Protein AF-A0A6A2XNT9-F1 (afdb_monomer_lite)

Foldseek 3Di:
DDDDDDDPDPVVVPDDPPPPPDCVNQPPVPVVLLVCLLVLPQPVNLVVLLVVVVVCVVPHPCNLDLQNQQSSLQSNQLNQSLSNLVCVLVCSSVHDHDQQRANPVQRGGSLLNHLYFLSNLVSSVVSPHDQADDGSNDGSLRSLLVVQVVLCVLVVDDLPAALLVLLLLVLQVVRSLSNSLSSCVRHPPSLVVLLCCLLVLVSSSNLSCCLNQVVLQQWQQSCQVVDPVGRHGSLVSLVVSLVVLVVVLVPDPDDPPVNVVSVRVNSSSVSVNLSNVLCVVCVVVLVVVVVVVVVDRSLRSSLVSVVVCCVVPSDPLVSLQPDARRDDPSHPPVSNVSSPCSSVVNVVVVVDPPPDDDDDDDDDDDDDDDDDDDDDDDDDDDDDDDDDDPPVVVVVVVVVVVVVVVVVVVVVVVVVVVVVVVVVVVVVVVVVVVVVVVVVVVVVVVVVVVVVVVVVVVVVD

Secondary structure (DSSP, 8-state):
---SPPPPPGGGG-S-------GGGSTTS-HHHHHHHHTT-HHHHHHHHHHHHHHHTTT-GGGG-HHHHHHHHHHHHHTT-HHHHHHHHTTTTS----TTPPPTTT---HHHH----HHHHHHHHHTT--S---BTTB-HHHHHHHHHHHHTTTS---TTS-HHHHHHHHGGGHHHHHHHHHHHHH-TTHHHHHHHHHHTT-HHHHHHHHHHHHHHHHSTTTTTTT-TTSS--HHHHHHHHHHHHHHHHTT----HHHHHHHHHHHHHHHHHHHHHHHHHHHHHHHHHHHHTGGGS-HHHHHHHHHHHHHHTTSS-HHHHHH---S-SSSS-HHHHHHHHHHHHHHHHHHS--------------------------------------HHHHHHHHHHHHHHHHHHHHHHHHHHHHHHHHHHHHHHHHHHHHHHHHHHHHHHHHHHHHHHHHHHHHTT--

Structure (mmCIF, N/CA/C/O backbone):
data_AF-A0A6A2XNT9-F1
#
_entry.id   AF-A0A6A2XNT9-F1
#
loop_
_atom_site.group_PDB
_atom_site.id
_atom_site.type_symbol
_atom_site.label_atom_id
_atom_site.label_alt_id
_atom_site.label_comp_id
_atom_site.label_asym_id
_atom_site.label_entity_id
_atom_site.label_seq_id
_atom_site.pdbx_PDB_ins_code
_atom_site.Cartn_x
_atom_site.Cartn_y
_atom_site.Cartn_z
_atom_site.occupancy
_atom_site.B_iso_or_equiv
_atom_site.auth_seq_id
_atom_site.auth_comp_id
_atom_site.auth_asym_id
_atom_site.auth_atom_id
_atom_site.pdbx_PDB_model_num
ATOM 1 N N . MET A 1 1 ? 14.274 28.495 -5.823 1.00 33.06 1 MET A N 1
ATOM 2 C CA . MET A 1 1 ? 13.447 28.329 -4.610 1.00 33.06 1 MET A CA 1
ATOM 3 C C . MET A 1 1 ? 13.907 27.057 -3.924 1.00 33.06 1 MET A C 1
ATOM 5 O O . MET A 1 1 ? 13.524 25.974 -4.331 1.00 33.06 1 MET A O 1
ATOM 9 N N . SER A 1 2 ? 14.842 27.207 -2.990 1.00 34.16 2 SER A N 1
ATOM 10 C CA . SER A 1 2 ? 15.438 26.132 -2.197 1.00 34.16 2 SER A CA 1
ATOM 11 C C . SER A 1 2 ? 15.126 26.466 -0.750 1.00 34.16 2 SER A C 1
ATOM 13 O O . SER A 1 2 ? 15.601 27.495 -0.270 1.00 34.16 2 SER A O 1
ATOM 15 N N . GLN A 1 3 ? 14.249 25.686 -0.117 1.00 26.62 3 GLN A N 1
ATOM 16 C CA . GLN A 1 3 ? 13.984 25.795 1.316 1.00 26.62 3 GLN A CA 1
ATOM 17 C C . GLN A 1 3 ? 13.191 24.603 1.874 1.00 26.62 3 GLN A C 1
ATOM 19 O O . GLN A 1 3 ? 12.251 24.811 2.618 1.00 26.62 3 GLN A O 1
ATOM 24 N N . TYR A 1 4 ? 13.553 23.355 1.565 1.00 34.22 4 TYR A N 1
ATOM 25 C CA . TYR A 1 4 ? 13.088 22.214 2.369 1.00 34.22 4 TYR A CA 1
ATOM 26 C C . TYR A 1 4 ? 14.202 21.174 2.469 1.00 34.22 4 TYR A C 1
ATOM 28 O O . TYR A 1 4 ? 14.829 20.830 1.470 1.00 34.22 4 TYR A O 1
ATOM 36 N N . GLY A 1 5 ? 14.507 20.795 3.711 1.00 26.36 5 GLY A N 1
ATOM 37 C CA . GLY A 1 5 ? 15.641 19.955 4.078 1.00 26.36 5 GLY A CA 1
ATOM 38 C C . GLY A 1 5 ? 15.595 18.578 3.426 1.00 26.36 5 GLY A C 1
ATOM 39 O O . GLY A 1 5 ? 14.525 18.057 3.113 1.00 26.36 5 GLY A O 1
ATOM 40 N N . ALA A 1 6 ? 16.783 18.013 3.226 1.00 26.62 6 ALA A N 1
ATOM 41 C CA . ALA A 1 6 ? 16.965 16.645 2.781 1.00 26.62 6 ALA A CA 1
ATOM 42 C C . ALA A 1 6 ? 16.170 15.681 3.677 1.00 26.62 6 ALA A C 1
ATOM 44 O O . ALA A 1 6 ? 16.242 15.762 4.905 1.00 26.62 6 ALA A O 1
ATOM 45 N N . TYR A 1 7 ? 15.414 14.776 3.051 1.00 37.91 7 TYR A N 1
ATOM 46 C CA . TYR A 1 7 ? 14.946 13.567 3.719 1.00 37.91 7 TYR A CA 1
ATOM 47 C C . TYR A 1 7 ? 16.174 12.782 4.206 1.00 37.91 7 TYR A C 1
ATOM 49 O O . TYR A 1 7 ? 17.168 12.744 3.475 1.00 37.91 7 TYR A O 1
ATOM 57 N N . PRO A 1 8 ? 16.134 12.157 5.396 1.00 26.69 8 PRO A N 1
ATOM 58 C CA . PRO A 1 8 ? 17.184 11.232 5.793 1.00 26.69 8 PRO A CA 1
ATOM 59 C C . PRO A 1 8 ? 17.321 10.155 4.715 1.00 26.69 8 PRO A C 1
ATOM 61 O O . PRO A 1 8 ? 16.317 9.597 4.260 1.00 26.69 8 PRO A O 1
ATOM 64 N N . SER A 1 9 ? 18.554 9.898 4.287 1.00 32.41 9 SER A N 1
ATOM 65 C CA . SER A 1 9 ? 18.914 8.715 3.514 1.00 32.41 9 SER A CA 1
ATOM 66 C C . SER A 1 9 ? 18.325 7.483 4.202 1.00 32.41 9 SER A C 1
ATOM 68 O O . SER A 1 9 ? 18.396 7.340 5.422 1.00 32.41 9 SER A O 1
ATOM 70 N N . SER A 1 10 ? 17.722 6.582 3.424 1.00 41.91 10 SER A N 1
ATOM 71 C CA . SER A 1 10 ? 17.093 5.356 3.940 1.00 41.91 10 SER A CA 1
ATOM 72 C C . SER A 1 10 ? 18.066 4.399 4.645 1.00 41.91 10 SER A C 1
ATOM 74 O O . SER A 1 10 ? 17.629 3.393 5.193 1.00 41.91 10 SER A O 1
ATOM 76 N N . GLU A 1 11 ? 19.358 4.720 4.661 1.00 33.41 11 GLU A N 1
ATOM 77 C CA . GLU A 1 11 ? 20.425 3.948 5.298 1.00 33.41 11 GLU A CA 1
ATOM 78 C C . GLU A 1 11 ? 20.530 4.180 6.817 1.00 33.41 11 GLU A C 1
ATOM 80 O O . GLU A 1 11 ? 21.051 3.321 7.513 1.00 33.41 11 GLU A O 1
ATOM 85 N N . ASP A 1 12 ? 19.926 5.241 7.372 1.00 30.16 12 ASP A N 1
ATOM 86 C CA . ASP A 1 12 ? 19.883 5.464 8.834 1.00 30.16 12 ASP A CA 1
ATOM 87 C C . ASP A 1 12 ? 18.660 4.817 9.520 1.00 30.16 12 ASP A C 1
ATOM 89 O O . ASP A 1 12 ? 18.381 5.055 10.698 1.00 30.16 12 ASP A O 1
ATOM 93 N N . SER A 1 13 ? 17.890 3.998 8.794 1.00 37.44 13 SER A N 1
ATOM 94 C CA . SER A 1 13 ? 16.704 3.311 9.331 1.00 37.44 13 SER A CA 1
ATOM 95 C C . SER A 1 13 ? 16.976 1.884 9.817 1.00 37.44 13 SER A C 1
ATOM 97 O O . SER A 1 13 ? 16.039 1.109 10.016 1.00 37.44 13 SER A O 1
ATOM 99 N N . ASP A 1 14 ? 18.247 1.570 10.079 1.00 33.38 14 ASP A N 1
ATOM 100 C CA . ASP A 1 14 ? 18.699 0.296 10.639 1.00 33.38 14 ASP A CA 1
ATOM 101 C C . ASP A 1 14 ? 18.512 0.266 12.168 1.00 33.38 14 ASP A C 1
ATOM 103 O O . ASP A 1 14 ? 19.429 0.241 12.987 1.00 33.38 14 ASP A O 1
ATOM 107 N N . SER A 1 15 ? 17.247 0.336 12.568 1.00 33.00 15 SER A N 1
ATOM 108 C CA . SER A 1 15 ? 16.784 -0.042 13.894 1.00 33.00 15 SER A CA 1
ATOM 109 C C . SER A 1 15 ? 15.567 -0.921 13.675 1.00 33.00 15 SER A C 1
ATOM 111 O O . SER A 1 15 ? 14.490 -0.444 13.314 1.00 33.00 15 SER A O 1
ATOM 113 N N . SER A 1 16 ? 15.790 -2.222 13.846 1.00 35.12 16 SER A N 1
ATOM 114 C CA . SER A 1 16 ? 14.805 -3.245 14.197 1.00 35.12 16 SER A CA 1
ATOM 115 C C . SER A 1 16 ? 13.485 -2.645 14.698 1.00 35.12 16 SER A C 1
ATOM 117 O O . SER A 1 16 ? 13.322 -2.286 15.861 1.00 35.12 16 SER A O 1
ATOM 119 N N . PHE A 1 17 ? 12.521 -2.517 13.788 1.00 40.34 17 PHE A N 1
ATOM 120 C CA . PHE A 1 17 ? 11.224 -1.895 14.065 1.00 40.34 17 PHE A CA 1
ATOM 121 C C . PHE A 1 17 ? 10.176 -2.920 14.512 1.00 40.34 17 PHE A C 1
ATOM 123 O O . PHE A 1 17 ? 8.978 -2.715 14.318 1.00 40.34 17 PHE A O 1
ATOM 130 N N . GLU A 1 18 ? 10.614 -3.990 15.171 1.00 34.72 18 GLU A N 1
ATOM 131 C CA . GLU A 1 18 ? 9.831 -4.524 16.274 1.00 34.72 18 GLU A CA 1
ATOM 132 C C . GLU A 1 18 ? 10.043 -3.578 17.453 1.00 34.72 18 GLU A C 1
ATOM 134 O O . GLU A 1 18 ? 10.903 -3.790 18.305 1.00 34.72 18 GLU A O 1
ATOM 139 N N . ILE A 1 19 ? 9.219 -2.530 17.547 1.00 38.94 19 ILE A N 1
ATOM 140 C CA . ILE A 1 19 ? 8.905 -2.027 18.883 1.00 38.94 19 ILE A CA 1
ATOM 141 C C . ILE A 1 19 ? 8.026 -3.110 19.506 1.00 38.94 19 ILE A C 1
ATOM 143 O O . ILE A 1 19 ? 6.798 -3.037 19.503 1.00 38.94 19 ILE A O 1
ATOM 147 N N . CYS A 1 20 ? 8.689 -4.157 19.984 1.00 32.75 20 CYS A N 1
ATOM 148 C CA . CYS A 1 20 ? 8.166 -5.064 20.973 1.00 32.75 20 CYS A CA 1
ATOM 149 C C . CYS A 1 20 ? 8.066 -4.220 22.246 1.00 32.75 20 CYS A C 1
ATOM 151 O O . CYS A 1 20 ? 8.966 -4.227 23.080 1.00 32.75 20 CYS A O 1
ATOM 153 N N . LEU A 1 21 ? 7.015 -3.393 22.341 1.00 40.09 21 LEU A N 1
ATOM 154 C CA . LEU A 1 21 ? 6.571 -2.906 23.639 1.00 40.09 21 LEU A CA 1
ATOM 155 C C . LEU A 1 21 ? 6.321 -4.183 24.430 1.00 40.09 21 LEU A C 1
ATOM 157 O O . LEU A 1 21 ? 5.432 -4.970 24.077 1.00 40.09 21 LEU A O 1
ATOM 161 N N . SER A 1 22 ? 7.187 -4.449 25.407 1.00 42.47 22 SER A N 1
ATOM 162 C CA . SER A 1 22 ? 7.011 -5.607 26.263 1.00 42.47 22 SER A CA 1
ATOM 163 C C . SER A 1 22 ? 5.636 -5.482 26.920 1.00 42.47 22 SER A C 1
ATOM 165 O O . SER A 1 22 ? 5.050 -4.398 27.000 1.00 42.47 22 SER A O 1
ATOM 167 N N . TYR A 1 23 ? 5.092 -6.591 27.415 1.00 45.81 23 TYR A N 1
ATOM 168 C CA . TYR A 1 23 ? 3.859 -6.570 28.210 1.00 45.81 23 TYR A CA 1
ATOM 169 C C . TYR A 1 23 ? 3.889 -5.526 29.356 1.00 45.81 23 TYR A C 1
ATOM 171 O O . TYR A 1 23 ? 2.829 -5.154 29.864 1.00 45.81 23 TYR A O 1
ATOM 179 N N . ASP A 1 24 ? 5.077 -5.031 29.723 1.00 39.66 24 ASP A N 1
ATOM 180 C CA . ASP A 1 24 ? 5.327 -4.038 30.765 1.00 39.66 24 ASP A CA 1
ATOM 181 C C . ASP A 1 24 ? 5.040 -2.583 30.337 1.00 39.66 24 ASP A C 1
ATOM 183 O O . ASP A 1 24 ? 4.821 -1.740 31.204 1.00 39.66 24 ASP A O 1
ATOM 187 N N . ASP A 1 25 ? 4.952 -2.287 29.034 1.00 46.34 25 ASP A N 1
ATOM 188 C CA . ASP A 1 25 ? 4.613 -0.952 28.504 1.00 46.34 25 ASP A CA 1
ATOM 189 C C . ASP A 1 25 ? 3.098 -0.757 28.292 1.00 46.34 25 ASP A C 1
ATOM 191 O O . ASP A 1 25 ? 2.627 0.301 27.852 1.00 46.34 25 ASP A O 1
ATOM 195 N N . PHE A 1 26 ? 2.288 -1.775 28.606 1.00 51.50 26 PHE A N 1
ATOM 196 C CA . PHE A 1 26 ? 0.836 -1.643 28.595 1.00 51.50 26 PHE A CA 1
ATOM 197 C C . PHE A 1 26 ? 0.422 -0.731 29.762 1.00 51.50 26 PHE A C 1
ATOM 199 O O . PHE A 1 26 ? 0.761 -1.044 30.908 1.00 51.50 26 PHE A O 1
ATOM 206 N N . PRO A 1 27 ? -0.345 0.356 29.534 1.00 48.62 27 PRO A N 1
ATOM 207 C CA . PRO A 1 27 ? -0.675 1.343 30.564 1.00 48.62 27 PRO A CA 1
ATOM 208 C C . PRO A 1 27 ? -1.701 0.831 31.579 1.00 48.62 27 PRO A C 1
ATOM 210 O O . PRO A 1 27 ? -2.666 1.510 31.886 1.00 48.62 27 PRO A O 1
ATOM 213 N N . PHE A 1 28 ? -1.546 -0.391 32.084 1.00 51.81 28 PHE A N 1
ATOM 214 C CA . PHE A 1 28 ? -2.465 -0.991 33.037 1.00 51.81 28 PHE A CA 1
ATOM 215 C C . PHE A 1 28 ? -1.850 -2.105 33.891 1.00 51.81 28 PHE A C 1
ATOM 217 O O . PHE A 1 28 ? -2.474 -2.481 34.882 1.00 51.81 28 PHE A O 1
ATOM 224 N N . GLY A 1 29 ? -0.750 -2.748 33.466 1.00 53.66 29 GLY A N 1
ATOM 225 C CA . GLY A 1 29 ? -0.425 -4.101 33.956 1.00 53.66 29 GLY A CA 1
ATOM 226 C C . GLY A 1 29 ? -1.600 -5.097 33.810 1.00 53.66 29 GLY A C 1
ATOM 227 O O . GLY A 1 29 ? -1.584 -6.187 34.377 1.00 53.66 29 GLY A O 1
ATOM 228 N N . ASP A 1 30 ? -2.659 -4.715 33.081 1.00 65.38 30 ASP A N 1
ATOM 229 C CA . ASP A 1 30 ? -3.903 -5.454 32.888 1.00 65.38 30 ASP A CA 1
ATOM 230 C C . ASP A 1 30 ? -3.802 -6.181 31.562 1.00 65.38 30 ASP A C 1
ATOM 232 O O . ASP A 1 30 ? -4.463 -5.849 30.577 1.00 65.38 30 ASP A O 1
ATOM 236 N N . THR A 1 31 ? -2.940 -7.190 31.573 1.00 68.38 31 THR A N 1
ATOM 237 C CA . THR A 1 31 ? -2.729 -8.133 30.474 1.00 68.38 31 THR A CA 1
ATOM 238 C C . THR A 1 31 ? -4.053 -8.668 29.924 1.00 68.38 31 THR A C 1
ATOM 240 O O . THR A 1 31 ? -4.212 -8.809 28.719 1.00 68.38 31 THR A O 1
ATOM 243 N N . LYS A 1 32 ? -5.071 -8.800 30.785 1.00 77.12 32 LYS A N 1
ATOM 244 C CA . LYS A 1 32 ? -6.421 -9.221 30.399 1.00 77.12 32 LYS A CA 1
ATOM 245 C C . LYS A 1 32 ? -7.117 -8.274 29.426 1.00 77.12 32 LYS A C 1
ATOM 247 O O . LYS A 1 32 ? -7.941 -8.743 28.658 1.00 77.12 32 LYS A O 1
ATOM 252 N N . LEU A 1 33 ? -6.877 -6.961 29.468 1.00 81.25 33 LEU A N 1
ATOM 253 C CA . LEU A 1 33 ? -7.481 -6.047 28.490 1.00 81.25 33 LEU A CA 1
ATOM 254 C C . LEU A 1 33 ? -6.828 -6.226 27.115 1.00 81.25 33 LEU A C 1
ATOM 256 O O . LEU A 1 33 ? -7.533 -6.242 26.110 1.00 81.25 33 LEU A O 1
ATOM 260 N N . LEU A 1 34 ? -5.504 -6.406 27.088 1.00 81.25 34 LEU A N 1
ATOM 261 C CA . LEU A 1 34 ? -4.766 -6.697 25.863 1.00 81.25 34 LEU A CA 1
ATOM 262 C C . LEU A 1 34 ? -5.218 -8.025 25.250 1.00 81.25 34 LEU A C 1
ATOM 264 O O . LEU A 1 34 ? -5.500 -8.060 24.057 1.00 81.25 34 LEU A O 1
ATOM 268 N N . ASP A 1 35 ? -5.376 -9.076 26.057 1.00 87.56 35 ASP A N 1
ATOM 269 C CA . ASP A 1 35 ? -5.850 -10.382 25.585 1.00 87.56 35 ASP A CA 1
ATOM 270 C C . ASP A 1 35 ? -7.209 -10.262 24.879 1.00 87.56 35 ASP A C 1
ATOM 272 O O . ASP A 1 35 ? -7.418 -10.853 23.823 1.00 87.56 35 ASP A O 1
ATOM 276 N N . LEU A 1 36 ? -8.120 -9.445 25.423 1.00 91.69 36 LEU A N 1
ATOM 277 C CA . LEU A 1 36 ? -9.437 -9.200 24.827 1.00 91.69 36 LEU A CA 1
ATOM 278 C C . LEU A 1 36 ? -9.358 -8.463 23.490 1.00 91.69 36 LEU A C 1
ATOM 280 O O . LEU A 1 36 ? -10.151 -8.764 22.601 1.00 91.69 36 LEU A O 1
ATOM 284 N N . VAL A 1 37 ? -8.422 -7.523 23.348 1.00 91.06 37 VAL A N 1
ATOM 285 C CA . VAL A 1 37 ? -8.159 -6.828 22.080 1.00 91.06 37 VAL A CA 1
ATOM 286 C C . VAL A 1 37 ? -7.545 -7.792 21.064 1.00 91.06 37 VAL A C 1
ATOM 288 O O . VAL A 1 37 ? -7.972 -7.809 19.917 1.00 91.06 37 VAL A O 1
ATOM 291 N N . VAL A 1 38 ? -6.604 -8.643 21.485 1.00 89.50 38 VAL A N 1
ATOM 292 C CA . VAL A 1 38 ? -5.957 -9.648 20.623 1.00 89.50 38 VAL A CA 1
ATOM 293 C C . VAL A 1 38 ? -6.971 -10.635 20.041 1.00 89.50 38 VAL A C 1
ATOM 295 O O . VAL A 1 38 ? -6.880 -10.969 18.865 1.00 89.50 38 VAL A O 1
ATOM 298 N N . VAL A 1 39 ? -7.956 -11.081 20.829 1.00 93.38 39 VAL A N 1
ATOM 299 C CA . VAL A 1 39 ? -9.031 -11.964 20.333 1.00 93.38 39 VAL A CA 1
ATOM 300 C C . VAL A 1 39 ? -10.241 -11.207 19.764 1.00 93.38 39 VAL A C 1
ATOM 302 O O . VAL A 1 39 ? -11.270 -11.821 19.481 1.00 93.38 39 VAL A O 1
ATOM 305 N N . ASP A 1 40 ? -10.149 -9.879 19.651 1.00 94.25 40 ASP A N 1
ATOM 306 C CA . ASP A 1 40 ? -11.211 -8.961 19.219 1.00 94.25 40 ASP A CA 1
ATOM 307 C C . ASP A 1 40 ? -12.582 -9.214 19.894 1.00 94.25 40 ASP A C 1
ATOM 309 O O . ASP A 1 40 ? -13.653 -9.220 19.273 1.00 94.25 40 ASP A O 1
ATOM 313 N N . ASN A 1 41 ? -12.563 -9.470 21.206 1.00 95.94 41 ASN A N 1
ATOM 314 C CA . ASN A 1 41 ? -13.758 -9.781 21.988 1.00 95.94 41 ASN A CA 1
ATOM 315 C C . ASN A 1 41 ? -14.448 -8.503 22.480 1.00 95.94 41 ASN A C 1
ATOM 317 O O . ASN A 1 41 ? -14.239 -8.046 23.608 1.00 95.94 41 ASN A O 1
ATOM 321 N N . LYS A 1 42 ? -15.331 -7.975 21.626 1.00 96.00 42 LYS A N 1
ATOM 322 C CA . LYS A 1 42 ? -16.135 -6.765 21.857 1.00 96.00 42 LYS A CA 1
ATOM 323 C C . LYS A 1 42 ? -16.810 -6.719 23.227 1.00 96.00 42 LYS A C 1
ATOM 325 O O . LYS A 1 42 ? -16.648 -5.750 23.966 1.00 96.00 42 LYS A O 1
ATOM 330 N N . ASP A 1 43 ? -17.594 -7.739 23.562 1.00 97.12 43 ASP A N 1
ATOM 331 C CA . ASP A 1 43 ? -18.495 -7.678 24.716 1.00 97.12 43 ASP A CA 1
ATOM 332 C C . ASP A 1 43 ? -17.711 -7.684 26.027 1.00 97.12 43 ASP A C 1
ATOM 334 O O . ASP A 1 43 ? -17.966 -6.873 26.923 1.00 97.12 43 ASP A O 1
ATOM 338 N N . ALA A 1 44 ? -16.704 -8.554 26.124 1.00 94.62 44 ALA A N 1
ATOM 339 C CA . ALA A 1 44 ? -15.828 -8.597 27.284 1.00 94.62 44 ALA A CA 1
ATOM 340 C C . ALA A 1 44 ? -14.957 -7.335 27.379 1.00 94.62 44 ALA A C 1
ATOM 342 O O . ALA A 1 44 ? -14.773 -6.817 28.484 1.00 94.62 44 ALA A O 1
ATOM 343 N N . PHE A 1 45 ? -14.480 -6.799 26.249 1.00 93.25 45 PHE A N 1
ATOM 344 C CA . PHE A 1 45 ? -13.755 -5.527 26.191 1.00 93.25 45 PHE A CA 1
ATOM 345 C C . PHE A 1 45 ? -14.607 -4.377 26.749 1.00 93.25 45 PHE A C 1
ATOM 347 O O . PHE A 1 45 ? -14.208 -3.721 27.716 1.00 93.25 45 PHE A O 1
ATOM 354 N N . VAL A 1 46 ? -15.830 -4.190 26.239 1.00 93.69 46 VAL A N 1
ATOM 355 C CA . VAL A 1 46 ? -16.764 -3.146 26.697 1.00 93.69 46 VAL A CA 1
ATOM 356 C C . VAL A 1 46 ? -17.072 -3.290 28.188 1.00 93.69 46 VAL A C 1
ATOM 358 O O . VAL A 1 46 ? -17.029 -2.305 28.933 1.00 93.69 46 VAL A O 1
ATOM 361 N N . GLN A 1 47 ? -17.355 -4.509 28.658 1.00 92.00 47 GLN A N 1
ATOM 362 C CA . GLN A 1 47 ? -17.611 -4.767 30.077 1.00 92.00 47 GLN A CA 1
ATOM 363 C C . GLN A 1 47 ? -16.394 -4.444 30.950 1.00 92.00 47 GLN A C 1
ATOM 365 O O . GLN A 1 47 ? -16.544 -3.842 32.020 1.00 92.00 47 GLN A O 1
ATOM 370 N N . ARG A 1 48 ? -15.185 -4.820 30.509 1.00 88.12 48 ARG A N 1
ATOM 371 C CA . ARG A 1 48 ? -13.939 -4.579 31.244 1.00 88.12 48 ARG A CA 1
ATOM 372 C C . ARG A 1 48 ? -13.658 -3.087 31.372 1.00 88.12 48 ARG A C 1
ATOM 374 O O . ARG A 1 48 ? -13.392 -2.648 32.493 1.00 88.12 48 ARG A O 1
ATOM 381 N N . ILE A 1 49 ? -13.793 -2.328 30.284 1.00 86.00 49 ILE A N 1
ATOM 382 C CA . ILE A 1 49 ? -13.619 -0.870 30.267 1.00 86.00 49 ILE A CA 1
ATOM 383 C C . ILE A 1 49 ? -14.640 -0.190 31.187 1.00 86.00 49 ILE A C 1
ATOM 385 O O . ILE A 1 49 ? -14.259 0.569 32.078 1.00 86.00 49 ILE A O 1
ATOM 389 N N . LYS A 1 50 ? -15.932 -0.535 31.079 1.00 87.69 50 LYS A N 1
ATOM 390 C CA . LYS A 1 50 ? -16.976 0.000 31.975 1.00 87.69 50 LYS A CA 1
ATOM 391 C C . LYS A 1 50 ? -16.692 -0.297 33.447 1.00 87.69 50 LYS A C 1
ATOM 393 O O . LYS A 1 50 ? -16.902 0.556 34.308 1.00 87.69 50 LYS A O 1
ATOM 398 N N . LYS A 1 51 ? -16.217 -1.507 33.757 1.00 84.44 51 LYS A N 1
ATOM 399 C CA . LYS A 1 51 ? -15.859 -1.910 35.124 1.00 84.44 51 LYS A CA 1
ATOM 400 C C . LYS A 1 51 ? -14.647 -1.143 35.649 1.00 84.44 51 LYS A C 1
ATOM 402 O O . LYS A 1 51 ? -14.650 -0.765 36.818 1.00 84.44 51 LYS A O 1
ATOM 407 N N . GLN A 1 52 ? -13.624 -0.931 34.820 1.00 76.62 52 GLN A N 1
ATOM 408 C CA . GLN A 1 52 ? -12.465 -0.115 35.191 1.00 76.62 52 GLN A CA 1
ATOM 409 C C . GLN A 1 52 ? -12.874 1.333 35.450 1.00 76.62 52 GLN A C 1
ATOM 411 O O . GLN A 1 52 ? -12.537 1.864 36.501 1.00 76.62 52 GLN A O 1
ATOM 416 N N . ARG A 1 53 ? -13.688 1.921 34.569 1.00 75.69 53 ARG A N 1
ATOM 417 C CA . ARG A 1 53 ? -14.188 3.290 34.717 1.00 75.69 53 ARG A CA 1
ATOM 418 C C . ARG A 1 53 ? -14.939 3.498 36.038 1.00 75.69 53 ARG A C 1
ATOM 420 O O . ARG A 1 53 ? -14.662 4.440 36.768 1.00 75.69 53 ARG A O 1
ATOM 427 N N . LYS A 1 54 ? -15.833 2.573 36.404 1.00 74.88 54 LYS A N 1
ATOM 428 C CA . LYS A 1 54 ? -16.532 2.624 37.704 1.00 74.88 54 LYS A CA 1
ATOM 429 C C . LYS A 1 54 ? -15.579 2.543 38.901 1.00 74.88 54 LYS A C 1
ATOM 431 O O . LYS A 1 54 ? -15.871 3.101 39.949 1.00 74.88 54 LYS A O 1
ATOM 436 N N . ARG A 1 55 ? -14.458 1.822 38.773 1.00 68.88 55 ARG A N 1
ATOM 437 C CA . ARG A 1 55 ? -13.423 1.743 39.818 1.00 68.88 55 ARG A CA 1
ATOM 438 C C . ARG A 1 55 ? -12.559 3.001 39.874 1.00 68.88 55 ARG A C 1
ATOM 440 O O . ARG A 1 55 ? -12.114 3.358 40.955 1.00 68.88 55 ARG A O 1
ATOM 447 N N . SER A 1 56 ? -12.324 3.661 38.743 1.00 61.19 56 SER A N 1
ATOM 448 C CA . SER A 1 56 ? -11.496 4.865 38.667 1.00 61.19 56 SER A CA 1
ATOM 449 C C . SER A 1 56 ? -12.236 6.137 39.067 1.00 61.19 56 SER A C 1
ATOM 451 O O . SER A 1 56 ? -11.623 7.020 39.653 1.00 61.19 56 SER A O 1
ATOM 453 N N . GLU A 1 57 ? -13.555 6.204 38.840 1.00 57.94 57 GLU A N 1
ATOM 454 C CA . GLU A 1 57 ? -14.443 7.239 39.404 1.00 57.94 57 GLU A CA 1
ATOM 455 C C . GLU A 1 57 ? -14.354 7.301 40.945 1.00 57.94 57 GLU A C 1
ATOM 457 O O . GLU A 1 57 ? -14.677 8.322 41.543 1.00 57.94 57 GLU A O 1
ATOM 462 N N . LEU A 1 58 ? -13.865 6.229 41.581 1.00 50.78 58 LEU A N 1
ATOM 463 C CA . LEU A 1 58 ? -13.618 6.139 43.018 1.00 50.78 58 LEU A CA 1
ATOM 464 C C . LEU A 1 58 ? -12.173 6.465 43.434 1.00 50.78 58 LEU A C 1
ATOM 466 O O . LEU A 1 58 ? -11.959 6.603 44.636 1.00 50.78 58 LEU A O 1
ATOM 470 N N . HIS A 1 59 ? -11.185 6.557 42.522 1.00 47.22 59 HIS A N 1
ATOM 471 C CA . HIS A 1 59 ? -9.789 6.694 42.970 1.00 47.22 59 HIS A CA 1
ATOM 472 C C . HIS A 1 59 ? -8.716 7.338 42.064 1.00 47.22 59 HIS A C 1
ATOM 474 O O . HIS A 1 59 ? -7.628 7.527 42.595 1.00 47.22 59 HIS A O 1
ATOM 480 N N . ASP A 1 60 ? -8.929 7.724 40.792 1.00 51.72 60 ASP A N 1
ATOM 481 C CA . ASP A 1 60 ? -7.841 8.405 40.046 1.00 51.72 60 ASP A CA 1
ATOM 482 C C . ASP A 1 60 ? -8.257 9.205 38.796 1.00 51.72 60 ASP A C 1
ATOM 484 O O . ASP A 1 60 ? -8.983 8.717 37.927 1.00 51.72 60 ASP A O 1
ATOM 488 N N . ALA A 1 61 ? -7.688 10.410 38.649 1.00 54.00 61 ALA A N 1
ATOM 489 C CA . ALA A 1 61 ? -7.849 11.300 37.488 1.00 54.00 61 ALA A CA 1
ATOM 490 C C . ALA A 1 61 ? -7.171 10.767 36.207 1.00 54.00 61 ALA A C 1
ATOM 492 O O . ALA A 1 61 ? -7.467 11.210 35.096 1.00 54.00 61 ALA A O 1
ATOM 493 N N . TRP A 1 62 ? -6.268 9.794 36.344 1.00 54.03 62 TRP A N 1
ATOM 494 C CA . TRP A 1 62 ? -5.452 9.281 35.243 1.00 54.03 62 TRP A CA 1
ATOM 495 C C . TRP A 1 62 ? -6.237 8.421 34.238 1.00 54.03 62 TRP A C 1
ATOM 497 O O . TRP A 1 62 ? -5.917 8.427 33.050 1.00 54.03 62 TRP A O 1
ATOM 507 N N . TYR A 1 63 ? -7.324 7.770 34.668 1.00 52.06 63 TYR A N 1
ATOM 508 C CA . TYR A 1 63 ? -8.203 6.979 33.787 1.00 52.06 63 TYR A CA 1
ATOM 509 C C . TYR A 1 63 ? -8.989 7.820 32.770 1.00 52.06 63 TYR A C 1
ATOM 511 O O . TYR A 1 63 ? -9.464 7.300 31.763 1.00 52.06 63 TYR A O 1
ATOM 519 N N . GLN A 1 64 ? -9.136 9.118 33.036 1.00 53.06 64 GLN A N 1
ATOM 520 C CA . GLN A 1 64 ? -9.703 10.090 32.100 1.00 53.06 64 GLN A CA 1
ATOM 521 C C . GLN A 1 64 ? -8.610 10.846 31.329 1.00 53.06 64 GLN A C 1
ATOM 523 O O . GLN A 1 64 ? -8.910 11.767 30.569 1.00 53.06 64 GLN A O 1
ATOM 528 N N . SER A 1 65 ? -7.331 10.497 31.518 1.00 61.62 65 SER A N 1
ATOM 529 C CA . SER A 1 65 ? -6.247 11.166 30.808 1.00 61.62 65 SER A CA 1
ATOM 530 C C . SER A 1 65 ? -6.286 10.803 29.323 1.00 61.62 65 SER A C 1
ATOM 532 O O . SER A 1 65 ? -6.412 9.638 28.940 1.00 61.62 65 SER A O 1
ATOM 534 N N . LYS A 1 66 ? -6.120 11.815 28.466 1.00 61.81 66 LYS A N 1
ATOM 535 C CA . LYS A 1 66 ? -6.021 11.646 27.005 1.00 61.81 66 LYS A CA 1
ATOM 536 C C . LYS A 1 66 ? -4.949 10.621 26.593 1.00 61.81 66 LYS A C 1
ATOM 538 O O . LYS A 1 66 ? -5.083 9.987 25.554 1.00 61.81 66 LYS A O 1
ATOM 543 N N . ASN A 1 67 ? -3.935 10.423 27.437 1.00 67.38 67 ASN A N 1
ATOM 544 C CA . ASN A 1 67 ? -2.827 9.488 27.238 1.00 67.38 67 ASN A CA 1
ATOM 545 C C . ASN A 1 67 ? -3.261 8.013 27.297 1.00 67.38 67 ASN A C 1
ATOM 547 O O . ASN A 1 67 ? -2.699 7.171 26.598 1.00 67.38 67 ASN A O 1
ATOM 551 N N . MET A 1 68 ? -4.270 7.690 28.110 1.00 73.25 68 MET A N 1
ATOM 552 C CA . MET A 1 68 ? -4.787 6.326 28.233 1.00 73.25 68 MET A CA 1
ATOM 553 C C . MET A 1 68 ? -5.580 5.913 26.987 1.00 73.25 68 MET A C 1
ATOM 555 O O . MET A 1 68 ? -5.409 4.810 26.467 1.00 73.25 68 MET A O 1
ATOM 559 N N . LEU A 1 69 ? -6.443 6.803 26.495 1.00 77.75 69 LEU A N 1
ATOM 560 C CA . LEU A 1 69 ? -7.322 6.526 25.358 1.00 77.75 69 LEU A CA 1
ATOM 561 C C . LEU A 1 69 ? -6.537 6.319 24.063 1.00 77.75 69 LEU A C 1
ATOM 563 O O . LEU A 1 69 ? -6.807 5.371 23.327 1.00 77.75 69 LEU A O 1
ATOM 567 N N . SER A 1 70 ? -5.523 7.150 23.819 1.00 79.25 70 SER A N 1
ATOM 568 C CA . SER A 1 70 ? -4.643 6.983 22.661 1.00 79.25 70 SER A CA 1
ATOM 569 C C . SER A 1 70 ? -3.808 5.701 22.740 1.00 79.25 70 SER A C 1
ATOM 571 O O . SER A 1 70 ? -3.533 5.093 21.707 1.00 79.25 70 SER A O 1
ATOM 573 N N . SER A 1 71 ? -3.484 5.221 23.945 1.00 79.44 71 SER A N 1
ATOM 574 C CA . SER A 1 71 ? -2.833 3.918 24.129 1.00 79.44 71 SER A CA 1
ATOM 575 C C . SER A 1 71 ? -3.769 2.750 23.805 1.00 79.44 71 SER A C 1
ATOM 577 O O . SER A 1 71 ? -3.375 1.831 23.095 1.00 79.44 71 SER A O 1
ATOM 579 N N . ILE A 1 72 ? -5.032 2.785 24.251 1.00 83.69 72 ILE A N 1
ATOM 580 C CA . ILE A 1 72 ? -6.028 1.763 23.872 1.00 83.69 72 ILE A CA 1
ATOM 581 C C . ILE A 1 72 ? -6.193 1.719 22.348 1.00 83.69 72 ILE A C 1
ATOM 583 O O . ILE A 1 72 ? -6.179 0.634 21.766 1.00 83.69 72 ILE A O 1
ATOM 587 N N . PHE A 1 73 ? -6.294 2.881 21.697 1.00 87.12 73 PHE A N 1
ATOM 588 C CA . PHE A 1 73 ? -6.352 2.955 20.238 1.00 87.12 73 PHE A CA 1
ATOM 589 C C . PHE A 1 73 ? -5.117 2.373 19.566 1.00 87.12 73 PHE A C 1
ATOM 591 O O . PHE A 1 73 ? -5.262 1.678 18.563 1.00 87.12 73 PHE A O 1
ATOM 598 N N . TYR A 1 74 ? -3.923 2.635 20.099 1.00 86.81 74 TYR A N 1
ATOM 599 C CA . TYR A 1 74 ? -2.694 2.037 19.590 1.00 86.81 74 TYR A CA 1
ATOM 600 C C . TYR A 1 74 ? -2.798 0.508 19.578 1.00 86.81 74 TYR A C 1
ATOM 602 O O . TYR A 1 74 ? -2.602 -0.097 18.530 1.00 86.81 74 TYR A O 1
ATOM 610 N N . TYR A 1 75 ? -3.199 -0.118 20.688 1.00 86.12 75 TYR A N 1
ATOM 611 C CA . TYR A 1 75 ? -3.302 -1.579 20.754 1.00 86.12 75 TYR A CA 1
ATOM 612 C C . TYR A 1 75 ? -4.407 -2.145 19.868 1.00 86.12 75 TYR A C 1
ATOM 614 O O . TYR A 1 75 ? -4.191 -3.152 19.202 1.00 86.12 75 TYR A O 1
ATOM 622 N N . ILE A 1 76 ? -5.569 -1.491 19.817 1.00 91.19 76 ILE A N 1
ATOM 623 C CA . ILE A 1 76 ? -6.649 -1.868 18.898 1.00 91.19 76 ILE A CA 1
ATOM 624 C C . ILE A 1 76 ? -6.158 -1.823 17.446 1.00 91.19 76 ILE A C 1
ATOM 626 O O . ILE A 1 76 ? -6.402 -2.760 16.689 1.00 91.19 76 ILE A O 1
ATOM 630 N N . SER A 1 77 ? -5.423 -0.770 17.082 1.00 90.81 77 SER A N 1
ATOM 631 C CA . SER A 1 77 ? -4.897 -0.569 15.727 1.00 90.81 77 SER A CA 1
ATOM 632 C C . SER A 1 77 ? -3.793 -1.566 15.389 1.00 90.81 77 SER A C 1
ATOM 634 O O . SER A 1 77 ? -3.833 -2.178 14.332 1.00 90.81 77 SER A O 1
ATOM 636 N N . ALA A 1 78 ? -2.852 -1.788 16.307 1.00 86.19 78 ALA A N 1
ATOM 637 C CA . ALA A 1 78 ? -1.738 -2.716 16.129 1.00 86.19 78 ALA A CA 1
ATOM 638 C C . ALA A 1 78 ? -2.175 -4.192 16.115 1.00 86.19 78 ALA A C 1
ATOM 640 O O . ALA A 1 78 ? -1.453 -5.049 15.608 1.00 86.19 78 ALA A O 1
ATOM 641 N N . ARG A 1 79 ? -3.336 -4.510 16.702 1.00 88.62 79 ARG A N 1
ATOM 642 C CA . ARG A 1 79 ? -3.914 -5.864 16.729 1.00 88.62 79 ARG A CA 1
ATOM 643 C C . ARG A 1 79 ? -5.081 -6.047 15.765 1.00 88.62 79 ARG A C 1
ATOM 645 O O . ARG A 1 79 ? -5.689 -7.110 15.776 1.00 88.62 79 ARG A O 1
ATOM 652 N N . ASN A 1 80 ? -5.385 -5.048 14.936 1.00 90.69 80 ASN A N 1
ATOM 653 C CA . ASN A 1 80 ? -6.462 -5.107 13.949 1.00 90.69 80 ASN A CA 1
ATOM 654 C C . ASN A 1 80 ? -7.837 -5.469 14.551 1.00 90.69 80 ASN A C 1
ATOM 656 O O . ASN A 1 80 ? -8.640 -6.162 13.930 1.00 90.69 80 ASN A O 1
ATOM 660 N N . ALA A 1 81 ? -8.111 -5.012 15.776 1.00 93.69 81 ALA A N 1
ATOM 661 C CA . ALA A 1 81 ? -9.289 -5.402 16.549 1.00 93.69 81 ALA A CA 1
ATOM 662 C C . ALA A 1 81 ? -10.537 -4.599 16.130 1.00 93.69 81 ALA A C 1
ATOM 664 O O . ALA A 1 81 ? -10.951 -3.652 16.807 1.00 93.69 81 ALA A O 1
ATOM 665 N N . VAL A 1 82 ? -11.120 -4.951 14.979 1.00 95.50 82 VAL A N 1
ATOM 666 C CA . VAL A 1 82 ? -12.222 -4.216 14.330 1.00 95.50 82 VAL A CA 1
ATOM 667 C C . VAL A 1 82 ? -13.449 -4.084 15.232 1.00 95.50 82 VAL A C 1
ATOM 669 O O . VAL A 1 82 ? -14.042 -3.004 15.324 1.00 95.50 82 VAL A O 1
ATOM 672 N N . LYS A 1 83 ? -13.855 -5.150 15.928 1.00 97.06 83 LYS A N 1
ATOM 673 C CA . LYS A 1 83 ? -15.051 -5.117 16.780 1.00 97.06 83 LYS A CA 1
ATOM 674 C C . LYS A 1 83 ? -14.818 -4.257 18.018 1.00 97.06 83 LYS A C 1
ATOM 676 O O . LYS A 1 83 ? -15.704 -3.489 18.396 1.00 97.06 83 LYS A O 1
ATOM 681 N N . CYS A 1 84 ? -13.634 -4.338 18.624 1.00 95.38 84 CYS A N 1
ATOM 682 C CA . CYS A 1 84 ? -13.244 -3.472 19.738 1.00 95.38 84 CYS A CA 1
ATOM 683 C C . CYS A 1 84 ? -13.192 -1.999 19.311 1.00 95.38 84 CYS A C 1
ATOM 685 O O . CYS A 1 84 ? -13.752 -1.149 20.006 1.00 95.38 84 CYS A O 1
ATOM 687 N N . ALA A 1 85 ? -12.592 -1.705 18.152 1.00 94.81 85 ALA A N 1
ATOM 688 C CA . ALA A 1 85 ? -12.564 -0.368 17.557 1.00 94.81 85 ALA A CA 1
ATOM 689 C C . ALA A 1 85 ? -13.977 0.185 17.347 1.00 94.81 85 ALA A C 1
ATOM 691 O O . ALA A 1 85 ? -14.275 1.311 17.742 1.00 94.81 85 ALA A O 1
ATOM 692 N N . THR A 1 86 ? -14.860 -0.639 16.778 1.00 96.44 86 THR A N 1
ATOM 693 C CA . THR A 1 86 ? -16.256 -0.283 16.502 1.00 96.44 86 THR A CA 1
ATOM 694 C C . THR A 1 86 ? -16.988 0.087 17.785 1.00 96.44 86 THR A C 1
ATOM 696 O O . THR A 1 86 ? -17.598 1.149 17.859 1.00 96.44 86 THR A O 1
ATOM 699 N N . ALA A 1 87 ? -16.889 -0.745 18.824 1.00 95.88 87 ALA A N 1
ATOM 700 C CA . ALA A 1 87 ? -17.537 -0.470 20.103 1.00 95.88 87 ALA A CA 1
ATOM 701 C C . ALA A 1 87 ? -16.973 0.776 20.801 1.00 95.88 87 ALA A C 1
ATOM 703 O O . ALA A 1 87 ? -17.716 1.502 21.465 1.00 95.88 87 ALA A O 1
ATOM 704 N N . LEU A 1 88 ? -15.667 1.027 20.667 1.00 92.81 88 LEU A N 1
ATOM 705 C CA . LEU A 1 88 ? -15.029 2.212 21.231 1.00 92.81 88 LEU A CA 1
ATOM 706 C C . LEU A 1 88 ? -15.529 3.490 20.543 1.00 92.81 88 LEU A C 1
ATOM 708 O O . LEU A 1 88 ? -15.970 4.405 21.232 1.00 92.81 88 LEU A O 1
ATOM 712 N N . LEU A 1 89 ? -15.520 3.521 19.208 1.00 93.62 89 LEU A N 1
ATOM 713 C CA . LEU A 1 89 ? -15.953 4.670 18.403 1.00 93.62 89 LEU A CA 1
ATOM 714 C C . LEU A 1 89 ? -17.466 4.913 18.467 1.00 93.62 89 LEU A C 1
ATOM 716 O O . LEU A 1 89 ? -17.906 6.056 18.463 1.00 93.62 89 LEU A O 1
ATOM 720 N N . ALA A 1 90 ? -18.269 3.856 18.607 1.00 93.88 90 ALA A N 1
ATOM 721 C CA . ALA A 1 90 ? -19.713 3.967 18.823 1.00 93.88 90 ALA A CA 1
ATOM 722 C C . ALA A 1 90 ? -20.084 4.465 20.236 1.00 93.88 90 ALA A C 1
ATOM 724 O O . ALA A 1 90 ? -21.266 4.605 20.553 1.00 93.88 90 ALA A O 1
ATOM 725 N N . GLY A 1 91 ? -19.098 4.685 21.114 1.00 91.19 91 GLY A N 1
ATOM 726 C CA . GLY A 1 91 ? -19.323 5.108 22.494 1.00 91.19 91 GLY A CA 1
ATOM 727 C C . GLY A 1 91 ? -19.916 4.013 23.388 1.00 91.19 91 GLY A C 1
ATOM 728 O O . GLY A 1 91 ? -20.341 4.304 24.508 1.00 91.19 91 GLY A O 1
ATOM 729 N N . GLU A 1 92 ? -19.926 2.741 22.961 1.00 94.12 92 GLU A N 1
ATOM 730 C CA . GLU A 1 92 ? -20.478 1.629 23.754 1.00 94.12 92 GLU A CA 1
ATOM 731 C C . GLU A 1 92 ? -19.731 1.454 25.079 1.00 94.12 92 GLU A C 1
ATOM 733 O O . GLU A 1 92 ? -20.317 0.996 26.061 1.00 94.12 92 GLU A O 1
ATOM 738 N N . THR A 1 93 ? -18.451 1.828 25.130 1.00 88.12 93 THR A N 1
ATOM 739 C CA . THR A 1 93 ? -17.608 1.825 26.336 1.00 88.12 93 THR A CA 1
ATOM 740 C C . THR A 1 93 ? -17.940 2.969 27.301 1.00 88.12 93 THR A C 1
ATOM 742 O O . THR A 1 93 ? -17.569 2.910 28.476 1.00 88.12 93 THR A O 1
ATOM 745 N N . GLY A 1 94 ? -18.667 3.988 26.832 1.00 85.19 94 GLY A N 1
ATOM 746 C CA . GLY A 1 94 ? -18.920 5.239 27.539 1.00 85.19 94 GLY A CA 1
ATOM 747 C C . GLY A 1 94 ? -17.698 6.157 27.621 1.00 85.19 94 GLY A C 1
ATOM 748 O O . GLY A 1 94 ? -17.695 7.061 28.455 1.00 85.19 94 GLY A O 1
ATOM 749 N N . LEU A 1 95 ? -16.647 5.900 26.841 1.00 82.62 95 LEU A N 1
ATOM 750 C CA . LEU A 1 95 ? -15.496 6.790 26.712 1.00 82.62 95 LEU A CA 1
ATOM 751 C C . LEU A 1 95 ? -15.738 7.751 25.547 1.00 82.62 95 LEU A C 1
ATOM 753 O O . LEU A 1 95 ? -16.189 7.321 24.489 1.00 82.62 95 LEU A O 1
ATOM 757 N N . ASP A 1 96 ? -15.431 9.029 25.754 1.00 81.19 96 ASP A N 1
ATOM 758 C CA . ASP A 1 96 ? -15.357 10.011 24.674 1.00 81.19 96 ASP A CA 1
ATOM 759 C C . ASP A 1 96 ? -13.945 9.968 24.090 1.00 81.19 96 ASP A C 1
ATOM 761 O O . ASP A 1 96 ? -12.967 10.168 24.817 1.00 81.19 96 ASP A O 1
ATOM 765 N N . VAL A 1 97 ? -13.831 9.610 22.813 1.00 83.69 97 VAL A N 1
ATOM 766 C CA . VAL A 1 97 ? -12.550 9.306 22.180 1.00 83.69 97 VAL A CA 1
ATOM 767 C C . VAL A 1 97 ? -12.293 10.223 20.994 1.00 83.69 97 VAL A C 1
ATOM 769 O O . VAL A 1 97 ? -13.101 10.330 20.079 1.00 83.69 97 VAL A O 1
ATOM 772 N N . ASP A 1 98 ? -11.122 10.857 20.991 1.00 87.12 98 ASP A N 1
ATOM 773 C CA . ASP A 1 98 ? -10.617 11.579 19.827 1.00 87.12 98 ASP A CA 1
ATOM 774 C C . ASP A 1 98 ? -9.769 10.622 18.984 1.00 87.12 98 ASP A C 1
ATOM 776 O O . ASP A 1 98 ? -8.671 10.229 19.384 1.00 87.12 98 ASP A O 1
ATOM 780 N N . ILE A 1 99 ? -10.283 10.243 17.813 1.00 89.81 99 ILE A N 1
ATOM 781 C CA . ILE A 1 99 ? -9.604 9.342 16.874 1.00 89.81 99 ILE A CA 1
ATOM 782 C C . ILE A 1 99 ? -8.283 9.916 16.340 1.00 89.81 99 ILE A C 1
ATOM 784 O O . ILE A 1 99 ? -7.430 9.173 15.870 1.00 89.81 99 ILE A O 1
ATOM 788 N N . ASN A 1 100 ? -8.088 11.233 16.422 1.00 90.31 100 ASN A N 1
ATOM 789 C CA . ASN A 1 100 ? -6.866 11.903 15.990 1.00 90.31 100 ASN A CA 1
ATOM 790 C C . ASN A 1 100 ? -5.897 12.167 17.147 1.00 90.31 100 ASN A C 1
ATOM 792 O O . ASN A 1 100 ? -4.831 12.750 16.925 1.00 90.31 100 ASN A O 1
ATOM 796 N N . ALA A 1 101 ? -6.235 11.737 18.368 1.00 86.12 101 ALA A N 1
ATOM 797 C CA . ALA A 1 101 ? -5.357 11.877 19.516 1.00 86.12 101 ALA A CA 1
ATOM 798 C C . ALA A 1 101 ? -4.032 11.153 19.264 1.00 86.12 101 ALA A C 1
ATOM 800 O O . ALA A 1 101 ? -3.988 9.960 18.954 1.00 86.12 101 ALA A O 1
ATOM 801 N N . LEU A 1 102 ? -2.934 11.887 19.431 1.00 85.94 102 LEU A N 1
ATOM 802 C CA . LEU A 1 102 ? -1.602 11.327 19.276 1.00 85.94 102 LEU A CA 1
ATOM 803 C C . LEU A 1 102 ? -1.267 10.434 20.471 1.00 85.94 102 LEU A C 1
ATOM 805 O O . LEU A 1 102 ? -1.535 10.773 21.628 1.00 85.94 102 LEU A O 1
ATOM 809 N N . HIS A 1 103 ? -0.635 9.299 20.190 1.00 83.94 103 HIS A N 1
ATOM 810 C CA . HIS A 1 103 ? -0.038 8.467 21.221 1.00 83.94 103 HIS A CA 1
ATOM 811 C C . HIS A 1 103 ? 1.018 9.286 21.990 1.00 83.94 103 HIS A C 1
ATOM 813 O O . HIS A 1 103 ? 1.896 9.870 21.354 1.00 83.94 103 HIS A O 1
ATOM 819 N N . PRO A 1 104 ? 0.989 9.337 23.332 1.00 74.69 104 PRO A N 1
ATOM 820 C CA . PRO A 1 104 ? 1.807 10.264 24.122 1.00 74.69 104 PRO A CA 1
ATOM 821 C C . PRO A 1 104 ? 3.311 10.029 23.967 1.00 74.69 104 PRO A C 1
ATOM 823 O O . PRO A 1 104 ? 4.086 10.978 23.984 1.00 74.69 104 PRO A O 1
ATOM 826 N N . VAL A 1 105 ? 3.716 8.769 23.795 1.00 76.50 105 VAL A N 1
ATOM 827 C CA . VAL A 1 105 ? 5.128 8.381 23.640 1.00 76.50 105 VAL A CA 1
ATOM 828 C C . VAL A 1 105 ? 5.542 8.355 22.172 1.00 76.50 105 VAL A C 1
ATOM 830 O O . VAL A 1 105 ? 6.657 8.724 21.823 1.00 76.50 105 VAL A O 1
ATOM 833 N N . LEU A 1 106 ? 4.633 7.924 21.296 1.00 78.19 106 LEU A N 1
ATOM 834 C CA . LEU A 1 106 ? 4.960 7.653 19.896 1.00 78.19 106 LEU A CA 1
ATOM 835 C C . LEU A 1 106 ? 4.597 8.827 18.985 1.00 78.19 106 LEU A C 1
ATOM 837 O O . LEU A 1 106 ? 4.903 8.771 17.807 1.00 78.19 106 LEU A O 1
ATOM 841 N N . GLY A 1 107 ? 3.919 9.868 19.474 1.00 81.19 107 GLY A N 1
ATOM 842 C CA . GLY A 1 107 ? 3.573 11.064 18.699 1.00 81.19 107 GLY A CA 1
ATOM 843 C C . GLY A 1 107 ? 2.864 10.767 17.373 1.00 81.19 107 GLY A C 1
ATOM 844 O O . GLY A 1 107 ? 3.145 11.428 16.378 1.00 81.19 107 GLY A O 1
ATOM 845 N N . SER A 1 108 ? 2.024 9.732 17.337 1.00 81.19 108 SER A N 1
ATOM 846 C CA . SER A 1 108 ? 1.407 9.192 16.116 1.00 81.19 108 SER A CA 1
ATOM 847 C C . SER A 1 108 ? -0.084 8.975 16.322 1.00 81.19 108 SER A C 1
ATOM 849 O O . SER A 1 108 ? -0.500 8.647 17.435 1.00 81.19 108 SER A O 1
ATOM 851 N N . ASN A 1 109 ? -0.878 9.130 15.265 1.00 85.88 109 ASN A N 1
ATOM 852 C CA . ASN A 1 109 ? -2.305 8.825 15.314 1.00 85.88 109 ASN A CA 1
ATOM 853 C C . ASN A 1 109 ? -2.557 7.303 15.173 1.00 85.88 109 ASN A C 1
ATOM 855 O O . ASN A 1 109 ? -1.663 6.568 14.750 1.00 85.88 109 ASN A O 1
ATOM 859 N N . PRO A 1 110 ? -3.758 6.808 15.513 1.00 86.38 110 PRO A N 1
ATOM 860 C CA . PRO A 1 110 ? -4.101 5.386 15.415 1.00 86.38 110 PRO A CA 1
ATOM 861 C C . PRO A 1 110 ? -3.953 4.821 13.996 1.00 86.38 110 PRO A C 1
ATOM 863 O O . PRO A 1 110 ? -3.456 3.710 13.827 1.00 86.38 110 PRO A O 1
ATOM 866 N N . LEU A 1 111 ? -4.309 5.613 12.977 1.00 89.62 111 LEU A N 1
ATOM 867 C CA . LEU A 1 111 ? -4.229 5.227 11.565 1.00 89.62 111 LEU A CA 1
ATOM 868 C C . LEU A 1 111 ? -2.788 4.937 11.105 1.00 89.62 111 LEU A C 1
ATOM 870 O O . LEU A 1 111 ? -2.569 4.120 10.222 1.00 89.62 111 LEU A O 1
ATOM 874 N N . TYR A 1 112 ? -1.784 5.556 11.726 1.00 87.81 112 TYR A N 1
ATOM 875 C CA . TYR A 1 112 ? -0.376 5.272 11.443 1.00 87.81 112 TYR A CA 1
ATOM 876 C C . TYR A 1 112 ? 0.041 3.842 11.842 1.00 87.81 112 TYR A C 1
ATOM 878 O O . TYR A 1 112 ? 0.988 3.289 11.283 1.00 87.81 112 TYR A O 1
ATOM 886 N N . PHE A 1 113 ? -0.651 3.234 12.810 1.00 81.25 113 PHE A N 1
ATOM 887 C CA . PHE A 1 113 ? -0.337 1.898 13.328 1.00 81.25 113 PHE A CA 1
ATOM 888 C C . PHE A 1 113 ? -1.157 0.780 12.696 1.00 81.25 113 PHE A C 1
ATOM 890 O O . PHE A 1 113 ? -0.867 -0.388 12.945 1.00 81.25 113 PHE A O 1
ATOM 897 N N . THR A 1 114 ? -2.176 1.109 11.904 1.00 80.56 114 THR A N 1
ATOM 898 C CA . THR A 1 114 ? -2.981 0.091 11.237 1.00 80.56 114 THR A CA 1
ATOM 899 C C . THR A 1 114 ? -2.184 -0.516 10.089 1.00 80.56 114 THR A C 1
ATOM 901 O O . THR A 1 114 ? -2.024 0.104 9.043 1.00 80.56 114 THR A O 1
ATOM 904 N N . SER A 1 115 ? -1.733 -1.755 10.262 1.00 75.56 115 SER A N 1
ATOM 905 C CA . SER A 1 115 ? -1.349 -2.665 9.170 1.00 75.56 115 SER A CA 1
ATOM 906 C C . SER A 1 115 ? -2.530 -3.544 8.731 1.00 75.56 115 SER A C 1
ATOM 908 O O . SER A 1 115 ? -2.355 -4.625 8.172 1.00 75.56 115 SER A O 1
ATOM 910 N N . GLY A 1 116 ? -3.733 -3.102 9.095 1.00 74.00 116 GLY A N 1
ATOM 911 C CA . GLY A 1 116 ? -4.903 -3.937 9.262 1.00 74.00 116 GLY A CA 1
ATOM 912 C C . GLY A 1 116 ? -5.811 -4.084 8.059 1.00 74.00 116 GLY A C 1
ATOM 913 O O . GLY A 1 116 ? -5.514 -3.575 6.973 1.00 74.00 116 GLY A O 1
ATOM 914 N N . PRO A 1 117 ? -6.928 -4.789 8.280 1.00 88.00 117 PRO A N 1
ATOM 915 C CA . PRO A 1 117 ? -7.891 -5.092 7.246 1.00 88.00 117 PRO A CA 1
ATOM 916 C C . PRO A 1 117 ? -8.607 -3.800 6.800 1.00 88.00 117 PRO A C 1
ATOM 918 O O . PRO A 1 117 ? -8.715 -2.852 7.599 1.00 88.00 117 PRO A O 1
ATOM 921 N N . PRO A 1 118 ? -9.102 -3.735 5.552 1.00 92.81 118 PRO A N 1
ATOM 922 C CA . PRO A 1 118 ? -9.747 -2.550 4.989 1.00 92.81 118 PRO A CA 1
ATOM 923 C C . PRO A 1 118 ? -10.874 -2.009 5.865 1.00 92.81 118 PRO A C 1
ATOM 925 O O . PRO A 1 118 ? -11.041 -0.799 5.992 1.00 92.81 118 PRO A O 1
ATOM 928 N N . GLU A 1 119 ? -11.601 -2.898 6.540 1.00 95.19 119 GLU A N 1
ATOM 929 C CA . GLU A 1 119 ? -12.708 -2.574 7.433 1.00 95.19 119 GLU A CA 1
ATOM 930 C C . GLU A 1 119 ? -12.281 -1.661 8.584 1.00 95.19 119 GLU A C 1
ATOM 932 O O . GLU A 1 119 ? -13.054 -0.794 8.993 1.00 95.19 119 GLU A O 1
ATOM 937 N N . LEU A 1 120 ? -11.063 -1.828 9.115 1.00 94.62 120 LEU A N 1
ATOM 938 C CA . LEU A 1 120 ? -10.564 -0.986 10.202 1.00 94.62 120 LEU A CA 1
ATOM 939 C C . LEU A 1 120 ? -10.195 0.413 9.705 1.00 94.62 120 LEU A C 1
ATOM 941 O O . LEU A 1 120 ? -10.523 1.407 10.352 1.00 94.62 120 LEU A O 1
ATOM 945 N N . ILE A 1 121 ? -9.520 0.484 8.558 1.00 95.19 121 ILE A N 1
ATOM 946 C CA . ILE A 1 121 ? -9.111 1.749 7.941 1.00 95.19 121 ILE A CA 1
ATOM 947 C C . ILE A 1 121 ? -10.346 2.549 7.528 1.00 95.19 121 ILE A C 1
ATOM 949 O O . ILE A 1 121 ? -10.460 3.724 7.876 1.00 95.19 121 ILE A O 1
ATOM 953 N N . ASP A 1 122 ? -11.300 1.903 6.862 1.00 96.19 122 ASP A N 1
ATOM 954 C CA . ASP A 1 122 ? -12.577 2.501 6.482 1.00 96.19 122 ASP A CA 1
ATOM 955 C C . ASP A 1 122 ? -13.368 2.969 7.714 1.00 96.19 122 ASP A C 1
ATOM 957 O O . ASP A 1 122 ? -13.845 4.106 7.754 1.00 96.19 122 ASP A O 1
ATOM 961 N N . LEU A 1 123 ? -13.443 2.149 8.772 1.00 96.44 123 LEU A N 1
ATOM 962 C CA . LEU A 1 123 ? -14.052 2.553 10.041 1.00 96.44 123 LEU A CA 1
ATOM 963 C C . LEU A 1 123 ? -13.401 3.829 10.587 1.00 96.44 123 LEU A C 1
ATOM 965 O O . LEU A 1 123 ? -14.111 4.741 11.012 1.00 96.44 123 LEU A O 1
ATOM 969 N N . TYR A 1 124 ? -12.072 3.915 10.580 1.00 95.19 124 TYR A N 1
ATOM 970 C CA . TYR A 1 124 ? -11.360 5.087 11.079 1.00 95.19 124 TYR A CA 1
ATOM 971 C C . TYR A 1 124 ? -11.614 6.329 10.223 1.00 95.19 124 TYR A C 1
ATOM 973 O O . TYR A 1 124 ? -11.957 7.383 10.761 1.00 95.19 124 TYR A O 1
ATOM 981 N N . ILE A 1 125 ? -11.521 6.208 8.899 1.00 95.50 125 ILE A N 1
ATOM 982 C CA . ILE A 1 125 ? -11.772 7.308 7.960 1.00 95.50 125 ILE A CA 1
ATOM 983 C C . ILE A 1 125 ? -13.208 7.830 8.111 1.00 95.50 125 ILE A C 1
ATOM 985 O O . ILE A 1 125 ? -13.406 9.036 8.276 1.00 95.50 125 ILE A O 1
ATOM 989 N N . ARG A 1 126 ? -14.212 6.942 8.164 1.00 95.94 126 ARG A N 1
ATOM 990 C CA . ARG A 1 126 ? -15.626 7.321 8.362 1.00 95.94 126 ARG A CA 1
ATOM 991 C C . ARG A 1 126 ? -15.893 8.021 9.693 1.00 95.94 126 ARG A C 1
ATOM 993 O O . ARG A 1 126 ? -16.841 8.796 9.787 1.00 95.94 126 ARG A O 1
ATOM 1000 N N . ASN A 1 127 ? -15.062 7.777 10.705 1.00 95.06 127 ASN A N 1
ATOM 1001 C CA . ASN A 1 127 ? -15.124 8.455 12.002 1.00 95.06 127 ASN A CA 1
ATOM 1002 C C . ASN A 1 127 ? -14.209 9.695 12.082 1.00 95.06 127 ASN A C 1
ATOM 1004 O O . ASN A 1 127 ? -14.004 10.238 13.165 1.00 95.06 127 ASN A O 1
ATOM 1008 N N . GLY A 1 128 ? -13.680 10.177 10.953 1.00 94.62 128 GLY A N 1
ATOM 1009 C CA . GLY A 1 128 ? -12.926 11.430 10.879 1.00 94.62 128 GLY A CA 1
ATOM 1010 C C . GLY A 1 128 ? -11.435 11.303 11.195 1.00 94.62 128 GLY A C 1
ATOM 1011 O O . GLY A 1 128 ? -10.807 12.301 11.564 1.00 94.62 128 GLY A O 1
ATOM 1012 N N . ALA A 1 129 ? -10.851 10.107 11.067 1.00 93.69 129 ALA A N 1
ATOM 1013 C CA . ALA A 1 129 ? -9.403 9.949 11.137 1.00 93.69 129 ALA A CA 1
ATOM 1014 C C . ALA A 1 129 ? -8.711 10.738 10.021 1.00 93.69 129 ALA A C 1
ATOM 1016 O O . ALA A 1 129 ? -9.067 10.658 8.845 1.00 93.69 129 ALA A O 1
ATOM 1017 N N . ARG A 1 130 ? -7.684 11.491 10.400 1.00 93.56 130 ARG A N 1
ATOM 1018 C CA . ARG A 1 130 ? -6.865 12.281 9.490 1.00 93.56 130 ARG A CA 1
ATOM 1019 C C . ARG A 1 130 ? -5.751 11.437 8.878 1.00 93.56 130 ARG A C 1
ATOM 1021 O O . ARG A 1 130 ? -4.935 10.850 9.587 1.00 93.56 130 ARG A O 1
ATOM 1028 N N . THR A 1 131 ? -5.676 11.459 7.556 1.00 93.94 131 THR A N 1
ATOM 1029 C CA . THR A 1 131 ? -4.637 10.822 6.729 1.00 93.94 131 THR A CA 1
ATOM 1030 C C . THR A 1 131 ? -3.427 11.728 6.485 1.00 93.94 131 THR A C 1
ATOM 1032 O O . THR A 1 131 ? -2.407 11.266 5.992 1.00 93.94 131 THR A O 1
ATOM 1035 N N . ASP A 1 132 ? -3.507 13.011 6.849 1.00 92.00 132 ASP A N 1
ATOM 1036 C CA . ASP A 1 132 ? -2.478 14.029 6.599 1.00 92.00 132 ASP A CA 1
ATOM 1037 C C . ASP A 1 132 ? -1.542 14.276 7.803 1.00 92.00 132 ASP A C 1
ATOM 1039 O O . ASP A 1 132 ? -0.653 15.129 7.750 1.00 92.00 132 ASP A O 1
ATOM 1043 N N . ILE A 1 133 ? -1.721 13.539 8.906 1.00 89.62 133 ILE A N 1
ATOM 1044 C CA . ILE A 1 133 ? -0.866 13.645 10.095 1.00 89.62 133 ILE A CA 1
ATOM 1045 C C . ILE A 1 133 ? 0.425 12.860 9.859 1.00 89.62 133 ILE A C 1
ATOM 1047 O O . ILE A 1 133 ? 0.410 11.633 9.776 1.00 89.62 133 ILE A O 1
ATOM 1051 N N . ARG A 1 134 ? 1.556 13.570 9.804 1.00 89.38 134 ARG A N 1
ATOM 1052 C CA . ARG A 1 134 ? 2.879 12.956 9.655 1.00 89.38 134 ARG A CA 1
ATOM 1053 C C . ARG A 1 134 ? 3.459 12.518 10.993 1.00 89.38 134 ARG A C 1
ATOM 1055 O O . ARG A 1 134 ? 3.459 13.284 11.955 1.00 89.38 134 ARG A O 1
ATOM 1062 N N . HIS A 1 135 ? 4.073 11.343 11.004 1.00 85.94 135 HIS A N 1
ATOM 1063 C CA . HIS A 1 135 ? 4.979 10.903 12.057 1.00 85.94 135 HIS A CA 1
ATOM 1064 C C . HIS A 1 135 ? 6.349 10.590 11.450 1.00 85.94 135 HIS A C 1
ATOM 1066 O O . HIS A 1 135 ? 6.440 9.871 10.459 1.00 85.94 135 HIS A O 1
ATOM 1072 N N . LYS A 1 136 ? 7.421 11.171 12.009 1.00 86.31 136 LYS A N 1
ATOM 1073 C CA . LYS A 1 136 ? 8.791 11.078 11.455 1.00 86.31 136 LYS A CA 1
ATOM 1074 C C . LYS A 1 136 ? 8.856 11.399 9.948 1.00 86.31 136 LYS A C 1
ATOM 1076 O O . LYS A 1 136 ? 9.573 10.758 9.192 1.00 86.31 136 LYS A O 1
ATOM 1081 N N . GLY A 1 137 ? 8.067 12.381 9.507 1.00 87.50 137 GLY A N 1
ATOM 1082 C CA . GLY A 1 137 ? 7.982 12.796 8.101 1.00 87.50 137 GLY A CA 1
ATOM 1083 C C . GLY A 1 137 ? 7.075 11.934 7.212 1.00 87.50 137 GLY A C 1
ATOM 1084 O O . GLY A 1 137 ? 6.760 12.365 6.106 1.00 87.50 137 GLY A O 1
ATOM 1085 N N . MET A 1 138 ? 6.584 10.788 7.688 1.00 89.81 138 MET A N 1
ATOM 1086 C CA . MET A 1 138 ? 5.756 9.857 6.914 1.00 89.81 138 MET A CA 1
ATOM 1087 C C . MET A 1 138 ? 4.268 10.013 7.223 1.00 89.81 138 MET A C 1
ATOM 1089 O O . MET A 1 138 ? 3.879 10.116 8.387 1.00 89.81 138 MET A O 1
ATOM 1093 N N . LEU A 1 139 ? 3.432 9.996 6.185 1.00 93.62 139 LEU A N 1
ATOM 1094 C CA . LEU A 1 139 ? 1.983 9.840 6.310 1.00 93.62 139 LEU A CA 1
ATOM 1095 C C . LEU A 1 139 ? 1.625 8.377 6.629 1.00 93.62 139 LEU A C 1
ATOM 1097 O O . LEU A 1 139 ? 2.436 7.480 6.370 1.00 93.62 139 LEU A O 1
ATOM 1101 N N . PRO A 1 140 ? 0.400 8.098 7.113 1.00 93.81 140 PRO A N 1
ATOM 1102 C CA . PRO A 1 140 ? -0.119 6.736 7.222 1.00 93.81 140 PRO A CA 1
ATOM 1103 C C . PRO A 1 140 ? 0.012 5.949 5.911 1.00 93.81 140 PRO A C 1
ATOM 1105 O O . PRO A 1 140 ? 0.436 4.799 5.941 1.00 93.81 140 PRO A O 1
ATOM 1108 N N . LEU A 1 141 ? -0.229 6.592 4.759 1.00 95.31 141 LEU A N 1
ATOM 1109 C CA . LEU A 1 141 ? 0.006 6.003 3.437 1.00 95.31 141 LEU A CA 1
ATOM 1110 C C . LEU A 1 141 ? 1.457 5.522 3.264 1.00 95.31 141 LEU A C 1
ATOM 1112 O O . LEU A 1 141 ? 1.687 4.378 2.880 1.00 95.31 141 LEU A O 1
ATOM 1116 N N . ASN A 1 142 ? 2.440 6.375 3.576 1.00 94.06 142 ASN A N 1
ATOM 1117 C CA . ASN A 1 142 ? 3.856 6.031 3.430 1.00 94.06 142 ASN A CA 1
ATOM 1118 C C . ASN A 1 142 ? 4.255 4.883 4.361 1.00 94.06 142 ASN A C 1
ATOM 1120 O O . ASN A 1 142 ? 4.996 3.986 3.966 1.00 94.06 142 ASN A O 1
ATOM 1124 N N . ARG A 1 143 ? 3.749 4.903 5.599 1.00 91.19 143 ARG A N 1
ATOM 1125 C CA . ARG A 1 143 ? 3.995 3.837 6.570 1.00 91.19 143 ARG A CA 1
ATOM 1126 C C . ARG A 1 143 ? 3.386 2.514 6.115 1.00 91.19 143 ARG A C 1
ATOM 1128 O O . ARG A 1 143 ? 4.011 1.473 6.295 1.00 91.19 143 ARG A O 1
ATOM 1135 N N . PHE A 1 144 ? 2.202 2.551 5.511 1.00 92.94 144 PHE A N 1
ATOM 1136 C CA . PHE A 1 144 ? 1.554 1.363 4.969 1.00 92.94 144 PHE A CA 1
ATOM 1137 C C . PHE A 1 144 ? 2.322 0.795 3.768 1.00 92.94 144 PHE A C 1
ATOM 1139 O O . PHE A 1 144 ? 2.508 -0.414 3.671 1.00 92.94 144 PHE A O 1
ATOM 1146 N N . LEU A 1 145 ? 2.850 1.656 2.893 1.00 92.50 145 LEU A N 1
ATOM 1147 C CA . LEU A 1 145 ? 3.743 1.243 1.806 1.00 92.50 145 LEU A CA 1
ATOM 1148 C C . LEU A 1 145 ? 5.051 0.632 2.327 1.00 92.50 145 LEU A C 1
ATOM 1150 O O . LEU A 1 145 ? 5.479 -0.393 1.808 1.00 92.50 145 LEU A O 1
ATOM 1154 N N . ASP A 1 146 ? 5.650 1.196 3.379 1.00 88.12 146 ASP A N 1
ATOM 1155 C CA . ASP A 1 146 ? 6.810 0.598 4.056 1.00 88.12 146 ASP A CA 1
ATOM 1156 C C . ASP A 1 146 ? 6.461 -0.764 4.679 1.00 88.12 146 ASP A C 1
ATOM 1158 O O . ASP A 1 146 ? 7.259 -1.694 4.615 1.00 88.12 146 ASP A O 1
ATOM 1162 N N . TYR A 1 147 ? 5.253 -0.925 5.227 1.00 86.06 147 TYR A N 1
ATOM 1163 C CA . TYR A 1 147 ? 4.771 -2.215 5.728 1.00 86.06 147 TYR A CA 1
ATOM 1164 C C . TYR A 1 147 ? 4.611 -3.254 4.608 1.00 86.06 147 TYR A C 1
ATOM 1166 O O . TYR A 1 147 ? 5.076 -4.384 4.762 1.00 86.06 147 TYR A O 1
ATOM 1174 N N . ILE A 1 148 ? 4.019 -2.871 3.467 1.00 87.12 148 ILE A N 1
ATOM 1175 C CA . ILE A 1 148 ? 3.971 -3.723 2.270 1.00 87.12 148 ILE A CA 1
ATOM 1176 C C . ILE A 1 148 ? 5.398 -4.071 1.846 1.00 87.12 148 ILE A C 1
ATOM 1178 O O . ILE A 1 148 ? 5.720 -5.241 1.718 1.00 87.12 148 ILE A O 1
ATOM 1182 N N . ARG A 1 149 ? 6.295 -3.093 1.713 1.00 85.25 149 ARG A N 1
ATOM 1183 C CA . ARG A 1 149 ? 7.692 -3.336 1.336 1.00 85.25 149 ARG A CA 1
ATOM 1184 C C . ARG A 1 149 ? 8.383 -4.328 2.279 1.00 85.25 149 ARG A C 1
ATOM 1186 O O . ARG A 1 149 ? 9.014 -5.254 1.790 1.00 85.25 149 ARG A O 1
ATOM 1193 N N . ARG A 1 150 ? 8.226 -4.186 3.601 1.00 79.19 150 ARG A N 1
ATOM 1194 C CA . ARG A 1 150 ? 8.799 -5.085 4.626 1.00 79.19 150 ARG A CA 1
ATOM 1195 C C . ARG A 1 150 ? 8.286 -6.514 4.544 1.00 79.19 150 ARG A C 1
ATOM 1197 O O . ARG A 1 150 ? 9.069 -7.450 4.638 1.00 79.19 150 ARG A O 1
ATOM 1204 N N . GLY A 1 151 ? 6.991 -6.699 4.286 1.00 71.25 151 GLY A N 1
ATOM 1205 C CA . GLY A 1 151 ? 6.438 -8.032 4.009 1.00 71.25 151 GLY A CA 1
ATOM 1206 C C . GLY A 1 151 ? 7.065 -8.706 2.780 1.00 71.25 151 GLY A C 1
ATOM 1207 O O . GLY A 1 151 ? 6.932 -9.912 2.598 1.00 71.25 151 GLY A O 1
ATOM 1208 N N . HIS A 1 152 ? 7.759 -7.921 1.954 1.00 67.25 152 HIS A N 1
ATOM 1209 C CA . HIS A 1 152 ? 8.422 -8.324 0.726 1.00 67.25 152 HIS A CA 1
ATOM 1210 C C . HIS A 1 152 ? 9.953 -8.124 0.789 1.00 67.25 152 HIS A C 1
ATOM 1212 O O . HIS A 1 152 ? 10.614 -8.343 -0.218 1.00 67.25 152 HIS A O 1
ATOM 1218 N N . GLU A 1 153 ? 10.543 -7.763 1.941 1.00 56.97 153 GLU A N 1
ATOM 1219 C CA . GLU A 1 153 ? 12.006 -7.600 2.107 1.00 56.97 153 GLU A CA 1
ATOM 1220 C C . GLU A 1 153 ? 12.763 -8.920 1.899 1.00 56.97 153 GLU A C 1
ATOM 1222 O O . GLU A 1 153 ? 13.895 -8.924 1.428 1.00 56.97 153 GLU A O 1
ATOM 1227 N N . ASN A 1 154 ? 12.102 -10.049 2.165 1.00 52.03 154 ASN A N 1
ATOM 1228 C CA . ASN A 1 154 ? 12.608 -11.401 1.906 1.00 52.03 154 ASN A CA 1
ATOM 1229 C C . ASN A 1 154 ? 12.458 -11.837 0.432 1.00 52.03 154 ASN A C 1
ATOM 1231 O O . ASN A 1 154 ? 12.727 -12.986 0.068 1.00 52.03 154 ASN A O 1
ATOM 1235 N N . ILE A 1 155 ? 11.989 -10.940 -0.435 1.00 54.84 155 ILE A N 1
ATOM 1236 C CA . ILE A 1 155 ? 12.122 -11.065 -1.881 1.00 54.84 155 ILE A CA 1
ATOM 1237 C C . ILE A 1 155 ? 13.356 -10.241 -2.214 1.00 54.84 155 ILE A C 1
ATOM 1239 O O . ILE A 1 155 ? 13.278 -9.018 -2.268 1.00 54.84 155 ILE A O 1
ATOM 1243 N N . ASP A 1 156 ? 14.499 -10.914 -2.353 1.00 44.53 156 ASP A N 1
ATOM 1244 C CA . ASP A 1 156 ? 15.797 -10.292 -2.629 1.00 44.53 156 ASP A CA 1
ATOM 1245 C C . ASP A 1 156 ? 15.783 -9.606 -4.005 1.00 44.53 156 ASP A C 1
ATOM 1247 O O . ASP A 1 156 ? 16.200 -10.156 -5.029 1.00 44.53 156 ASP A O 1
ATOM 1251 N N . TRP A 1 157 ? 15.189 -8.414 -4.043 1.00 55.59 157 TRP A N 1
ATOM 1252 C CA . TRP A 1 157 ? 15.047 -7.615 -5.240 1.00 55.59 157 TRP A CA 1
ATOM 1253 C C . TRP A 1 157 ? 16.422 -7.065 -5.605 1.00 55.59 157 TRP A C 1
ATOM 1255 O O . TRP A 1 157 ? 16.875 -6.037 -5.111 1.00 55.59 157 TRP A O 1
ATOM 1265 N N . SER A 1 158 ? 17.085 -7.775 -6.507 1.00 51.66 158 SER A N 1
ATOM 1266 C CA . SER A 1 158 ? 18.126 -7.212 -7.355 1.00 51.66 158 SER A CA 1
ATOM 1267 C C . SER A 1 158 ? 17.520 -6.884 -8.718 1.00 51.66 158 SER A C 1
ATOM 1269 O O . SER A 1 158 ? 16.495 -7.454 -9.099 1.00 51.66 158 SER A O 1
ATOM 1271 N N . SER A 1 159 ? 18.198 -6.056 -9.516 1.00 49.31 159 SER A N 1
ATOM 1272 C CA . SER A 1 159 ? 17.886 -5.844 -10.941 1.00 49.31 159 SER A CA 1
ATOM 1273 C C . SER A 1 159 ? 17.825 -7.144 -11.773 1.00 49.31 159 SER A C 1
ATOM 1275 O O . SER A 1 159 ? 17.428 -7.116 -12.935 1.00 49.31 159 SER A O 1
ATOM 1277 N N . LYS A 1 160 ? 18.178 -8.295 -11.176 1.00 48.72 160 LYS A N 1
ATOM 1278 C CA . LYS A 1 160 ? 18.097 -9.643 -11.748 1.00 48.72 160 LYS A CA 1
ATOM 1279 C C . LYS A 1 160 ? 16.759 -10.357 -11.501 1.00 48.72 160 LYS A C 1
ATOM 1281 O O . LYS A 1 160 ? 16.486 -11.332 -12.194 1.00 48.72 160 LYS A O 1
ATOM 1286 N N . GLN A 1 161 ? 15.934 -9.932 -10.536 1.00 61.25 161 GLN A N 1
ATOM 1287 C CA . GLN A 1 161 ? 14.604 -10.517 -10.306 1.00 61.25 161 GLN A CA 1
ATOM 1288 C C . GLN A 1 161 ? 13.525 -9.763 -11.099 1.00 61.25 161 GLN A C 1
ATOM 1290 O O . GLN A 1 161 ? 13.482 -8.534 -11.109 1.00 61.25 161 GLN A O 1
ATOM 1295 N N . SER A 1 162 ? 12.636 -10.503 -11.773 1.00 72.81 162 SER A N 1
ATOM 1296 C CA . SER A 1 162 ? 11.634 -9.917 -12.673 1.00 72.81 162 SER A CA 1
ATOM 1297 C C . SER A 1 162 ? 10.576 -9.113 -11.914 1.00 72.81 162 SER A C 1
ATOM 1299 O O . SER A 1 162 ? 9.926 -9.624 -11.002 1.00 72.81 162 SER A O 1
ATOM 1301 N N . ILE A 1 163 ? 10.329 -7.876 -12.354 1.00 80.19 163 ILE A N 1
ATOM 1302 C CA . ILE A 1 163 ? 9.248 -7.009 -11.859 1.00 80.19 163 ILE A CA 1
ATOM 1303 C C . ILE A 1 163 ? 7.865 -7.681 -11.906 1.00 80.19 163 ILE A C 1
ATOM 1305 O O . ILE A 1 163 ? 6.999 -7.420 -11.072 1.00 80.19 163 ILE A O 1
ATOM 1309 N N . CYS A 1 164 ? 7.682 -8.615 -12.839 1.00 86.44 164 CYS A N 1
ATOM 1310 C CA . CYS A 1 164 ? 6.487 -9.439 -12.976 1.00 86.44 164 CYS A CA 1
ATOM 1311 C C . CYS A 1 164 ? 6.198 -10.261 -11.712 1.00 86.44 164 CYS A C 1
ATOM 1313 O O . CYS A 1 164 ? 5.034 -10.467 -11.371 1.00 86.44 164 CYS A O 1
ATOM 1315 N N . MET A 1 165 ? 7.233 -10.682 -10.977 1.00 82.94 165 MET A N 1
ATOM 1316 C CA . MET A 1 165 ? 7.049 -11.398 -9.716 1.00 82.94 165 MET A CA 1
ATOM 1317 C C . MET A 1 165 ? 6.398 -10.514 -8.665 1.00 82.94 165 MET A C 1
ATOM 1319 O O . MET A 1 165 ? 5.467 -10.967 -8.010 1.00 82.94 165 MET A O 1
ATOM 1323 N N . VAL A 1 166 ? 6.819 -9.253 -8.533 1.00 85.25 166 VAL A N 1
ATOM 1324 C CA . VAL A 1 166 ? 6.238 -8.317 -7.555 1.00 85.25 166 VAL A CA 1
ATOM 1325 C C . VAL A 1 166 ? 4.727 -8.198 -7.758 1.00 85.25 166 VAL A C 1
ATOM 1327 O O . VAL A 1 166 ? 3.974 -8.253 -6.790 1.00 85.25 166 VAL A O 1
ATOM 1330 N N . ILE A 1 167 ? 4.276 -8.135 -9.013 1.00 91.06 167 ILE A N 1
ATOM 1331 C CA . ILE A 1 167 ? 2.849 -8.110 -9.356 1.00 91.06 167 ILE A CA 1
ATOM 1332 C C . ILE A 1 167 ? 2.150 -9.385 -8.856 1.00 91.06 167 ILE A C 1
ATOM 1334 O O . ILE A 1 167 ? 1.141 -9.298 -8.161 1.00 91.06 167 ILE A O 1
ATOM 1338 N N . VAL A 1 168 ? 2.702 -10.569 -9.153 1.00 89.12 168 VAL A N 1
ATOM 1339 C CA . VAL A 1 168 ? 2.145 -11.863 -8.703 1.00 89.12 168 VAL A CA 1
ATOM 1340 C C . VAL A 1 168 ? 2.089 -11.953 -7.177 1.00 89.12 168 VAL A C 1
ATOM 1342 O O . VAL A 1 168 ? 1.120 -12.463 -6.620 1.00 89.12 168 VAL A O 1
ATOM 1345 N N . PHE A 1 169 ? 3.109 -11.444 -6.495 1.00 85.44 169 PHE A N 1
ATOM 1346 C CA . PHE A 1 169 ? 3.184 -11.422 -5.042 1.00 85.44 169 PHE A CA 1
ATOM 1347 C C . PHE A 1 169 ? 2.139 -10.523 -4.406 1.00 85.44 169 PHE A C 1
ATOM 1349 O O . PHE A 1 169 ? 1.460 -10.934 -3.472 1.00 85.44 169 PHE A O 1
ATOM 1356 N N . LEU A 1 170 ? 1.990 -9.306 -4.920 1.00 89.25 170 LEU A N 1
ATOM 1357 C CA . LEU A 1 170 ? 0.993 -8.369 -4.423 1.00 89.25 170 LEU A CA 1
ATOM 1358 C C . LEU A 1 170 ? -0.434 -8.894 -4.653 1.00 89.25 170 LEU A C 1
ATOM 1360 O O . LEU A 1 170 ? -1.320 -8.604 -3.855 1.00 89.25 170 LEU A O 1
ATOM 1364 N N . CYS A 1 171 ? -0.654 -9.752 -5.660 1.00 90.31 171 CYS A N 1
ATOM 1365 C CA . CYS A 1 171 ? -1.920 -10.474 -5.824 1.00 90.31 171 CYS A CA 1
ATOM 1366 C C . CYS A 1 171 ? -2.231 -11.481 -4.702 1.00 90.31 171 CYS A C 1
ATOM 1368 O O . CYS A 1 171 ? -3.388 -11.870 -4.562 1.00 90.31 171 CYS A O 1
ATOM 1370 N N . LEU A 1 172 ? -1.247 -11.916 -3.907 1.00 86.50 172 LEU A N 1
ATOM 1371 C CA . LEU A 1 172 ? -1.494 -12.758 -2.729 1.00 86.50 172 LEU A CA 1
ATOM 1372 C C . LEU A 1 172 ? -1.994 -11.941 -1.528 1.00 86.50 172 LEU A C 1
ATOM 1374 O O . LEU A 1 172 ? -2.622 -12.493 -0.633 1.00 86.50 172 LEU A O 1
ATOM 1378 N N . ASP A 1 173 ? -1.768 -10.627 -1.544 1.00 85.75 173 ASP A N 1
ATOM 1379 C CA . ASP A 1 173 ? -2.060 -9.695 -0.454 1.00 85.75 173 ASP A CA 1
ATOM 1380 C C . ASP A 1 173 ? -3.111 -8.638 -0.871 1.00 85.75 173 ASP A C 1
ATOM 1382 O O . ASP A 1 173 ? -3.033 -7.469 -0.486 1.00 85.75 173 ASP A O 1
ATOM 1386 N N . MET A 1 174 ? -4.134 -9.026 -1.651 1.00 86.62 174 MET A N 1
ATOM 1387 C CA . MET A 1 174 ? -5.153 -8.078 -2.151 1.00 86.62 174 MET A CA 1
ATOM 1388 C C . MET A 1 174 ? -5.894 -7.324 -1.044 1.00 86.62 174 MET A C 1
ATOM 1390 O O . MET A 1 174 ? -6.292 -6.183 -1.252 1.00 86.62 174 MET A O 1
ATOM 1394 N N . GLU A 1 175 ? -6.062 -7.928 0.132 1.00 87.38 175 GLU A N 1
ATOM 1395 C CA . GLU A 1 175 ? -6.643 -7.258 1.299 1.00 87.38 175 GLU A CA 1
ATOM 1396 C C . GLU A 1 175 ? -5.789 -6.055 1.740 1.00 87.38 175 GLU A C 1
ATOM 1398 O O . GLU A 1 175 ? -6.315 -4.976 2.003 1.00 87.38 175 GLU A O 1
ATOM 1403 N N . LYS A 1 176 ? -4.455 -6.184 1.725 1.00 89.44 176 LYS A N 1
ATOM 1404 C CA . LYS A 1 176 ? -3.551 -5.058 2.006 1.00 89.44 176 LYS A CA 1
ATOM 1405 C C . LYS A 1 176 ? -3.601 -4.014 0.895 1.00 89.44 176 LYS A C 1
ATOM 1407 O O . LYS A 1 176 ? -3.526 -2.823 1.183 1.00 89.44 176 LYS A O 1
ATOM 1412 N N . LEU A 1 177 ? -3.733 -4.428 -0.366 1.00 92.25 177 LEU A N 1
ATOM 1413 C CA . LEU A 1 177 ? -3.912 -3.481 -1.472 1.00 92.25 177 LEU A CA 1
ATOM 1414 C C . LEU A 1 177 ? -5.228 -2.705 -1.349 1.00 92.25 177 LEU A C 1
ATOM 1416 O O . LEU A 1 177 ? -5.267 -1.520 -1.662 1.00 92.25 177 LEU A O 1
ATOM 1420 N N . GLU A 1 178 ? -6.287 -3.331 -0.849 1.00 92.94 178 GLU A N 1
ATOM 1421 C CA . GLU A 1 178 ? -7.552 -2.653 -0.577 1.00 92.94 178 GLU A CA 1
ATOM 1422 C C . GLU A 1 178 ? -7.402 -1.610 0.543 1.00 92.94 178 GLU A C 1
ATOM 1424 O O . GLU A 1 178 ? -7.808 -0.458 0.383 1.00 92.94 178 GLU A O 1
ATOM 1429 N N . SER A 1 179 ? -6.714 -1.968 1.629 1.00 94.50 179 SER A N 1
ATOM 1430 C CA . SER A 1 179 ? -6.322 -1.041 2.697 1.00 94.50 179 SER A CA 1
ATOM 1431 C C . SER A 1 179 ? -5.488 0.135 2.174 1.00 94.50 179 SER A C 1
ATOM 1433 O O . SER A 1 179 ? -5.734 1.293 2.525 1.00 94.50 179 SER A O 1
ATOM 1435 N N . LEU A 1 180 ? -4.530 -0.142 1.285 1.00 95.88 180 LEU A N 1
ATOM 1436 C CA . LEU A 1 180 ? -3.726 0.879 0.620 1.00 95.88 180 LEU A CA 1
ATOM 1437 C C . LEU A 1 180 ? -4.593 1.794 -0.256 1.00 95.88 180 LEU A C 1
ATOM 1439 O O . LEU A 1 180 ? -4.376 3.006 -0.248 1.00 95.88 180 LEU A O 1
ATOM 1443 N N . ARG A 1 181 ? -5.581 1.244 -0.978 1.00 96.06 181 ARG A N 1
ATOM 1444 C CA . ARG A 1 181 ? -6.508 2.023 -1.813 1.00 96.06 181 ARG A CA 1
ATOM 1445 C C . ARG A 1 181 ? -7.311 3.013 -0.978 1.00 96.06 181 ARG A C 1
ATOM 1447 O O . ARG A 1 181 ? -7.351 4.188 -1.326 1.00 96.06 181 ARG A O 1
ATOM 1454 N N . LEU A 1 182 ? -7.852 2.578 0.160 1.00 96.56 182 LEU A N 1
ATOM 1455 C CA . LEU A 1 182 ? -8.573 3.463 1.082 1.00 96.56 182 LEU A CA 1
ATOM 1456 C C . LEU A 1 182 ? -7.694 4.616 1.580 1.00 96.56 182 LEU A C 1
ATOM 1458 O O . LEU A 1 182 ? -8.143 5.762 1.625 1.00 96.56 182 LEU A O 1
ATOM 1462 N N . LEU A 1 183 ? -6.436 4.337 1.932 1.00 96.25 183 LEU A N 1
ATOM 1463 C CA . LEU A 1 183 ? -5.493 5.381 2.337 1.00 96.25 183 LEU A CA 1
ATOM 1464 C C . LEU A 1 183 ? -5.179 6.334 1.182 1.00 96.25 183 LEU A C 1
ATOM 1466 O O . LEU A 1 183 ? -5.159 7.543 1.395 1.00 96.25 183 LEU A O 1
ATOM 1470 N N . PHE A 1 184 ? -4.954 5.810 -0.021 1.00 96.75 184 PHE A N 1
ATOM 1471 C CA . PHE A 1 184 ? -4.666 6.600 -1.215 1.00 96.75 184 PHE A CA 1
ATOM 1472 C C . PHE A 1 184 ? -5.810 7.574 -1.532 1.00 96.75 184 PHE A C 1
ATOM 1474 O O . PHE A 1 184 ? -5.581 8.779 -1.587 1.00 96.75 184 PHE A O 1
ATOM 1481 N N . GLU A 1 185 ? -7.044 7.070 -1.628 1.00 96.31 185 GLU A N 1
ATOM 1482 C CA . GLU A 1 185 ? -8.246 7.849 -1.972 1.00 96.31 185 GLU A CA 1
ATOM 1483 C C . GLU A 1 185 ? -8.558 8.956 -0.951 1.00 96.31 185 GLU A C 1
ATOM 1485 O O . GLU A 1 185 ? -9.157 9.977 -1.287 1.00 96.31 185 GLU A O 1
ATOM 1490 N N . ASN A 1 186 ? -8.152 8.767 0.307 1.00 96.00 186 ASN A N 1
ATOM 1491 C CA . ASN A 1 186 ? -8.454 9.691 1.399 1.00 96.00 186 ASN A CA 1
ATOM 1492 C C . ASN A 1 186 ? -7.261 10.565 1.810 1.00 96.00 186 ASN A C 1
ATOM 1494 O O . ASN A 1 186 ? -7.392 11.372 2.734 1.00 96.00 186 ASN A O 1
ATOM 1498 N N . THR A 1 187 ? -6.099 10.436 1.165 1.00 95.06 187 THR A N 1
ATOM 1499 C CA . THR A 1 187 ? -4.911 11.250 1.462 1.00 95.06 187 THR A CA 1
ATOM 1500 C C . THR A 1 187 ? -4.852 12.465 0.546 1.00 95.06 187 THR A C 1
ATOM 1502 O O . THR A 1 187 ? -4.849 12.355 -0.675 1.00 95.06 187 THR A O 1
ATOM 1505 N N . LYS A 1 188 ? -4.772 13.658 1.140 1.00 91.75 188 LYS A N 1
ATOM 1506 C CA . LYS A 1 188 ? -4.576 14.897 0.378 1.00 91.75 188 LYS A CA 1
ATOM 1507 C C . LYS A 1 188 ? -3.143 14.996 -0.128 1.00 91.75 188 LYS A C 1
ATOM 1509 O O . LYS A 1 188 ? -2.216 14.619 0.581 1.00 91.75 188 LYS A O 1
ATOM 1514 N N . GLU A 1 189 ? -2.985 15.595 -1.303 1.00 88.19 189 GLU A N 1
ATOM 1515 C CA . GLU A 1 189 ? -1.687 15.794 -1.958 1.00 88.19 189 GLU A CA 1
ATOM 1516 C C . GLU A 1 189 ? -0.911 14.483 -2.195 1.00 88.19 189 GLU A C 1
ATOM 1518 O O . GLU A 1 189 ? 0.324 14.462 -2.183 1.00 88.19 189 GLU A O 1
ATOM 1523 N N . VAL A 1 190 ? -1.632 13.372 -2.387 1.00 93.38 190 VAL A N 1
ATOM 1524 C CA . VAL A 1 190 ? -1.050 12.041 -2.605 1.00 93.38 190 VAL A CA 1
ATOM 1525 C C . VAL A 1 190 ? -0.120 12.013 -3.818 1.00 93.38 190 VAL A C 1
ATOM 1527 O O . VAL A 1 190 ? 0.882 11.301 -3.815 1.00 93.38 190 VAL A O 1
ATOM 1530 N N . GLU A 1 191 ? -0.372 12.861 -4.814 1.00 92.00 191 GLU A N 1
ATOM 1531 C CA . GLU A 1 191 ? 0.463 13.031 -5.995 1.00 92.00 191 GLU A CA 1
ATOM 1532 C C . GLU A 1 191 ? 1.915 13.405 -5.651 1.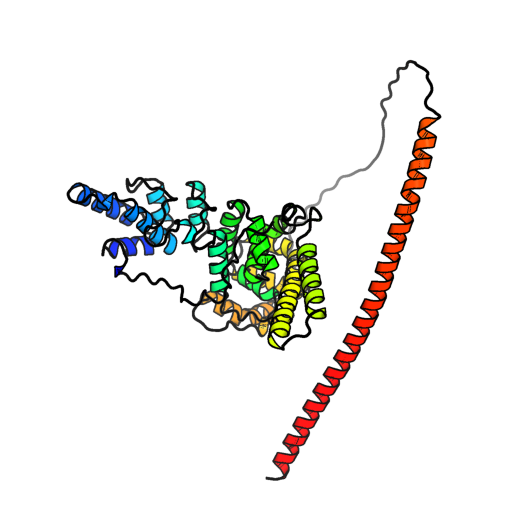00 92.00 191 GLU A C 1
ATOM 1534 O O . GLU A 1 191 ? 2.843 12.944 -6.323 1.00 92.00 191 GLU A O 1
ATOM 1539 N N . LYS A 1 192 ? 2.135 14.156 -4.556 1.00 91.62 192 LYS A N 1
ATOM 1540 C CA . LYS A 1 192 ? 3.479 14.467 -4.047 1.00 91.62 192 LYS A CA 1
ATOM 1541 C C . LYS A 1 192 ? 4.171 13.195 -3.595 1.00 91.62 192 LYS A C 1
ATOM 1543 O O . LYS A 1 192 ? 5.307 12.952 -3.985 1.00 91.62 192 LYS A O 1
ATOM 1548 N N . GLU A 1 193 ? 3.505 12.383 -2.786 1.00 93.94 193 GLU A N 1
ATOM 1549 C CA . GLU A 1 193 ? 4.085 11.154 -2.242 1.00 93.94 193 GLU A CA 1
ATOM 1550 C C . GLU A 1 193 ? 4.397 10.151 -3.353 1.00 93.94 193 GLU A C 1
ATOM 1552 O O . GLU A 1 193 ? 5.512 9.634 -3.426 1.00 93.94 193 GLU A O 1
ATOM 1557 N N . VAL A 1 194 ? 3.458 9.953 -4.283 1.00 94.06 194 VAL A N 1
ATOM 1558 C CA . VAL A 1 194 ? 3.657 9.097 -5.459 1.00 94.06 194 VAL A CA 1
ATOM 1559 C C . VAL A 1 194 ? 4.877 9.564 -6.254 1.00 94.06 194 VAL A C 1
ATOM 1561 O O . VAL A 1 194 ? 5.748 8.751 -6.557 1.00 94.06 194 VAL A O 1
ATOM 1564 N N . TYR A 1 195 ? 4.997 10.867 -6.531 1.00 91.00 195 TYR A N 1
ATOM 1565 C CA . TYR A 1 195 ? 6.150 11.432 -7.238 1.00 91.00 195 TYR A CA 1
ATOM 1566 C C . TYR A 1 195 ? 7.486 11.095 -6.554 1.00 91.00 195 TYR A C 1
ATOM 1568 O O . TYR A 1 195 ? 8.456 10.748 -7.233 1.00 91.00 195 TYR A O 1
ATOM 1576 N N . HIS A 1 196 ? 7.543 11.147 -5.218 1.00 90.88 196 HIS A N 1
ATOM 1577 C CA . HIS A 1 196 ? 8.756 10.810 -4.466 1.00 90.88 196 HIS A CA 1
ATOM 1578 C C . HIS A 1 196 ? 9.126 9.328 -4.601 1.00 90.88 196 HIS A C 1
ATOM 1580 O O . HIS A 1 196 ? 10.302 9.024 -4.809 1.00 90.88 196 HIS A O 1
ATOM 1586 N N . TYR A 1 197 ? 8.153 8.411 -4.553 1.00 91.81 197 TYR A N 1
ATOM 1587 C CA . TYR A 1 197 ? 8.410 6.984 -4.780 1.00 91.81 197 TYR A CA 1
ATOM 1588 C C . TYR A 1 197 ? 8.915 6.705 -6.201 1.00 91.81 197 TYR A C 1
ATOM 1590 O O . TYR A 1 197 ? 9.897 5.974 -6.361 1.00 91.81 197 TYR A O 1
ATOM 1598 N N . MET A 1 198 ? 8.322 7.348 -7.215 1.00 88.38 198 MET A N 1
ATOM 1599 C CA . MET A 1 198 ? 8.760 7.203 -8.611 1.00 88.38 198 MET A CA 1
ATOM 1600 C C . MET A 1 198 ? 10.196 7.687 -8.793 1.00 88.38 198 MET A C 1
ATOM 1602 O O . MET A 1 198 ? 11.055 6.940 -9.256 1.00 88.38 198 MET A O 1
ATOM 1606 N N . LYS A 1 199 ? 10.477 8.930 -8.384 1.00 86.31 199 LYS A N 1
ATOM 1607 C CA . LYS A 1 199 ? 11.800 9.548 -8.528 1.00 86.31 199 LYS A CA 1
ATOM 1608 C C . LYS A 1 199 ? 12.873 8.818 -7.715 1.00 86.31 199 LYS A C 1
ATOM 1610 O O . LYS A 1 199 ? 14.033 8.753 -8.121 1.00 86.31 199 LYS A O 1
ATOM 1615 N N . GLY A 1 200 ? 12.489 8.266 -6.566 1.00 86.50 200 GLY A N 1
ATOM 1616 C CA . GLY A 1 200 ? 13.355 7.468 -5.705 1.00 86.50 200 GLY A CA 1
ATOM 1617 C C . GLY A 1 200 ? 13.606 6.042 -6.200 1.00 86.50 200 GLY A C 1
ATOM 1618 O O . GLY A 1 200 ? 14.402 5.342 -5.583 1.00 86.50 200 GLY A O 1
ATOM 1619 N N . GLY A 1 201 ? 12.944 5.592 -7.273 1.00 86.88 201 GLY A N 1
ATOM 1620 C CA . GLY A 1 201 ? 13.116 4.237 -7.805 1.00 86.88 201 GLY A CA 1
ATOM 1621 C C . GLY A 1 201 ? 12.532 3.152 -6.899 1.00 86.88 201 GLY A C 1
ATOM 1622 O O . GLY A 1 201 ? 13.002 2.020 -6.895 1.00 86.88 201 GLY A O 1
ATOM 1623 N N . LYS A 1 202 ? 11.521 3.490 -6.095 1.00 89.12 202 LYS A N 1
ATOM 1624 C CA . LYS A 1 202 ? 10.921 2.587 -5.108 1.00 89.12 202 LYS A CA 1
ATOM 1625 C C . LYS A 1 202 ? 9.908 1.663 -5.789 1.00 89.12 202 LYS A C 1
ATOM 1627 O O . LYS A 1 202 ? 8.725 1.987 -5.901 1.00 89.12 202 LYS A O 1
ATOM 1632 N N . LEU A 1 203 ? 10.400 0.557 -6.350 1.00 87.62 203 LEU A N 1
ATOM 1633 C CA . LEU A 1 203 ? 9.647 -0.297 -7.277 1.00 87.62 203 LEU A CA 1
ATOM 1634 C C . LEU A 1 203 ? 8.487 -1.057 -6.637 1.00 87.62 203 LEU A C 1
ATOM 1636 O O . LEU A 1 203 ? 7.433 -1.156 -7.261 1.00 87.62 203 LEU A O 1
ATOM 1640 N N . VAL A 1 204 ? 8.644 -1.579 -5.418 1.00 88.25 204 VAL A N 1
ATOM 1641 C CA . VAL A 1 204 ? 7.575 -2.334 -4.740 1.00 88.25 204 VAL A CA 1
ATOM 1642 C C . VAL A 1 204 ? 6.414 -1.404 -4.406 1.00 88.25 204 VAL A C 1
ATOM 1644 O O . VAL A 1 204 ? 5.271 -1.679 -4.765 1.00 88.25 204 VAL A O 1
ATOM 1647 N N . GLU A 1 205 ? 6.721 -0.258 -3.805 1.00 92.25 205 GLU A N 1
ATOM 1648 C CA . GLU A 1 205 ? 5.749 0.773 -3.457 1.00 92.25 205 GLU A CA 1
ATOM 1649 C C . GLU A 1 205 ? 5.056 1.318 -4.706 1.00 92.25 205 GLU A C 1
ATOM 1651 O O . GLU A 1 205 ? 3.832 1.431 -4.741 1.00 92.25 205 GLU A O 1
ATOM 1656 N N . THR A 1 206 ? 5.823 1.579 -5.769 1.00 93.38 206 THR A N 1
ATOM 1657 C CA . THR A 1 206 ? 5.269 1.997 -7.061 1.00 93.38 206 THR A CA 1
ATOM 1658 C C . THR A 1 206 ? 4.348 0.939 -7.657 1.00 93.38 206 THR A C 1
ATOM 1660 O O . THR A 1 206 ? 3.273 1.277 -8.146 1.00 93.38 206 THR A O 1
ATOM 1663 N N . THR A 1 207 ? 4.736 -0.337 -7.611 1.00 93.44 207 THR A N 1
ATOM 1664 C CA . THR A 1 207 ? 3.906 -1.434 -8.126 1.00 93.44 207 THR A CA 1
ATOM 1665 C C . THR A 1 207 ? 2.588 -1.499 -7.363 1.00 93.44 207 THR A C 1
ATOM 1667 O O . THR A 1 207 ? 1.533 -1.535 -7.990 1.00 93.44 207 THR A O 1
ATOM 1670 N N . ALA A 1 208 ? 2.628 -1.430 -6.030 1.00 94.31 208 ALA A N 1
ATOM 1671 C CA . ALA A 1 208 ? 1.429 -1.434 -5.196 1.00 94.31 208 ALA A CA 1
ATOM 1672 C C . ALA A 1 208 ? 0.503 -0.246 -5.514 1.00 94.31 208 ALA A C 1
ATOM 1674 O O . ALA A 1 208 ? -0.694 -0.440 -5.725 1.00 94.31 208 ALA A O 1
ATOM 1675 N N . LEU A 1 209 ? 1.060 0.965 -5.639 1.00 96.19 209 LEU A N 1
ATOM 1676 C CA . LEU A 1 209 ? 0.320 2.172 -6.029 1.00 96.19 209 LEU A CA 1
ATOM 1677 C C . LEU A 1 209 ? -0.300 2.048 -7.430 1.00 96.19 209 LEU A C 1
ATOM 1679 O O . LEU A 1 209 ? -1.464 2.387 -7.633 1.00 96.19 209 LEU A O 1
ATOM 1683 N N . LEU A 1 210 ? 0.435 1.518 -8.406 1.00 95.25 210 LEU A N 1
ATOM 1684 C CA . LEU A 1 210 ? -0.099 1.308 -9.751 1.00 95.25 210 LEU A CA 1
ATOM 1685 C C . LEU A 1 210 ? -1.164 0.209 -9.790 1.00 95.25 210 LEU A C 1
ATOM 1687 O O . LEU A 1 210 ? -2.088 0.308 -10.586 1.00 95.25 210 LEU A O 1
ATOM 1691 N N . MET A 1 211 ? -1.091 -0.812 -8.937 1.00 94.31 211 MET A N 1
ATOM 1692 C CA . MET A 1 211 ? -2.126 -1.850 -8.862 1.00 94.31 211 MET A CA 1
ATOM 1693 C C . MET A 1 211 ? -3.445 -1.337 -8.272 1.00 94.31 211 MET A C 1
ATOM 1695 O O . MET A 1 211 ? -4.507 -1.845 -8.629 1.00 94.31 211 MET A O 1
ATOM 1699 N N . ILE A 1 212 ? -3.407 -0.334 -7.391 1.00 94.69 212 ILE A N 1
ATOM 1700 C CA . ILE A 1 212 ? -4.625 0.211 -6.773 1.00 94.69 212 ILE A CA 1
ATOM 1701 C C . ILE A 1 212 ? -5.226 1.391 -7.546 1.00 94.69 212 ILE A C 1
ATOM 1703 O O . ILE A 1 212 ? -6.447 1.525 -7.550 1.00 94.69 212 ILE A O 1
ATOM 1707 N N . ALA A 1 213 ? -4.398 2.201 -8.213 1.00 94.62 213 ALA A N 1
ATOM 1708 C CA . ALA A 1 213 ? -4.784 3.493 -8.783 1.00 94.62 213 ALA A CA 1
ATOM 1709 C C . ALA A 1 213 ? -4.143 3.751 -10.164 1.00 94.62 213 ALA A C 1
ATOM 1711 O O . ALA A 1 213 ? -3.768 4.879 -10.488 1.00 94.62 213 ALA A O 1
ATOM 1712 N N . ARG A 1 214 ? -4.000 2.706 -11.000 1.00 93.69 214 ARG A N 1
ATOM 1713 C CA . ARG A 1 214 ? -3.344 2.785 -12.324 1.00 93.69 214 ARG A CA 1
ATOM 1714 C C . ARG A 1 214 ? -3.837 3.959 -13.163 1.00 93.69 214 ARG A C 1
ATOM 1716 O O . ARG A 1 214 ? -3.026 4.730 -13.669 1.00 93.69 214 ARG A O 1
ATOM 1723 N N . GLU A 1 215 ? -5.147 4.056 -13.365 1.00 90.81 215 GLU A N 1
ATOM 1724 C CA . GLU A 1 215 ? -5.750 5.035 -14.278 1.00 90.81 215 GLU A CA 1
ATOM 1725 C C . GLU A 1 215 ? -5.512 6.469 -13.805 1.00 90.81 215 GLU A C 1
ATOM 1727 O O . GLU A 1 215 ? -5.202 7.347 -14.607 1.00 90.81 215 GLU A O 1
ATOM 1732 N N . GLU A 1 216 ? -5.576 6.683 -12.492 1.00 92.06 216 GLU A N 1
ATOM 1733 C CA . GLU A 1 216 ? -5.335 7.984 -11.886 1.00 92.06 216 GLU A CA 1
ATOM 1734 C C . GLU A 1 216 ? -3.857 8.380 -11.988 1.00 92.06 216 GLU A C 1
ATOM 1736 O O . GLU A 1 216 ? -3.541 9.441 -12.520 1.00 92.06 216 GLU A O 1
ATOM 1741 N N . ILE A 1 217 ? -2.938 7.498 -11.578 1.00 92.62 217 ILE A N 1
ATOM 1742 C CA . ILE A 1 217 ? -1.493 7.781 -11.550 1.00 92.62 217 ILE A CA 1
ATOM 1743 C C . ILE A 1 217 ? -0.903 7.916 -12.961 1.00 92.62 217 ILE A C 1
ATOM 1745 O O . ILE A 1 217 ? 0.014 8.707 -13.191 1.00 92.62 217 ILE A O 1
ATOM 1749 N N . THR A 1 218 ? -1.395 7.138 -13.928 1.00 88.50 218 THR A N 1
ATOM 1750 C CA . THR A 1 218 ? -0.911 7.210 -15.320 1.00 88.50 218 THR A CA 1
ATOM 1751 C C . THR A 1 218 ? -1.492 8.392 -16.096 1.00 88.50 218 THR A C 1
ATOM 1753 O O . THR A 1 218 ? -1.009 8.697 -17.191 1.00 88.50 218 THR A O 1
ATOM 1756 N N . SER A 1 219 ? -2.475 9.095 -15.525 1.00 89.00 219 SER A N 1
ATOM 1757 C CA . SER A 1 219 ? -3.081 10.276 -16.123 1.00 89.00 219 SER A CA 1
ATOM 1758 C C . SER A 1 219 ? -2.058 11.409 -16.304 1.00 89.00 219 SER A C 1
ATOM 1760 O O . SER A 1 219 ? -1.362 11.771 -15.352 1.00 89.00 219 SER A O 1
ATOM 1762 N N . PRO A 1 220 ? -1.988 12.059 -17.484 1.00 84.56 220 PRO A N 1
ATOM 1763 C CA . PRO A 1 220 ? -1.058 13.166 -17.724 1.00 84.56 220 PRO A CA 1
ATOM 1764 C C . PRO A 1 220 ? -1.249 14.364 -16.788 1.00 84.56 220 PRO A C 1
ATOM 1766 O O . PRO A 1 220 ? -0.335 15.167 -16.625 1.00 84.56 220 PRO A O 1
ATOM 1769 N N . VAL A 1 221 ? -2.432 14.524 -16.186 1.00 86.50 221 VAL A N 1
ATOM 1770 C CA . VAL A 1 221 ? -2.718 15.644 -15.276 1.00 86.50 221 VAL A CA 1
ATOM 1771 C C . VAL A 1 221 ? -2.324 15.365 -13.828 1.00 86.50 221 VAL A C 1
ATOM 1773 O O . VAL A 1 221 ? -2.272 16.310 -13.044 1.00 86.50 221 VAL A O 1
ATOM 1776 N N . PHE A 1 222 ? -2.017 14.112 -13.479 1.00 86.00 222 PHE A N 1
ATOM 1777 C CA . PHE A 1 222 ? -1.714 13.713 -12.104 1.00 86.00 222 PHE A CA 1
ATOM 1778 C C . PHE A 1 222 ? -0.466 14.426 -11.563 1.00 86.00 222 PHE A C 1
ATOM 1780 O O . PHE A 1 222 ? -0.459 14.911 -10.438 1.00 86.00 222 PHE A O 1
ATOM 1787 N N . PHE A 1 223 ? 0.561 14.604 -12.405 1.00 85.19 223 PHE A N 1
ATOM 1788 C CA . PHE A 1 223 ? 1.814 15.278 -12.035 1.00 85.19 223 PHE A CA 1
ATOM 1789 C C . PHE A 1 223 ? 1.947 16.710 -12.574 1.00 85.19 223 PHE A C 1
ATOM 1791 O O . PHE A 1 223 ? 3.060 17.228 -12.719 1.00 85.19 223 PHE A O 1
ATOM 1798 N N . LYS A 1 224 ? 0.829 17.368 -12.902 1.00 82.50 224 LYS A N 1
ATOM 1799 C CA . LYS A 1 224 ? 0.845 18.700 -13.533 1.00 82.50 224 LYS A CA 1
ATOM 1800 C C . LYS A 1 224 ? 1.619 19.749 -12.719 1.00 82.50 224 LYS A C 1
ATOM 1802 O O . LYS A 1 224 ? 2.268 20.599 -13.313 1.00 82.50 224 LYS A O 1
ATOM 1807 N N . ASP A 1 225 ? 1.592 19.653 -11.389 1.00 79.75 225 ASP A N 1
ATOM 1808 C CA . ASP A 1 225 ? 2.179 20.650 -10.485 1.00 79.75 225 ASP A CA 1
ATOM 1809 C C . ASP A 1 225 ? 3.675 20.398 -10.197 1.00 79.75 225 ASP A C 1
ATOM 1811 O O . ASP A 1 225 ? 4.341 21.237 -9.591 1.00 79.75 225 ASP A O 1
ATOM 1815 N N . PHE A 1 226 ? 4.233 19.270 -10.660 1.00 73.75 226 PHE A N 1
ATOM 1816 C CA . PHE A 1 226 ? 5.643 18.891 -10.441 1.00 73.75 226 PHE A CA 1
ATOM 1817 C C . PHE A 1 226 ? 6.523 19.047 -11.673 1.00 73.75 226 PHE A C 1
ATOM 1819 O O . PHE A 1 226 ? 7.741 18.890 -11.585 1.00 73.75 226 PHE A O 1
ATOM 1826 N N . THR A 1 227 ? 5.925 19.333 -12.827 1.00 66.31 227 THR A N 1
ATOM 1827 C CA . THR A 1 227 ? 6.632 19.368 -14.105 1.00 66.31 227 THR A CA 1
ATOM 1828 C C . THR A 1 227 ? 6.537 20.755 -14.722 1.00 66.31 227 THR A C 1
ATOM 1830 O O . THR A 1 227 ? 5.475 21.368 -14.783 1.00 66.31 227 THR A O 1
ATOM 1833 N N . SER A 1 228 ? 7.671 21.277 -15.188 1.00 65.38 228 SER A N 1
ATOM 1834 C CA . SER A 1 228 ? 7.753 22.603 -15.813 1.00 65.38 228 SER A CA 1
ATOM 1835 C C . SER A 1 228 ? 7.055 22.672 -17.175 1.00 65.38 228 SER A C 1
ATOM 1837 O O . SER A 1 228 ? 6.770 23.766 -17.655 1.00 65.38 228 SER A O 1
ATOM 1839 N N . SER A 1 229 ? 6.784 21.523 -17.802 1.00 60.66 229 SER A N 1
ATOM 1840 C CA . SER A 1 229 ? 6.198 21.431 -19.141 1.00 60.66 229 SER A CA 1
ATOM 1841 C C . SER A 1 229 ? 4.668 21.462 -19.166 1.00 60.66 229 SER A C 1
ATOM 1843 O O . SER A 1 229 ? 4.107 21.591 -20.250 1.00 60.66 229 SER A O 1
ATOM 1845 N N . GLY A 1 230 ? 3.996 21.349 -18.013 1.00 60.00 230 GLY A N 1
ATOM 1846 C CA . GLY A 1 230 ? 2.548 21.144 -17.949 1.00 60.00 230 GLY A CA 1
ATOM 1847 C C . GLY A 1 230 ? 2.153 19.751 -18.456 1.00 60.00 230 GLY A C 1
ATOM 1848 O O . GLY A 1 230 ? 2.626 19.294 -19.489 1.00 60.00 230 GLY A O 1
ATOM 1849 N N . SER A 1 231 ? 1.312 19.056 -17.688 1.00 67.94 231 SER A N 1
ATOM 1850 C CA . SER A 1 231 ? 0.780 17.711 -17.970 1.00 67.94 231 SER A CA 1
ATOM 1851 C C . SER A 1 231 ? 1.788 16.700 -18.549 1.00 67.94 231 SER A C 1
ATOM 1853 O O . SER A 1 231 ? 1.909 16.543 -19.765 1.00 67.94 231 SER A O 1
ATOM 1855 N N . MET A 1 232 ? 2.486 15.976 -17.680 1.00 77.75 232 MET A N 1
ATOM 1856 C CA . MET A 1 232 ? 3.405 14.914 -18.075 1.00 77.75 232 MET A CA 1
ATOM 1857 C C . MET A 1 232 ? 2.850 13.556 -17.652 1.00 77.75 232 MET A C 1
ATOM 1859 O O . MET A 1 232 ? 2.442 13.376 -16.506 1.00 77.75 232 MET A O 1
ATOM 1863 N N . SER A 1 233 ? 2.853 12.590 -18.570 1.00 83.62 233 SER A N 1
ATOM 1864 C CA . SER A 1 233 ? 2.526 11.200 -18.239 1.00 83.62 233 SER A CA 1
ATOM 1865 C C . SER A 1 233 ? 3.611 10.570 -17.363 1.00 83.62 233 SER A C 1
ATOM 1867 O O . SER A 1 233 ? 4.789 10.923 -17.454 1.00 83.62 233 SER A O 1
ATOM 1869 N N . LEU A 1 234 ? 3.233 9.562 -16.575 1.00 86.25 234 LEU A N 1
ATOM 1870 C CA . LEU A 1 234 ? 4.171 8.788 -15.757 1.00 86.25 234 LEU A CA 1
ATOM 1871 C C . LEU A 1 234 ? 5.353 8.228 -16.576 1.00 86.25 234 LEU A C 1
ATOM 1873 O O . LEU A 1 234 ? 6.497 8.260 -16.130 1.00 86.25 234 LEU A O 1
ATOM 1877 N N . HIS A 1 235 ? 5.092 7.760 -17.800 1.00 87.38 235 HIS A N 1
ATOM 1878 C CA . HIS A 1 235 ? 6.122 7.235 -18.700 1.00 87.38 235 HIS A CA 1
ATOM 1879 C C . HIS A 1 235 ? 7.165 8.304 -19.071 1.00 87.38 235 HIS A C 1
ATOM 1881 O O . HIS A 1 235 ? 8.363 8.035 -19.065 1.00 87.38 235 HIS A O 1
ATOM 1887 N N . GLN A 1 236 ? 6.723 9.529 -19.370 1.00 87.81 236 GLN A N 1
ATOM 1888 C CA . GLN A 1 236 ? 7.618 10.646 -19.692 1.00 87.81 236 GLN A CA 1
ATOM 1889 C C . GLN A 1 236 ? 8.455 11.079 -18.483 1.00 87.81 236 GLN A C 1
ATOM 1891 O O . GLN A 1 236 ? 9.634 11.379 -18.641 1.00 87.81 236 GLN A O 1
ATOM 1896 N N . LEU A 1 237 ? 7.876 11.056 -17.280 1.00 87.81 237 LEU A N 1
ATOM 1897 C CA . LEU A 1 237 ? 8.586 11.393 -16.047 1.00 87.81 237 LEU A CA 1
ATOM 1898 C C . LEU A 1 237 ? 9.773 10.453 -15.802 1.00 87.81 237 LEU A C 1
ATOM 1900 O O . LEU A 1 237 ? 10.878 10.914 -15.519 1.00 87.81 237 LEU A O 1
ATOM 1904 N N . VAL A 1 238 ? 9.566 9.143 -15.963 1.00 90.88 238 VAL A N 1
ATOM 1905 C CA . VAL A 1 238 ? 10.640 8.148 -15.810 1.00 90.88 238 VAL A CA 1
ATOM 1906 C C . VAL A 1 238 ? 11.700 8.300 -16.904 1.00 90.88 238 VAL A C 1
ATOM 1908 O O . VAL A 1 238 ? 12.891 8.213 -16.611 1.00 90.88 238 VAL A O 1
ATOM 1911 N N . LEU A 1 239 ? 11.300 8.581 -18.151 1.00 90.69 239 LEU A N 1
ATOM 1912 C CA . LEU A 1 239 ? 12.250 8.837 -19.240 1.00 90.69 239 LEU A CA 1
ATOM 1913 C C . LEU A 1 239 ? 13.154 10.043 -18.958 1.00 90.69 239 LEU A C 1
ATOM 1915 O O . LEU A 1 239 ? 14.361 9.947 -19.170 1.00 90.69 239 LEU A O 1
ATOM 1919 N N . LEU A 1 240 ? 12.608 11.140 -18.427 1.00 88.62 240 LEU A N 1
ATOM 1920 C CA . LEU A 1 240 ? 13.412 12.310 -18.065 1.00 88.62 240 LEU A CA 1
ATOM 1921 C C . LEU A 1 240 ? 14.424 12.009 -16.956 1.00 88.62 240 LEU A C 1
ATOM 1923 O O . LEU A 1 240 ? 15.558 12.481 -17.025 1.00 88.62 240 LEU A O 1
ATOM 1927 N N . GLU A 1 241 ? 14.052 11.214 -15.949 1.00 89.69 241 GLU A N 1
ATOM 1928 C CA . GLU A 1 241 ? 14.998 10.798 -14.906 1.00 89.69 241 GLU A CA 1
ATOM 1929 C C . GLU A 1 241 ? 16.112 9.918 -15.504 1.00 89.69 241 GLU A C 1
ATOM 1931 O O . GLU A 1 241 ? 17.286 10.125 -15.203 1.00 89.69 241 GLU A O 1
ATOM 1936 N N . ILE A 1 242 ? 15.781 8.997 -16.419 1.00 91.88 242 ILE A N 1
ATOM 1937 C CA . ILE A 1 242 ? 16.771 8.185 -17.150 1.00 91.88 242 ILE A CA 1
ATOM 1938 C C . ILE A 1 242 ? 17.736 9.073 -17.948 1.00 91.88 242 ILE A C 1
ATOM 1940 O O . ILE A 1 242 ? 18.949 8.859 -17.912 1.00 91.88 242 ILE A O 1
ATOM 1944 N N . GLU A 1 243 ? 17.222 10.065 -18.673 1.00 91.19 243 GLU A N 1
ATOM 1945 C CA . GLU A 1 243 ? 18.034 11.009 -19.446 1.00 91.19 243 GLU A CA 1
ATOM 1946 C C . GLU A 1 243 ? 18.942 11.848 -18.544 1.00 91.19 243 GLU A C 1
ATOM 1948 O O . GLU A 1 243 ? 20.132 11.997 -18.834 1.00 91.19 243 GLU A O 1
ATOM 1953 N N . ALA A 1 244 ? 18.421 12.333 -17.414 1.00 89.44 244 ALA A N 1
ATOM 1954 C CA . ALA A 1 244 ? 19.200 13.075 -16.429 1.00 89.44 244 ALA A CA 1
ATOM 1955 C C . ALA A 1 244 ? 20.333 12.218 -15.836 1.00 89.44 244 ALA A C 1
ATOM 1957 O O . ALA A 1 244 ? 21.467 12.693 -15.711 1.00 89.44 244 ALA A O 1
ATOM 1958 N N . LEU A 1 245 ? 20.066 10.945 -15.527 1.00 90.00 245 LEU A N 1
ATOM 1959 C CA . LEU A 1 245 ? 21.072 10.003 -15.025 1.00 90.00 245 LEU A CA 1
ATOM 1960 C C . LEU A 1 245 ? 22.154 9.711 -16.071 1.00 90.00 245 LEU A C 1
ATOM 1962 O O . LEU A 1 245 ? 23.339 9.770 -15.746 1.00 90.00 245 LEU A O 1
ATOM 1966 N N . LYS A 1 246 ? 21.778 9.484 -17.337 1.00 89.25 246 LYS A N 1
ATOM 1967 C CA . LYS A 1 246 ? 22.733 9.297 -18.447 1.00 89.25 246 LYS A CA 1
ATOM 1968 C C . LYS A 1 246 ? 23.608 10.532 -18.664 1.00 89.25 246 LYS A C 1
ATOM 1970 O O . LYS A 1 246 ? 24.822 10.413 -18.807 1.00 89.25 246 LYS A O 1
ATOM 1975 N N . ALA A 1 247 ? 23.014 11.725 -18.646 1.00 88.38 247 ALA A N 1
ATOM 1976 C CA . ALA A 1 247 ? 23.752 12.978 -18.779 1.00 88.38 247 ALA A CA 1
ATOM 1977 C C . ALA A 1 247 ? 24.706 13.218 -17.601 1.00 88.38 247 ALA A C 1
ATOM 1979 O O . ALA A 1 247 ? 25.766 13.814 -17.785 1.00 88.38 247 ALA A O 1
ATOM 1980 N N . SER A 1 248 ? 24.333 12.764 -16.401 1.00 85.81 248 SER A N 1
ATOM 1981 C CA . SER A 1 248 ? 25.195 12.814 -15.219 1.00 85.81 248 SER A CA 1
ATOM 1982 C C . SER A 1 248 ? 26.361 11.842 -15.386 1.00 85.81 248 SER A C 1
ATOM 1984 O O . SER A 1 248 ? 27.505 12.261 -15.292 1.00 85.81 248 SER A O 1
ATOM 1986 N N . GLN A 1 249 ? 26.100 10.595 -15.787 1.00 82.56 249 GLN A N 1
ATOM 1987 C CA . GLN A 1 249 ? 27.132 9.589 -16.055 1.00 82.56 249 GLN A CA 1
ATOM 1988 C C . GLN A 1 249 ? 28.200 10.057 -17.061 1.00 82.56 249 GLN A C 1
ATOM 1990 O O . GLN A 1 249 ? 29.375 9.774 -16.869 1.00 82.56 249 GLN A O 1
ATOM 1995 N N . MET A 1 250 ? 27.818 10.802 -18.105 1.00 80.69 250 MET A N 1
ATOM 1996 C CA . MET A 1 250 ? 28.757 11.338 -19.105 1.00 80.69 250 MET A CA 1
ATOM 1997 C C . MET A 1 250 ? 29.668 12.465 -18.585 1.00 80.69 250 MET A C 1
ATOM 1999 O O . MET A 1 250 ? 30.642 12.802 -19.251 1.00 80.69 250 MET A O 1
ATOM 2003 N N . LYS A 1 251 ? 29.333 13.088 -17.448 1.00 78.75 251 LYS A N 1
ATOM 2004 C CA . LYS A 1 251 ? 30.047 14.247 -16.881 1.00 78.75 251 LYS A CA 1
ATOM 2005 C C . LYS A 1 251 ? 30.980 13.893 -15.725 1.00 78.75 251 LYS A C 1
ATOM 2007 O O . LYS A 1 251 ? 31.700 14.777 -15.268 1.00 78.75 251 LYS A O 1
ATOM 2012 N N . LEU A 1 252 ? 30.921 12.668 -15.204 1.00 73.62 252 LEU A N 1
ATOM 2013 C CA . LEU A 1 252 ? 31.774 12.262 -14.092 1.00 73.62 252 LEU A CA 1
ATOM 2014 C C . LEU A 1 252 ? 33.131 11.759 -14.599 1.00 73.62 252 LEU A C 1
ATOM 2016 O O . LEU A 1 252 ? 33.201 10.797 -15.357 1.00 73.62 252 LEU A O 1
ATOM 2020 N N . ASP A 1 253 ? 34.197 12.371 -14.079 1.00 68.56 253 ASP A N 1
ATOM 2021 C CA . ASP A 1 253 ? 35.589 11.902 -14.176 1.00 68.56 253 ASP A CA 1
ATOM 2022 C C . ASP A 1 253 ? 35.959 10.957 -12.997 1.00 68.56 253 ASP A C 1
ATOM 2024 O O . ASP A 1 253 ? 37.135 10.778 -12.677 1.00 68.56 253 ASP A O 1
ATOM 2028 N N . SER A 1 254 ? 34.963 10.415 -12.280 1.00 65.50 254 SER A N 1
ATOM 2029 C CA . SER A 1 254 ? 35.082 9.985 -10.876 1.00 65.50 254 SER A CA 1
ATOM 2030 C C . SER A 1 254 ? 35.230 8.469 -10.616 1.00 65.50 254 SER A C 1
ATOM 2032 O O . SER A 1 254 ? 35.383 7.653 -11.524 1.00 65.50 254 SER A O 1
ATOM 2034 N N . THR A 1 255 ? 35.272 8.121 -9.323 1.00 65.50 255 THR A N 1
ATOM 2035 C CA . THR A 1 255 ? 35.607 6.821 -8.717 1.00 65.50 255 THR A CA 1
ATOM 2036 C C . THR A 1 255 ? 34.599 5.704 -9.038 1.00 65.50 255 THR A C 1
ATOM 2038 O O . THR A 1 255 ? 33.478 5.942 -9.485 1.00 65.50 255 THR A O 1
ATOM 2041 N N . SER A 1 256 ? 34.976 4.441 -8.793 1.00 73.56 256 SER A N 1
ATOM 2042 C CA . SER A 1 256 ? 34.131 3.280 -9.127 1.00 73.56 256 SER A CA 1
ATOM 2043 C C . SER A 1 256 ? 32.784 3.246 -8.396 1.00 73.56 256 SER A C 1
ATOM 2045 O O . SER A 1 256 ? 31.846 2.643 -8.907 1.00 73.56 256 SER A O 1
ATOM 2047 N N . GLU A 1 257 ? 32.690 3.860 -7.215 1.00 81.12 257 GLU A N 1
ATOM 2048 C CA . GLU A 1 257 ? 31.519 3.786 -6.332 1.00 81.12 257 GLU A CA 1
ATOM 2049 C C . GLU A 1 257 ? 30.370 4.688 -6.807 1.00 81.12 257 GLU A C 1
ATOM 2051 O O . GLU A 1 257 ? 29.261 4.200 -7.005 1.00 81.12 257 GLU A O 1
ATOM 2056 N N . GLU A 1 258 ? 30.644 5.953 -7.141 1.00 80.19 258 GLU A N 1
ATOM 2057 C CA . GLU A 1 258 ? 29.639 6.875 -7.703 1.00 80.19 258 GLU A CA 1
ATOM 2058 C C . GLU A 1 258 ? 29.115 6.382 -9.062 1.00 80.19 258 GLU A C 1
ATOM 2060 O O . GLU A 1 258 ? 27.921 6.457 -9.367 1.00 80.19 258 GLU A O 1
ATOM 2065 N N . ILE A 1 259 ? 30.004 5.811 -9.884 1.00 81.94 259 ILE A N 1
ATOM 2066 C CA . ILE A 1 259 ? 29.629 5.178 -11.154 1.00 81.94 259 ILE A CA 1
ATOM 2067 C C . ILE A 1 259 ? 28.737 3.955 -10.907 1.00 81.94 259 ILE A C 1
ATOM 2069 O O . ILE A 1 259 ? 27.811 3.708 -11.685 1.00 81.94 259 ILE A O 1
ATOM 2073 N N . HIS A 1 260 ? 29.012 3.174 -9.861 1.00 83.44 260 HIS A N 1
ATOM 2074 C CA . HIS A 1 260 ? 28.206 2.011 -9.508 1.00 83.44 260 HIS A CA 1
ATOM 2075 C C . HIS A 1 260 ? 26.808 2.419 -9.028 1.00 83.44 260 HIS A C 1
ATOM 2077 O O . HIS A 1 260 ? 25.824 1.885 -9.537 1.00 83.44 260 HIS A O 1
ATOM 2083 N N . GLU A 1 261 ? 26.698 3.416 -8.148 1.00 85.19 261 GLU A N 1
ATOM 2084 C CA . GLU A 1 261 ? 25.411 3.925 -7.663 1.00 85.19 261 GLU A CA 1
ATOM 2085 C C . GLU A 1 261 ? 24.548 4.480 -8.809 1.00 85.19 261 GLU A C 1
ATOM 2087 O O . GLU A 1 261 ? 23.368 4.137 -8.935 1.00 85.19 261 GLU A O 1
ATOM 2092 N N . LEU A 1 262 ? 25.145 5.260 -9.718 1.00 85.94 262 LEU A N 1
ATOM 2093 C CA . LEU A 1 262 ? 24.451 5.761 -10.907 1.00 85.94 262 LEU A CA 1
ATOM 2094 C C . LEU A 1 262 ? 23.963 4.631 -11.819 1.00 85.94 262 LEU A C 1
ATOM 2096 O O . LEU A 1 262 ? 22.839 4.698 -12.320 1.00 85.94 262 LEU A O 1
ATOM 2100 N N . LYS A 1 263 ? 24.778 3.588 -12.033 1.00 86.50 263 LYS A N 1
ATOM 2101 C CA . LYS A 1 263 ? 24.377 2.405 -12.812 1.00 86.50 263 LYS A CA 1
ATOM 2102 C C . LYS A 1 263 ? 23.212 1.672 -12.149 1.00 86.50 263 LYS A C 1
ATOM 2104 O O . LYS A 1 263 ? 22.222 1.404 -12.825 1.00 86.50 263 LYS A O 1
ATOM 2109 N N . ASN A 1 264 ? 23.279 1.439 -10.840 1.00 86.25 264 ASN A N 1
ATOM 2110 C CA . ASN A 1 264 ? 22.209 0.782 -10.086 1.00 86.25 264 ASN A CA 1
ATOM 2111 C C . ASN A 1 264 ? 20.903 1.587 -10.164 1.00 86.25 264 ASN A C 1
ATOM 2113 O O . ASN A 1 264 ? 19.829 1.032 -10.421 1.00 86.25 264 ASN A O 1
ATOM 2117 N N . LYS A 1 265 ? 20.982 2.918 -10.029 1.00 88.81 265 LYS A N 1
ATOM 2118 C CA . LYS A 1 265 ? 19.813 3.793 -10.161 1.00 88.81 265 LYS A CA 1
ATOM 2119 C C . LYS A 1 265 ? 19.259 3.797 -11.590 1.00 88.81 265 LYS A C 1
ATOM 2121 O O . LYS A 1 265 ? 18.043 3.779 -11.773 1.00 88.81 265 LYS A O 1
ATOM 2126 N N . LEU A 1 266 ? 20.117 3.763 -12.609 1.00 90.62 266 LEU A N 1
ATOM 2127 C CA . LEU A 1 266 ? 19.703 3.654 -14.009 1.00 90.62 266 LEU A CA 1
ATOM 2128 C C . LEU A 1 266 ? 18.990 2.320 -14.296 1.00 90.62 266 LEU A C 1
ATOM 2130 O O . LEU A 1 266 ? 17.941 2.316 -14.938 1.00 90.62 266 LEU A O 1
ATOM 2134 N N . GLU A 1 267 ? 19.512 1.196 -13.802 1.00 88.44 267 GLU A N 1
ATOM 2135 C CA . GLU A 1 267 ? 18.858 -0.121 -13.894 1.00 88.44 267 GLU A CA 1
ATOM 2136 C C . GLU A 1 267 ? 17.490 -0.125 -13.201 1.00 88.44 267 GLU A C 1
ATOM 2138 O O . GLU A 1 267 ? 16.503 -0.623 -13.752 1.00 88.44 267 GLU A O 1
ATOM 2143 N N . THR A 1 268 ? 17.406 0.511 -12.032 1.00 89.06 268 THR A N 1
ATOM 2144 C CA . THR A 1 268 ? 16.152 0.695 -11.290 1.00 89.06 268 THR A CA 1
ATOM 2145 C C . THR A 1 268 ? 15.124 1.472 -12.110 1.00 89.06 268 THR A C 1
ATOM 2147 O O . THR A 1 268 ? 13.976 1.047 -12.237 1.00 89.06 268 THR A O 1
ATOM 2150 N N . MET A 1 269 ? 15.524 2.585 -12.732 1.00 91.62 269 MET A N 1
ATOM 2151 C CA . MET A 1 269 ? 14.618 3.391 -13.557 1.00 91.62 269 MET A CA 1
ATOM 2152 C C . MET A 1 269 ? 14.197 2.679 -14.847 1.00 91.62 269 MET A C 1
ATOM 2154 O O . MET A 1 269 ? 13.043 2.782 -15.260 1.00 91.62 269 MET A O 1
ATOM 2158 N N . ASN A 1 270 ? 15.082 1.894 -15.467 1.00 90.00 270 ASN A N 1
ATOM 2159 C CA . ASN A 1 270 ? 14.699 1.043 -16.597 1.00 90.00 270 ASN A CA 1
ATOM 2160 C C . ASN A 1 270 ? 13.688 -0.037 -16.177 1.00 90.00 270 ASN A C 1
ATOM 2162 O O . ASN A 1 270 ? 12.728 -0.304 -16.902 1.00 90.00 270 ASN A O 1
ATOM 2166 N N . SER A 1 271 ? 13.854 -0.608 -14.982 1.00 88.88 271 SER A N 1
ATOM 2167 C CA . SER A 1 271 ? 12.887 -1.546 -14.399 1.00 88.88 271 SER A CA 1
ATOM 2168 C C . SER A 1 271 ? 11.541 -0.868 -14.129 1.00 88.88 271 SER A C 1
ATOM 2170 O O . SER A 1 271 ? 10.496 -1.457 -14.396 1.00 88.88 271 SER A O 1
ATOM 2172 N N . MET A 1 272 ? 11.550 0.397 -13.696 1.00 90.81 272 MET A N 1
ATOM 2173 C CA . MET A 1 272 ? 10.347 1.220 -13.529 1.00 90.81 272 MET A CA 1
ATOM 2174 C C . MET A 1 272 ? 9.619 1.436 -14.861 1.00 90.81 272 MET A C 1
ATOM 2176 O O . MET A 1 272 ? 8.398 1.331 -14.945 1.00 90.81 272 MET A O 1
ATOM 2180 N N . LEU A 1 273 ? 10.365 1.687 -15.937 1.00 90.94 273 LEU A N 1
ATOM 2181 C CA . LEU A 1 273 ? 9.790 1.812 -17.274 1.00 90.94 273 LEU A CA 1
ATOM 2182 C C . LEU A 1 273 ? 9.156 0.492 -17.743 1.00 90.94 273 LEU A C 1
ATOM 2184 O O . LEU A 1 273 ? 8.079 0.500 -18.342 1.00 90.94 273 LEU A O 1
ATOM 2188 N N . CYS A 1 274 ? 9.804 -0.640 -17.454 1.00 90.38 274 CYS A N 1
ATOM 2189 C CA . CYS A 1 274 ? 9.262 -1.970 -17.722 1.00 90.38 274 CYS A CA 1
ATOM 2190 C C . CYS A 1 274 ? 7.971 -2.219 -16.927 1.00 90.38 274 CYS A C 1
ATOM 2192 O O . CYS A 1 274 ? 6.962 -2.596 -17.518 1.00 90.38 274 CYS A O 1
ATOM 2194 N N . LEU A 1 275 ? 7.964 -1.909 -15.625 1.00 92.12 275 LEU A N 1
ATOM 2195 C CA . LEU A 1 275 ? 6.787 -2.002 -14.755 1.00 92.12 275 LEU A CA 1
ATOM 2196 C C . LEU A 1 275 ? 5.574 -1.287 -15.356 1.00 92.12 275 LEU A C 1
ATOM 2198 O O . LEU A 1 275 ? 4.489 -1.861 -15.448 1.00 92.12 275 LEU A O 1
ATOM 2202 N N . ILE A 1 276 ? 5.772 -0.036 -15.781 1.00 92.25 276 ILE A N 1
ATOM 2203 C CA . ILE A 1 276 ? 4.713 0.789 -16.366 1.00 92.25 276 ILE A CA 1
ATOM 2204 C C . ILE A 1 276 ? 4.147 0.109 -17.615 1.00 92.25 276 ILE A C 1
ATOM 2206 O O . ILE A 1 276 ? 2.931 -0.003 -17.741 1.00 92.25 276 ILE A O 1
ATOM 2210 N N . LYS A 1 277 ? 5.009 -0.395 -18.507 1.00 91.38 277 LYS A N 1
ATOM 2211 C CA . LYS A 1 277 ? 4.585 -1.096 -19.731 1.00 91.38 277 LYS A CA 1
ATOM 2212 C C . LYS A 1 277 ? 3.813 -2.379 -19.427 1.00 91.38 277 LYS A C 1
ATOM 2214 O O . LYS A 1 277 ? 2.775 -2.621 -20.040 1.00 91.38 277 LYS A O 1
ATOM 2219 N N . VAL A 1 278 ? 4.291 -3.176 -18.470 1.00 93.44 278 VAL A N 1
ATOM 2220 C CA . VAL A 1 278 ? 3.615 -4.403 -18.031 1.00 93.44 278 VAL A CA 1
ATOM 2221 C C . VAL A 1 278 ? 2.216 -4.059 -17.524 1.00 93.44 278 VAL A C 1
ATOM 2223 O O . VAL A 1 278 ? 1.230 -4.557 -18.061 1.00 93.44 278 VAL A O 1
ATOM 2226 N N . LEU A 1 279 ? 2.096 -3.148 -16.554 1.00 94.06 279 LEU A N 1
ATOM 2227 C CA . LEU A 1 279 ? 0.803 -2.800 -15.956 1.00 94.06 279 LEU A CA 1
ATOM 2228 C C . LEU A 1 279 ? -0.132 -2.042 -16.906 1.00 94.06 279 LEU A C 1
ATOM 2230 O O . LEU A 1 279 ? -1.344 -2.157 -16.765 1.00 94.06 279 LEU A O 1
ATOM 2234 N N . GLN A 1 280 ? 0.381 -1.322 -17.904 1.00 91.81 280 GLN A N 1
ATOM 2235 C CA . GLN A 1 280 ? -0.447 -0.799 -18.996 1.00 91.81 280 GLN A CA 1
ATOM 2236 C C . GLN A 1 280 ? -1.032 -1.923 -19.860 1.00 91.81 280 GLN A C 1
ATOM 2238 O O . GLN A 1 280 ? -2.163 -1.806 -20.323 1.00 91.81 280 GLN A O 1
ATOM 2243 N N . SER A 1 281 ? -0.279 -3.007 -20.068 1.00 92.94 281 SER A N 1
ATOM 2244 C CA . SER A 1 281 ? -0.683 -4.112 -20.938 1.00 92.94 281 SER A CA 1
ATOM 2245 C C . SER A 1 281 ? -1.559 -5.167 -20.268 1.00 92.94 281 SER A C 1
ATOM 2247 O O . SER A 1 281 ? -2.347 -5.787 -20.978 1.00 92.94 281 SER A O 1
ATOM 2249 N N . VAL A 1 282 ? -1.348 -5.461 -18.982 1.00 94.56 282 VAL A N 1
ATOM 2250 C CA . VAL A 1 282 ? -2.073 -6.526 -18.254 1.00 94.56 282 VAL A CA 1
ATOM 2251 C C . VAL A 1 282 ? -2.976 -5.995 -17.148 1.00 94.56 282 VAL A C 1
ATOM 2253 O O . VAL A 1 282 ? -3.751 -6.743 -16.559 1.00 94.56 282 VAL A O 1
ATOM 2256 N N . GLY A 1 283 ? -2.854 -4.709 -16.825 1.00 93.50 283 GLY A N 1
ATOM 2257 C CA . GLY A 1 283 ? -3.601 -4.079 -15.749 1.00 93.50 283 GLY A CA 1
ATOM 2258 C C . GLY A 1 283 ? -5.123 -4.187 -15.893 1.00 93.50 283 GLY A C 1
ATOM 2259 O O . GLY A 1 283 ? -5.761 -4.535 -14.901 1.00 93.50 283 GLY A O 1
ATOM 2260 N N . PRO A 1 284 ? -5.722 -3.927 -17.072 1.00 94.50 284 PRO A N 1
ATOM 2261 C CA . PRO A 1 284 ? -7.169 -4.054 -17.248 1.00 94.50 284 PRO A CA 1
ATOM 2262 C C . PRO A 1 284 ? -7.690 -5.464 -16.933 1.00 94.50 284 PRO A C 1
ATOM 2264 O O . PRO A 1 284 ? -8.709 -5.617 -16.263 1.00 94.50 284 PRO A O 1
ATOM 2267 N N . GLU A 1 285 ? -6.974 -6.509 -17.353 1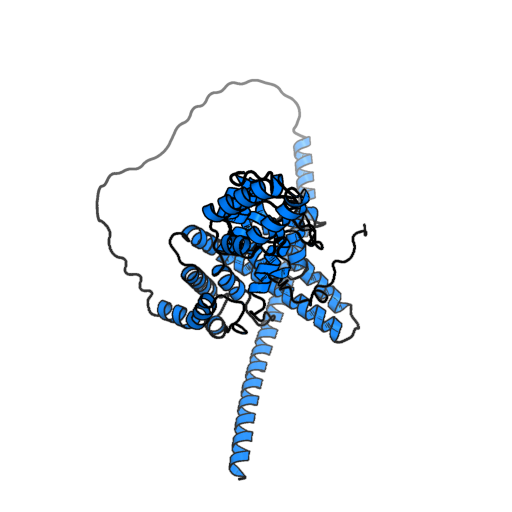.00 94.94 285 GLU A N 1
ATOM 2268 C CA . GLU A 1 285 ? -7.325 -7.892 -17.032 1.00 94.94 285 GLU A CA 1
ATOM 2269 C C . GLU A 1 285 ? -7.151 -8.201 -15.533 1.00 94.94 285 GLU A C 1
ATOM 2271 O O . GLU A 1 285 ? -7.982 -8.901 -14.952 1.00 94.94 285 GLU A O 1
ATOM 2276 N N . ILE A 1 286 ? -6.115 -7.652 -14.882 1.00 92.31 286 ILE A N 1
ATOM 2277 C CA . ILE A 1 286 ? -5.932 -7.758 -13.423 1.00 92.31 286 ILE A CA 1
ATOM 2278 C C . ILE A 1 286 ? -7.106 -7.098 -12.683 1.00 92.31 286 ILE A C 1
ATOM 2280 O O . ILE A 1 286 ? -7.635 -7.684 -11.736 1.00 92.31 286 ILE A O 1
ATOM 2284 N N . ASP A 1 287 ? -7.553 -5.919 -13.125 1.00 90.75 287 ASP A N 1
ATOM 2285 C CA . ASP A 1 287 ? -8.710 -5.231 -12.540 1.00 90.75 287 ASP A CA 1
ATOM 2286 C C . ASP A 1 287 ? -9.987 -6.053 -12.674 1.00 90.75 287 ASP A C 1
ATOM 2288 O O . ASP A 1 287 ? -10.759 -6.149 -11.718 1.00 90.75 287 ASP A O 1
ATOM 2292 N N . GLN A 1 288 ? -10.186 -6.694 -13.826 1.00 90.19 288 GLN A N 1
ATOM 2293 C CA . GLN A 1 288 ? -11.320 -7.585 -14.036 1.00 90.19 288 GLN A CA 1
ATOM 2294 C C . GLN A 1 288 ? -11.271 -8.783 -13.079 1.00 90.19 288 GLN A C 1
ATOM 2296 O O . GLN A 1 288 ? -12.266 -9.093 -12.426 1.00 90.19 288 GLN A O 1
ATOM 2301 N N . TYR A 1 289 ? -10.107 -9.425 -12.926 1.00 90.06 289 TYR A N 1
ATOM 2302 C CA . TYR A 1 289 ? -9.958 -10.529 -11.974 1.00 90.06 289 TYR A CA 1
ATOM 2303 C C . TYR A 1 289 ? -10.197 -10.094 -10.525 1.00 90.06 289 TYR A C 1
ATOM 2305 O O . TYR A 1 289 ? -10.749 -10.866 -9.742 1.00 90.06 289 TYR A O 1
ATOM 2313 N N . ARG A 1 290 ? -9.821 -8.859 -10.171 1.00 83.88 290 ARG A N 1
ATOM 2314 C CA . ARG A 1 290 ? -10.103 -8.265 -8.859 1.00 83.88 290 ARG A CA 1
ATOM 2315 C C . ARG A 1 290 ? -11.601 -8.043 -8.635 1.00 83.88 290 ARG A C 1
ATOM 2317 O O . ARG A 1 290 ? -12.074 -8.244 -7.524 1.00 83.88 290 ARG A O 1
ATOM 2324 N N . GLN A 1 291 ? -12.369 -7.670 -9.655 1.00 85.31 291 GLN A N 1
ATOM 2325 C CA . GLN A 1 291 ? -13.830 -7.566 -9.526 1.00 85.31 291 GLN A CA 1
ATOM 2326 C C . GLN A 1 291 ? -14.491 -8.937 -9.308 1.00 85.31 291 GLN A C 1
ATOM 2328 O O . GLN A 1 291 ? -15.501 -9.040 -8.613 1.00 85.31 291 GLN A O 1
ATOM 2333 N N . ASP A 1 292 ? -13.888 -10.003 -9.838 1.00 83.62 292 ASP A N 1
ATOM 2334 C CA . ASP A 1 292 ? -14.355 -11.380 -9.664 1.00 83.62 292 ASP A CA 1
ATOM 2335 C C . ASP A 1 292 ? -13.890 -12.037 -8.348 1.00 83.62 292 ASP A C 1
ATOM 2337 O O . ASP A 1 292 ? -14.279 -13.174 -8.067 1.00 83.62 292 ASP A O 1
ATOM 2341 N N . LEU A 1 293 ? -13.100 -11.341 -7.516 1.00 77.62 293 LEU A N 1
ATOM 2342 C CA . LEU A 1 293 ? -12.511 -11.863 -6.274 1.00 77.62 293 LEU A CA 1
ATOM 2343 C C . LEU A 1 293 ? -13.504 -12.543 -5.310 1.00 77.62 293 LEU A C 1
ATOM 2345 O O . LEU A 1 293 ? -13.126 -13.551 -4.720 1.00 77.62 293 LEU A O 1
ATOM 2349 N N . PRO A 1 294 ? -14.786 -12.131 -5.178 1.00 78.50 294 PRO A N 1
ATOM 2350 C CA . PRO A 1 294 ? -15.757 -12.877 -4.366 1.00 78.50 294 PRO A CA 1
ATOM 2351 C C . PRO A 1 294 ? -15.946 -14.350 -4.782 1.00 78.50 294 PRO A C 1
ATOM 2353 O O . PRO A 1 294 ? -16.563 -15.122 -4.053 1.00 78.50 294 PRO A O 1
ATOM 2356 N N . LYS A 1 295 ? -15.447 -14.740 -5.962 1.00 79.19 295 LYS A N 1
ATOM 2357 C CA . LYS A 1 295 ? -15.519 -16.089 -6.538 1.00 79.19 295 LYS A CA 1
ATOM 2358 C C . LYS A 1 295 ? -14.144 -16.756 -6.691 1.00 79.19 295 LYS A C 1
ATOM 2360 O O . LYS A 1 295 ? -14.087 -17.865 -7.215 1.00 79.19 295 LYS A O 1
ATOM 2365 N N . LEU A 1 296 ? -13.055 -16.087 -6.306 1.00 82.88 296 LEU A N 1
ATOM 2366 C CA . LEU A 1 296 ? -11.671 -16.501 -6.555 1.00 82.88 296 LEU A CA 1
ATOM 2367 C C . LEU A 1 296 ? -10.838 -16.398 -5.278 1.00 82.88 296 LEU A C 1
ATOM 2369 O O . LEU A 1 296 ? -10.853 -15.383 -4.591 1.00 82.88 296 LEU A O 1
ATOM 2373 N N . SER A 1 297 ? -10.048 -17.426 -4.988 1.00 86.56 297 SER A N 1
ATOM 2374 C CA . SER A 1 297 ? -9.004 -17.326 -3.966 1.00 86.56 297 SER A CA 1
ATOM 2375 C C . SER A 1 297 ? -7.838 -16.446 -4.442 1.00 86.56 297 SER A C 1
ATOM 2377 O O . SER A 1 297 ? -7.574 -16.327 -5.642 1.00 86.56 297 SER A O 1
ATOM 2379 N N . MET A 1 298 ? -7.082 -15.875 -3.497 1.00 86.62 298 MET A N 1
ATOM 2380 C CA . MET A 1 298 ? -5.878 -15.083 -3.804 1.00 86.62 298 MET A CA 1
ATOM 2381 C C . MET A 1 298 ? -4.838 -15.896 -4.590 1.00 86.62 298 MET A C 1
ATOM 2383 O O . MET A 1 298 ? -4.209 -15.392 -5.516 1.00 86.62 298 MET A O 1
ATOM 2387 N N . GLU A 1 299 ? -4.701 -17.189 -4.281 1.00 87.44 299 GLU A N 1
ATOM 2388 C CA . GLU A 1 299 ? -3.814 -18.098 -5.013 1.00 87.44 299 GLU A CA 1
ATOM 2389 C C . GLU A 1 299 ? -4.253 -18.297 -6.470 1.00 87.44 299 GLU A C 1
ATOM 2391 O O . GL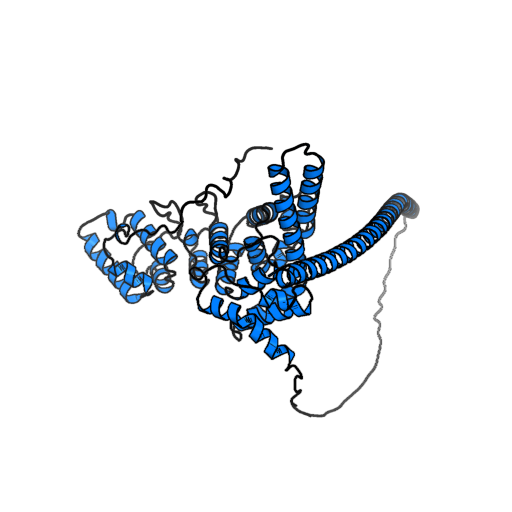U A 1 299 ? -3.419 -18.364 -7.379 1.00 87.44 299 GLU A O 1
ATOM 2396 N N . GLU A 1 300 ? -5.559 -18.397 -6.725 1.00 87.88 300 GLU A N 1
ATOM 2397 C CA . GLU A 1 300 ? -6.088 -18.498 -8.086 1.00 87.88 300 GLU A CA 1
ATOM 2398 C C . GLU A 1 300 ? -5.897 -17.196 -8.859 1.00 87.88 300 GLU A C 1
ATOM 2400 O O . GLU A 1 300 ? -5.522 -17.255 -10.033 1.00 87.88 300 GLU A O 1
ATOM 2405 N N . LEU A 1 301 ? -6.096 -16.041 -8.213 1.00 90.19 301 LEU A N 1
ATOM 2406 C CA . LEU A 1 301 ? -5.791 -14.733 -8.791 1.00 90.19 301 LEU A CA 1
ATOM 2407 C C . LEU A 1 301 ? -4.312 -14.651 -9.178 1.00 90.19 301 LEU A C 1
ATOM 2409 O O . LEU A 1 301 ? -4.002 -14.437 -10.348 1.00 90.19 301 LEU A O 1
ATOM 2413 N N . ALA A 1 302 ? -3.403 -14.903 -8.234 1.00 90.56 302 ALA A N 1
ATOM 2414 C CA . ALA A 1 302 ? -1.964 -14.883 -8.478 1.00 90.56 302 ALA A CA 1
ATOM 2415 C C . ALA A 1 302 ? -1.560 -15.857 -9.601 1.00 90.56 302 ALA A C 1
ATOM 2417 O O . ALA A 1 302 ? -0.756 -15.512 -10.465 1.00 90.56 302 ALA A O 1
ATOM 2418 N N . THR A 1 303 ? -2.179 -17.043 -9.666 1.00 89.12 303 THR A N 1
ATOM 2419 C CA . THR A 1 303 ? -1.948 -18.012 -10.753 1.00 89.12 303 THR A CA 1
ATOM 2420 C C . THR A 1 303 ? -2.431 -17.488 -12.109 1.00 89.12 303 THR A C 1
ATOM 2422 O O . THR A 1 303 ? -1.738 -17.650 -13.113 1.00 89.12 303 THR A O 1
ATOM 2425 N N . LYS A 1 304 ? -3.620 -16.872 -12.170 1.00 91.62 304 LYS A N 1
ATOM 2426 C CA . LYS A 1 304 ? -4.155 -16.272 -13.404 1.00 91.62 304 LYS A CA 1
ATOM 2427 C C . LYS A 1 304 ? -3.276 -15.124 -13.890 1.00 91.62 304 LYS A C 1
ATOM 2429 O O . LYS A 1 304 ? -3.011 -15.036 -15.085 1.00 91.62 304 LYS A O 1
ATOM 2434 N N . VAL A 1 305 ? -2.802 -14.282 -12.975 1.00 92.75 305 VAL A N 1
ATOM 2435 C CA . VAL A 1 305 ? -1.904 -13.165 -13.287 1.00 92.75 305 VAL A CA 1
ATOM 2436 C C . VAL A 1 305 ? -0.543 -13.672 -13.759 1.00 92.75 305 VAL A C 1
ATOM 2438 O O . VAL A 1 305 ? -0.050 -13.201 -14.779 1.00 92.75 305 VAL A O 1
ATOM 2441 N N . ALA A 1 306 ? 0.022 -14.696 -13.115 1.00 91.06 306 ALA A N 1
ATOM 2442 C CA . ALA A 1 306 ? 1.250 -15.342 -13.578 1.00 91.06 306 ALA A CA 1
ATOM 2443 C C . ALA A 1 306 ? 1.105 -15.897 -15.007 1.00 91.06 306 ALA A C 1
ATOM 2445 O O . ALA A 1 306 ? 1.949 -15.633 -15.861 1.00 91.06 306 ALA A O 1
ATOM 2446 N N . TYR A 1 307 ? 0.007 -16.603 -15.301 1.00 90.19 307 TYR A N 1
ATOM 2447 C CA . TYR A 1 307 ? -0.267 -17.097 -16.654 1.00 90.19 307 TYR A CA 1
ATOM 2448 C C . TYR A 1 307 ? -0.430 -15.956 -17.665 1.00 90.19 307 TYR A C 1
ATOM 2450 O O . TYR A 1 307 ? 0.100 -16.032 -18.770 1.00 90.19 307 TYR A O 1
ATOM 2458 N N . LEU A 1 308 ? -1.125 -14.882 -17.285 1.00 93.81 308 LEU A N 1
ATOM 2459 C CA . LEU A 1 308 ? -1.302 -13.708 -18.132 1.00 93.81 308 LEU A CA 1
ATOM 2460 C C . LEU A 1 308 ? 0.051 -13.080 -18.499 1.00 93.81 308 LEU A C 1
ATOM 2462 O O . LEU A 1 308 ? 0.297 -12.813 -19.675 1.00 93.81 308 LEU A O 1
ATOM 2466 N N . LEU A 1 309 ? 0.945 -12.919 -17.523 1.00 92.38 309 LEU A N 1
ATOM 2467 C CA . LEU A 1 309 ? 2.293 -12.385 -17.730 1.00 92.38 309 LEU A CA 1
ATOM 2468 C C . LEU A 1 309 ? 3.121 -13.268 -18.679 1.00 92.38 309 LEU A C 1
ATOM 2470 O O . LEU A 1 309 ? 3.777 -12.732 -19.572 1.00 92.38 309 LEU A O 1
ATOM 2474 N N . ILE A 1 310 ? 3.031 -14.599 -18.550 1.00 89.69 310 ILE A N 1
ATOM 2475 C CA . ILE A 1 310 ? 3.664 -15.547 -19.487 1.00 89.69 310 ILE A CA 1
ATOM 2476 C C . ILE A 1 310 ? 3.067 -15.403 -20.888 1.00 89.69 310 ILE A C 1
ATOM 2478 O O . ILE A 1 310 ? 3.794 -15.264 -21.866 1.00 89.69 310 ILE A O 1
ATOM 2482 N N . SER A 1 311 ? 1.735 -15.405 -20.995 1.00 90.00 311 SER A N 1
ATOM 2483 C CA . SER A 1 311 ? 1.030 -15.376 -22.282 1.00 90.00 311 SER A CA 1
ATOM 2484 C C . SER A 1 311 ? 1.315 -14.113 -23.098 1.00 90.00 311 SER A C 1
ATOM 2486 O O . SER A 1 311 ? 1.269 -14.144 -24.325 1.00 90.00 311 SER A O 1
ATOM 2488 N N . LYS A 1 312 ? 1.635 -13.005 -22.419 1.00 91.81 312 LYS A N 1
ATOM 2489 C CA . LYS A 1 312 ? 1.997 -11.720 -23.030 1.00 91.81 312 LYS A CA 1
ATOM 2490 C C . LYS A 1 312 ? 3.512 -11.568 -23.232 1.00 91.81 312 LYS A C 1
ATOM 2492 O O . LYS A 1 312 ? 3.945 -10.537 -23.732 1.00 91.81 312 LYS A O 1
ATOM 2497 N N . GLY A 1 313 ? 4.309 -12.572 -22.855 1.00 88.38 313 GLY A N 1
ATOM 2498 C CA . GLY A 1 313 ? 5.760 -12.595 -23.051 1.00 88.38 313 GLY A CA 1
ATOM 2499 C C . GLY A 1 313 ? 6.556 -11.715 -22.084 1.00 88.38 313 GLY A C 1
ATOM 2500 O O . GLY A 1 313 ? 7.696 -11.378 -22.382 1.00 88.38 313 GLY A O 1
ATOM 2501 N N . PHE A 1 314 ? 5.983 -11.322 -20.942 1.00 88.19 314 PHE A N 1
ATOM 2502 C CA . PHE A 1 314 ? 6.682 -10.492 -19.949 1.00 88.19 314 PHE A CA 1
ATOM 2503 C C . PHE A 1 314 ? 7.550 -11.296 -18.977 1.00 88.19 314 PHE A C 1
ATOM 2505 O O . PHE A 1 314 ? 8.383 -10.725 -18.273 1.00 88.19 314 PHE A O 1
ATOM 2512 N N . VAL A 1 315 ? 7.324 -12.604 -18.879 1.00 85.56 315 VAL A N 1
ATOM 2513 C CA . VAL A 1 315 ? 8.101 -13.502 -18.025 1.00 85.56 315 VAL A CA 1
ATOM 2514 C C . VAL A 1 315 ? 8.134 -14.885 -18.649 1.00 85.56 315 VAL A C 1
ATOM 2516 O O . VAL A 1 315 ? 7.117 -15.360 -19.163 1.00 85.56 315 VAL A O 1
ATOM 2519 N N . GLU A 1 316 ? 9.287 -15.544 -18.606 1.00 82.75 316 GLU A N 1
ATOM 2520 C CA . GLU A 1 316 ? 9.360 -16.934 -19.021 1.00 82.75 316 GLU A CA 1
ATOM 2521 C C . GLU A 1 316 ? 8.872 -17.851 -17.904 1.00 82.75 316 GLU A C 1
ATOM 2523 O O . GLU A 1 316 ? 8.985 -17.577 -16.707 1.00 82.75 316 GLU A O 1
ATOM 2528 N N . TYR A 1 317 ? 8.345 -19.004 -18.297 1.00 79.44 317 TYR A N 1
ATOM 2529 C CA . TYR A 1 317 ? 7.908 -20.014 -17.343 1.00 79.44 317 TYR A CA 1
ATOM 2530 C C . TYR A 1 317 ? 9.047 -20.487 -16.418 1.00 79.44 317 TYR A C 1
ATOM 2532 O O . TYR A 1 317 ? 8.824 -20.750 -15.234 1.00 79.44 317 TYR A O 1
ATOM 2540 N N . GLU A 1 318 ? 10.276 -20.556 -16.935 1.00 75.69 318 GLU A N 1
ATOM 2541 C CA . GLU A 1 318 ? 11.452 -20.951 -16.156 1.00 75.69 318 GLU A CA 1
ATOM 2542 C C . GLU A 1 318 ? 11.849 -19.906 -15.105 1.00 75.69 318 GLU A C 1
ATOM 2544 O O . GLU A 1 318 ? 12.288 -20.279 -14.015 1.00 75.69 318 GLU A O 1
ATOM 2549 N N . ASP A 1 319 ? 11.611 -18.618 -15.357 1.00 75.06 319 ASP A N 1
ATOM 2550 C CA . ASP A 1 319 ? 11.863 -17.561 -14.372 1.00 75.06 319 ASP A CA 1
ATOM 2551 C C . ASP A 1 319 ? 10.920 -17.689 -13.172 1.00 75.06 319 ASP A C 1
ATOM 2553 O O . ASP A 1 319 ? 11.342 -17.573 -12.019 1.00 75.06 319 ASP A O 1
ATOM 2557 N N . LEU A 1 320 ? 9.651 -18.027 -13.428 1.00 70.88 320 LEU A N 1
ATOM 2558 C CA . LEU A 1 320 ? 8.663 -18.272 -12.374 1.00 70.88 320 LEU A CA 1
ATOM 2559 C C . LEU A 1 320 ? 8.983 -19.531 -11.554 1.00 70.88 320 LEU A C 1
ATOM 2561 O O . LEU A 1 320 ? 8.709 -19.572 -10.357 1.00 70.88 320 LEU A O 1
ATOM 2565 N N . LYS A 1 321 ? 9.570 -20.562 -12.176 1.00 69.50 321 LYS A N 1
ATOM 2566 C CA . LYS A 1 321 ? 10.008 -21.788 -11.484 1.00 69.50 321 LYS A CA 1
ATOM 2567 C C . LYS A 1 321 ? 11.222 -21.571 -10.590 1.00 69.50 321 LYS A C 1
ATOM 2569 O O . LYS A 1 321 ? 11.324 -22.192 -9.533 1.00 69.50 321 LYS A O 1
ATOM 2574 N N . ARG A 1 322 ? 12.178 -20.763 -11.053 1.00 67.88 322 ARG A N 1
ATOM 2575 C CA . ARG A 1 322 ? 13.433 -20.487 -10.337 1.00 67.88 322 ARG A CA 1
ATOM 2576 C C . ARG A 1 322 ? 13.216 -19.614 -9.112 1.00 67.88 322 ARG A C 1
ATOM 2578 O O . ARG A 1 322 ? 14.091 -19.549 -8.251 1.00 67.88 322 ARG A O 1
ATOM 2585 N N . PHE A 1 323 ? 12.053 -18.980 -9.021 1.00 64.56 323 PHE A N 1
ATOM 2586 C CA . PHE A 1 323 ? 11.714 -18.135 -7.903 1.00 64.56 323 PHE A CA 1
ATOM 2587 C C . PHE A 1 323 ? 11.688 -18.921 -6.578 1.00 64.56 323 PHE A C 1
ATOM 2589 O O . PHE A 1 323 ? 10.958 -19.901 -6.405 1.00 64.56 323 PHE A O 1
ATOM 2596 N N . ARG A 1 324 ? 12.492 -18.466 -5.613 1.00 62.22 324 ARG A N 1
ATOM 2597 C CA . ARG A 1 324 ? 12.584 -19.010 -4.254 1.00 62.22 324 ARG A CA 1
ATOM 2598 C C . ARG A 1 324 ? 12.470 -17.839 -3.270 1.00 62.22 324 ARG A C 1
ATOM 2600 O O . ARG A 1 324 ? 13.265 -16.911 -3.392 1.00 62.22 324 ARG A O 1
ATOM 2607 N N . PRO A 1 325 ? 11.530 -17.854 -2.307 1.00 57.50 325 PRO A N 1
ATOM 2608 C CA . PRO A 1 325 ? 11.534 -16.859 -1.238 1.00 57.50 325 PRO A CA 1
ATOM 2609 C C . PRO A 1 325 ? 12.827 -16.986 -0.417 1.00 57.50 325 PRO A C 1
ATOM 2611 O O . PRO A 1 325 ? 13.262 -18.103 -0.117 1.00 57.50 325 PRO A O 1
ATOM 2614 N N . VAL A 1 326 ? 13.444 -15.857 -0.066 1.00 52.06 326 VAL A N 1
ATOM 2615 C CA . VAL A 1 326 ? 14.670 -15.814 0.738 1.00 52.06 326 VAL A CA 1
ATOM 2616 C C . VAL A 1 326 ? 14.272 -15.858 2.213 1.00 52.06 326 VAL A C 1
ATOM 2618 O O . VAL A 1 326 ? 13.990 -14.839 2.823 1.00 52.06 326 VAL A O 1
ATOM 2621 N N . SER A 1 327 ? 14.247 -17.062 2.792 1.00 52.56 327 SER A N 1
ATOM 2622 C CA . SER A 1 327 ? 14.014 -17.355 4.224 1.00 52.56 327 SER A CA 1
ATOM 2623 C C . SER A 1 327 ? 12.595 -17.138 4.803 1.00 52.56 327 SER A C 1
ATOM 2625 O O . SER A 1 327 ? 11.803 -16.316 4.344 1.00 52.56 327 SER A O 1
ATOM 2627 N N . ASP A 1 328 ? 12.279 -17.971 5.803 1.00 48.09 328 ASP A N 1
ATOM 2628 C CA . ASP A 1 328 ? 10.953 -18.536 6.126 1.00 48.09 328 ASP A CA 1
ATOM 2629 C C . ASP A 1 328 ? 10.099 -17.721 7.131 1.00 48.09 328 ASP A C 1
ATOM 2631 O O . ASP A 1 328 ? 9.001 -18.159 7.469 1.00 48.09 328 ASP A O 1
ATOM 2635 N N . GLU A 1 329 ? 10.543 -16.556 7.623 1.00 49.88 329 GLU A N 1
ATOM 2636 C CA . GLU A 1 329 ? 9.952 -15.975 8.851 1.00 49.88 329 GLU A CA 1
ATOM 2637 C C . GLU A 1 329 ? 8.929 -14.835 8.659 1.00 49.88 329 GLU A C 1
ATOM 2639 O O . GLU A 1 329 ? 8.112 -14.617 9.551 1.00 49.88 329 GLU A O 1
ATOM 2644 N N . THR A 1 330 ? 8.894 -14.126 7.521 1.00 52.66 330 THR A N 1
ATOM 2645 C CA . THR A 1 330 ? 8.038 -12.919 7.365 1.00 52.66 330 THR A CA 1
ATOM 2646 C C . THR A 1 330 ? 6.845 -13.078 6.418 1.00 52.66 330 THR A C 1
ATOM 2648 O O . THR A 1 330 ? 5.852 -12.359 6.547 1.00 52.66 330 THR A O 1
ATOM 2651 N N . LEU A 1 331 ? 6.902 -14.030 5.483 1.00 61.38 331 LEU A N 1
ATOM 2652 C CA . LEU A 1 331 ? 5.804 -14.315 4.556 1.00 61.38 331 LEU A CA 1
ATOM 2653 C C . LEU A 1 331 ? 4.856 -15.360 5.172 1.00 61.38 331 LEU A C 1
ATOM 2655 O O . LEU A 1 331 ? 5.356 -16.362 5.689 1.00 61.38 331 LEU A O 1
ATOM 2659 N N . PRO A 1 332 ? 3.517 -15.215 5.079 1.00 68.38 332 PRO A N 1
ATOM 2660 C CA . PRO A 1 332 ? 2.598 -16.253 5.536 1.00 68.38 332 PRO A CA 1
ATOM 2661 C C . PRO A 1 332 ? 2.957 -17.625 4.952 1.00 68.38 332 PRO A C 1
ATOM 2663 O O . PRO A 1 332 ? 3.231 -17.748 3.755 1.00 68.38 332 PRO A O 1
ATOM 2666 N N . THR A 1 333 ? 2.928 -18.674 5.777 1.00 69.94 333 THR A N 1
ATOM 2667 C CA . THR A 1 333 ? 3.308 -20.040 5.374 1.00 69.94 333 THR A CA 1
ATOM 2668 C C . THR A 1 333 ? 2.514 -20.519 4.149 1.00 69.94 333 THR A C 1
ATOM 2670 O O . THR A 1 333 ? 3.054 -21.204 3.281 1.00 69.94 333 THR A O 1
ATOM 2673 N N . SER A 1 334 ? 1.253 -20.091 4.016 1.00 70.50 334 SER A N 1
ATOM 2674 C CA . SER A 1 334 ? 0.418 -20.322 2.829 1.00 70.50 334 SER A CA 1
ATOM 2675 C C . SER A 1 334 ? 1.032 -19.739 1.553 1.00 70.50 334 SER A C 1
ATOM 2677 O O . SER A 1 334 ? 1.151 -20.442 0.551 1.00 70.50 334 SER A O 1
ATOM 2679 N N . HIS A 1 335 ? 1.499 -18.489 1.588 1.00 73.06 335 HIS A N 1
ATOM 2680 C CA . HIS A 1 335 ? 2.121 -17.823 0.442 1.00 73.06 335 HIS A CA 1
ATOM 2681 C C . HIS A 1 335 ? 3.444 -18.495 0.064 1.00 73.06 335 HIS A C 1
ATOM 2683 O O . HIS A 1 335 ? 3.717 -18.707 -1.115 1.00 73.06 335 HIS A O 1
ATOM 2689 N N . GLN A 1 336 ? 4.236 -18.928 1.046 1.00 71.31 336 GLN A N 1
ATOM 2690 C CA . GLN A 1 336 ? 5.467 -19.677 0.784 1.00 71.31 336 GLN A CA 1
ATOM 2691 C C . GLN A 1 336 ? 5.185 -21.016 0.088 1.00 71.31 336 GLN A C 1
ATOM 2693 O O . GLN A 1 336 ? 5.849 -21.356 -0.895 1.00 71.31 336 GLN A O 1
ATOM 2698 N N . HIS A 1 337 ? 4.194 -21.778 0.566 1.00 76.62 337 HIS A N 1
ATOM 2699 C CA . HIS A 1 337 ? 3.770 -23.028 -0.072 1.00 76.62 337 HIS A CA 1
ATOM 2700 C C . HIS A 1 337 ? 3.212 -22.798 -1.478 1.00 76.62 337 HIS A C 1
ATOM 2702 O O . HIS A 1 337 ? 3.520 -23.564 -2.398 1.00 76.62 337 HIS A O 1
ATOM 2708 N N . PHE A 1 338 ? 2.437 -21.730 -1.670 1.00 81.69 338 PHE A N 1
ATOM 2709 C CA . PHE A 1 338 ? 1.949 -21.331 -2.983 1.00 81.69 338 PHE A CA 1
ATOM 2710 C C . PHE A 1 338 ? 3.109 -21.094 -3.953 1.00 81.69 338 PHE A C 1
ATOM 2712 O O . PHE A 1 338 ? 3.153 -21.721 -5.005 1.00 81.69 338 PHE A O 1
ATOM 2719 N N . LEU A 1 339 ? 4.093 -20.274 -3.585 1.00 74.44 339 LEU A N 1
ATOM 2720 C CA . LEU A 1 339 ? 5.220 -19.938 -4.462 1.00 74.44 339 LEU A CA 1
ATOM 2721 C C . LEU A 1 339 ? 6.085 -21.158 -4.777 1.00 74.44 339 LEU A C 1
ATOM 2723 O O . LEU A 1 339 ? 6.452 -21.372 -5.929 1.00 74.44 339 LEU A O 1
ATOM 2727 N N . LYS A 1 340 ? 6.330 -22.020 -3.778 1.00 75.75 340 LYS A N 1
ATOM 2728 C CA . LYS A 1 340 ? 7.030 -23.302 -3.967 1.00 75.75 340 LYS A CA 1
ATOM 2729 C C . LYS A 1 340 ? 6.280 -24.235 -4.936 1.00 75.75 340 LYS A C 1
ATOM 2731 O O . LYS A 1 340 ? 6.918 -25.049 -5.597 1.00 75.75 340 LYS A O 1
ATOM 2736 N N . SER A 1 341 ? 4.950 -24.126 -5.035 1.00 78.50 341 SER A N 1
ATOM 2737 C CA . SER A 1 341 ? 4.102 -24.956 -5.910 1.00 78.50 341 SER A CA 1
ATOM 2738 C C . SER A 1 341 ? 3.661 -24.275 -7.213 1.00 78.50 341 SER A C 1
ATOM 2740 O O . SER A 1 341 ? 3.115 -24.951 -8.089 1.00 78.50 341 SER A O 1
ATOM 2742 N N . LEU A 1 342 ? 3.919 -22.973 -7.385 1.00 79.56 342 LEU A N 1
ATOM 2743 C CA . LEU A 1 342 ? 3.461 -22.170 -8.524 1.00 79.56 342 LEU A CA 1
ATOM 2744 C C . LEU A 1 342 ? 3.945 -22.744 -9.860 1.00 79.56 342 LEU A C 1
ATOM 2746 O O . LEU A 1 342 ? 3.150 -22.894 -10.787 1.00 79.56 342 LEU A O 1
ATOM 2750 N N . GLY A 1 343 ? 5.215 -23.154 -9.932 1.00 74.25 343 GLY A N 1
ATOM 2751 C CA . GLY A 1 343 ? 5.778 -23.809 -11.114 1.00 74.25 343 GLY A CA 1
ATOM 2752 C C . GLY A 1 343 ? 4.973 -25.045 -11.535 1.00 74.25 343 GLY A C 1
ATOM 2753 O O . GLY A 1 343 ? 4.591 -25.167 -12.699 1.00 74.25 343 GLY A O 1
ATOM 2754 N N . SER A 1 344 ? 4.627 -25.921 -10.590 1.00 76.25 344 SER A N 1
ATOM 2755 C CA . SER A 1 344 ? 3.821 -27.122 -10.854 1.00 76.25 344 SER A CA 1
ATOM 2756 C C . SER A 1 344 ? 2.376 -26.788 -11.245 1.00 76.25 344 SER A C 1
ATOM 2758 O O . SER A 1 344 ? 1.835 -27.396 -12.168 1.00 76.25 344 SER A O 1
ATOM 2760 N N . LYS A 1 345 ? 1.755 -25.790 -10.595 1.00 78.38 345 LYS A N 1
ATOM 2761 C CA . LYS A 1 345 ? 0.386 -25.329 -10.910 1.00 78.38 345 LYS A CA 1
ATOM 2762 C C . LYS A 1 345 ? 0.269 -24.773 -12.333 1.00 78.38 345 LYS A C 1
ATOM 2764 O O . LYS A 1 345 ? -0.760 -24.949 -12.983 1.00 78.38 345 LYS A O 1
ATOM 2769 N N . LEU A 1 346 ? 1.319 -24.115 -12.816 1.00 76.25 346 LEU A N 1
ATOM 2770 C CA . LEU A 1 346 ? 1.394 -23.573 -14.171 1.00 76.25 346 LEU A CA 1
ATOM 2771 C C . LEU A 1 346 ? 1.632 -24.666 -15.232 1.00 76.25 346 LEU A C 1
ATOM 2773 O O . LEU A 1 346 ? 1.134 -24.532 -16.347 1.00 76.25 346 LEU A O 1
ATOM 2777 N N . HIS A 1 347 ? 2.304 -25.775 -14.888 1.00 68.44 347 HIS A N 1
ATOM 2778 C CA . HIS A 1 347 ? 2.495 -26.913 -15.802 1.00 68.44 347 HIS A CA 1
ATOM 2779 C C . HIS A 1 347 ? 1.178 -27.641 -16.104 1.00 68.44 347 HIS A C 1
ATOM 2781 O O . HIS A 1 347 ? 0.828 -27.843 -17.263 1.00 68.44 347 HIS A O 1
ATOM 2787 N N . GLY A 1 348 ? 0.398 -27.958 -15.062 1.00 55.44 348 GLY A N 1
ATOM 2788 C CA . GLY A 1 348 ? -0.837 -28.742 -15.195 1.00 55.44 348 GLY A CA 1
ATOM 2789 C C . GLY A 1 348 ? -1.958 -28.057 -15.989 1.00 55.44 348 GLY A C 1
ATOM 2790 O O . GLY A 1 348 ? -2.880 -28.726 -16.443 1.00 55.44 348 GLY A O 1
ATOM 2791 N N . LYS A 1 349 ? -1.887 -26.734 -16.190 1.00 54.38 349 LYS A N 1
ATOM 2792 C CA . LYS A 1 349 ? -2.830 -25.991 -17.046 1.00 54.38 349 LYS A CA 1
ATOM 2793 C C . LYS A 1 349 ? -2.407 -25.931 -18.515 1.00 54.38 349 LYS A C 1
ATOM 2795 O O . LYS A 1 349 ? -3.258 -25.663 -19.357 1.00 54.38 349 LYS A O 1
ATOM 2800 N N . ASN A 1 350 ? -1.135 -26.186 -18.828 1.00 43.72 350 ASN A N 1
ATOM 2801 C CA . ASN A 1 350 ? -0.630 -26.133 -20.202 1.00 43.72 350 ASN A CA 1
ATOM 2802 C C . ASN A 1 350 ? -0.887 -27.439 -20.978 1.00 43.72 350 ASN A C 1
ATOM 2804 O O . ASN A 1 350 ? -0.915 -27.426 -22.202 1.00 43.72 350 AS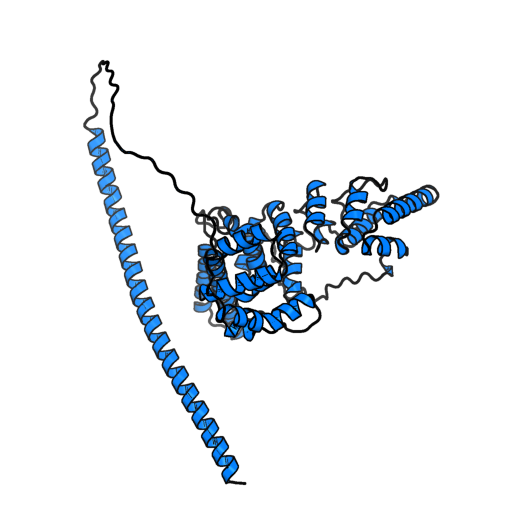N A O 1
ATOM 2808 N N . GLU A 1 351 ? -1.138 -28.550 -20.277 1.00 36.84 351 GLU A N 1
ATOM 2809 C CA . GLU A 1 351 ? -1.481 -29.847 -20.887 1.00 36.84 351 GLU A CA 1
ATOM 2810 C C . GLU A 1 351 ? -3.003 -30.080 -21.034 1.00 36.84 351 GLU A C 1
ATOM 2812 O O . GLU A 1 351 ? -3.420 -31.126 -21.525 1.00 36.84 351 GLU A O 1
ATOM 2817 N N . GLY A 1 352 ? -3.855 -29.120 -20.636 1.00 35.59 352 GLY A N 1
ATOM 2818 C CA . GLY A 1 352 ? -5.292 -29.362 -20.418 1.00 35.59 352 GLY A CA 1
ATOM 2819 C C . GLY A 1 352 ? -6.282 -28.313 -20.936 1.00 35.59 352 GLY A C 1
ATOM 2820 O O . GLY A 1 352 ? -7.394 -28.250 -20.419 1.00 35.59 352 GLY A O 1
ATOM 2821 N N . SER A 1 353 ? -5.942 -27.483 -21.925 1.00 34.25 353 SER A N 1
ATOM 2822 C CA . SER A 1 353 ? -6.862 -26.477 -22.490 1.00 34.25 353 SER A CA 1
ATOM 2823 C C . SER A 1 353 ? -7.375 -26.833 -23.895 1.00 34.25 353 SER A C 1
ATOM 2825 O O . SER A 1 353 ? -7.239 -26.067 -24.844 1.00 34.25 353 SER A O 1
ATOM 2827 N N . GLN A 1 354 ? -8.072 -27.969 -24.013 1.00 31.55 354 GLN A N 1
ATOM 2828 C CA . GLN A 1 354 ? -9.281 -28.019 -24.844 1.00 31.55 354 GLN A CA 1
ATOM 2829 C C . GLN A 1 354 ? -10.461 -27.683 -23.930 1.00 31.55 354 GLN A C 1
ATOM 2831 O O . GLN A 1 354 ? -10.910 -28.511 -23.141 1.00 31.55 354 GLN A O 1
ATOM 2836 N N . LEU A 1 355 ? -10.946 -26.445 -24.004 1.00 32.47 355 LEU A N 1
ATOM 2837 C CA . LEU A 1 355 ? -12.241 -26.096 -23.433 1.00 32.47 355 LEU A CA 1
ATOM 2838 C C . LEU A 1 355 ? -13.319 -26.833 -24.237 1.00 32.47 355 LEU A C 1
ATOM 2840 O O . LEU A 1 355 ? -13.646 -26.440 -25.355 1.00 32.47 355 LEU A O 1
ATOM 2844 N N . GLU A 1 356 ? -13.846 -27.916 -23.660 1.00 27.64 356 GLU A N 1
ATOM 2845 C CA . GLU A 1 356 ? -15.120 -28.510 -24.056 1.00 27.64 356 GLU A CA 1
ATOM 2846 C C . GLU A 1 356 ? -16.200 -27.421 -24.032 1.00 27.64 356 GLU A C 1
ATOM 2848 O O . GLU A 1 356 ? -16.631 -26.955 -22.975 1.00 27.64 356 GLU A O 1
ATOM 2853 N N . SER A 1 357 ? -16.670 -27.035 -25.213 1.00 30.20 357 SER A N 1
ATOM 2854 C CA . SER A 1 357 ? -17.965 -26.395 -25.387 1.00 30.20 357 SER A CA 1
ATOM 2855 C C . SER A 1 357 ? -19.053 -27.417 -25.049 1.00 30.20 357 SER A C 1
ATOM 2857 O O . SER A 1 357 ? -19.341 -28.302 -25.856 1.00 30.20 357 SER A O 1
ATOM 2859 N N . LYS A 1 358 ? -19.660 -27.311 -23.865 1.00 30.39 358 LYS A N 1
ATOM 2860 C CA . LYS A 1 358 ? -20.924 -27.993 -23.570 1.00 30.39 358 LYS A CA 1
ATOM 2861 C C . LYS A 1 358 ? -22.091 -27.034 -23.758 1.00 30.39 358 LYS A C 1
ATOM 2863 O O . LYS A 1 358 ? -22.274 -26.099 -22.986 1.00 30.39 358 LYS A O 1
ATOM 2868 N N . ASP A 1 359 ? -22.806 -27.307 -24.845 1.00 28.64 359 ASP A N 1
ATOM 2869 C CA . ASP A 1 359 ? -24.245 -27.171 -25.063 1.00 28.64 359 ASP A CA 1
ATOM 2870 C C . ASP A 1 359 ? -25.053 -26.409 -24.009 1.00 28.64 359 ASP A C 1
ATOM 2872 O O . ASP A 1 359 ? -25.268 -26.899 -22.900 1.00 28.64 359 ASP A O 1
ATOM 2876 N N . VAL A 1 360 ? -25.678 -25.315 -24.451 1.00 31.72 360 VAL A N 1
ATOM 2877 C CA . VAL A 1 360 ? -27.049 -24.982 -24.052 1.00 31.72 360 VAL A CA 1
ATOM 2878 C C . VAL A 1 360 ? -27.820 -24.478 -25.276 1.00 31.72 360 VAL A C 1
ATOM 2880 O O . VAL A 1 360 ? -27.571 -23.387 -25.776 1.00 31.72 360 VAL A O 1
ATOM 2883 N N . GLY A 1 361 ? -28.813 -25.267 -25.693 1.00 26.81 361 GLY A N 1
ATOM 2884 C CA . GLY A 1 361 ? -30.152 -24.748 -25.983 1.00 26.81 361 GLY A CA 1
ATOM 2885 C C . GLY A 1 361 ? -30.401 -24.133 -27.356 1.00 26.81 361 GLY A C 1
ATOM 2886 O O . GLY A 1 361 ? -30.465 -22.919 -27.512 1.00 26.81 361 GLY A O 1
ATOM 2887 N N . HIS A 1 362 ? -30.700 -25.001 -28.315 1.00 27.53 362 HIS A N 1
ATOM 2888 C CA . HIS A 1 362 ? -31.456 -24.689 -29.521 1.00 27.53 362 HIS A CA 1
ATOM 2889 C C . HIS A 1 362 ? -32.891 -24.252 -29.152 1.00 27.53 362 HIS A C 1
ATOM 2891 O O . HIS A 1 362 ? -33.656 -25.062 -28.633 1.00 27.53 362 HIS A O 1
ATOM 2897 N N . VAL A 1 363 ? -33.268 -23.003 -29.444 1.00 30.80 363 VAL A N 1
ATOM 2898 C CA . VAL A 1 363 ? -34.665 -22.602 -29.693 1.00 30.80 363 VAL A CA 1
ATOM 2899 C C . VAL A 1 363 ? -34.669 -21.643 -30.881 1.00 30.80 363 VAL A C 1
ATOM 2901 O O . VAL A 1 363 ? -33.988 -20.619 -30.881 1.00 30.80 363 VAL A O 1
ATOM 2904 N N . THR A 1 364 ? -35.382 -22.047 -31.923 1.00 29.58 364 THR A N 1
ATOM 2905 C CA . THR A 1 364 ? -35.673 -21.296 -33.143 1.00 29.58 364 THR A CA 1
ATOM 2906 C C . THR A 1 364 ? -36.769 -20.260 -32.909 1.00 29.58 364 THR A C 1
ATOM 2908 O O . THR A 1 364 ? -37.598 -20.449 -32.025 1.00 29.58 364 THR A O 1
ATOM 2911 N N . ASP A 1 365 ? -36.748 -19.191 -33.715 1.00 27.69 365 ASP A N 1
ATOM 2912 C CA . ASP A 1 365 ? -37.882 -18.549 -34.423 1.00 27.69 365 ASP A CA 1
ATOM 2913 C C . ASP A 1 365 ? -37.473 -17.087 -34.720 1.00 27.69 365 ASP A C 1
ATOM 2915 O O . ASP A 1 365 ? -37.237 -16.299 -33.813 1.00 27.69 365 ASP A O 1
ATOM 2919 N N . ALA A 1 366 ? -37.033 -16.746 -35.936 1.00 27.28 366 ALA A N 1
ATOM 2920 C CA . ALA A 1 366 ? -37.807 -16.449 -37.150 1.00 27.28 366 ALA A CA 1
ATOM 2921 C C . ALA A 1 366 ? -38.478 -15.054 -37.153 1.00 27.28 366 ALA A C 1
ATOM 2923 O O . ALA A 1 366 ? -39.167 -14.687 -36.211 1.00 27.28 366 ALA A O 1
ATOM 2924 N N . MET A 1 367 ? -38.340 -14.368 -38.306 1.00 28.97 367 MET A N 1
ATOM 2925 C CA . MET A 1 367 ? -38.889 -13.057 -38.735 1.00 28.97 367 MET A CA 1
ATOM 2926 C C . MET A 1 367 ? -38.019 -11.834 -38.369 1.00 28.97 367 MET A C 1
ATOM 2928 O O . MET A 1 367 ? -37.690 -11.637 -37.213 1.00 28.97 367 MET A O 1
ATOM 2932 N N . GLY A 1 368 ? -37.603 -10.928 -39.261 1.00 26.64 368 GLY A N 1
ATOM 2933 C CA . GLY A 1 368 ? -37.863 -10.701 -40.686 1.00 26.64 368 GLY A CA 1
ATOM 2934 C C . GLY A 1 368 ? -37.775 -9.188 -40.987 1.00 26.64 368 GLY A C 1
ATOM 2935 O O . GLY A 1 368 ? -38.367 -8.413 -40.246 1.00 26.64 368 GLY A O 1
ATOM 2936 N N . ASN A 1 369 ? -37.097 -8.818 -42.088 1.00 29.47 369 ASN A N 1
ATOM 2937 C CA . ASN A 1 369 ? -37.084 -7.520 -42.813 1.00 29.47 369 ASN A CA 1
ATOM 2938 C C . ASN A 1 369 ? -36.520 -6.277 -42.076 1.00 29.47 369 ASN A C 1
ATOM 2940 O O . ASN A 1 369 ? -36.742 -6.089 -40.893 1.00 29.47 369 ASN A O 1
ATOM 2944 N N . GLY A 1 370 ? -35.766 -5.351 -42.680 1.00 27.42 370 GLY A N 1
ATOM 2945 C CA . GLY A 1 370 ? -35.594 -4.984 -44.091 1.00 27.42 370 GLY A CA 1
ATOM 2946 C C . GLY A 1 370 ? -36.167 -3.576 -44.348 1.00 27.42 370 GLY A C 1
ATOM 2947 O O . GLY A 1 370 ? -37.334 -3.357 -44.049 1.00 27.42 370 GLY A O 1
ATOM 2948 N N . ASP A 1 371 ? -35.349 -2.694 -44.944 1.00 27.72 371 ASP A N 1
ATOM 2949 C CA . ASP A 1 371 ? -35.667 -1.392 -45.582 1.00 27.72 371 ASP A CA 1
ATOM 2950 C C . ASP A 1 371 ? -35.857 -0.141 -44.690 1.00 27.72 371 ASP A C 1
ATOM 2952 O O . ASP A 1 371 ? -36.595 -0.138 -43.715 1.00 27.72 371 ASP A O 1
ATOM 2956 N N . GLN A 1 372 ? -35.019 0.901 -44.821 1.00 29.84 372 GLN A N 1
ATOM 2957 C CA . GLN A 1 372 ? -34.834 1.932 -45.874 1.00 29.84 372 GLN A CA 1
ATOM 2958 C C . GLN A 1 372 ? -35.660 3.216 -45.639 1.00 29.84 372 GLN A C 1
ATOM 2960 O O . GLN A 1 372 ? -36.880 3.216 -45.693 1.00 29.84 372 GLN A O 1
ATOM 2965 N N . SER A 1 373 ? -34.909 4.318 -45.512 1.00 29.50 373 SER A N 1
ATOM 2966 C CA . SER A 1 373 ? -35.122 5.657 -46.088 1.00 29.50 373 SER A CA 1
ATOM 2967 C C . SER A 1 373 ? -36.360 6.528 -45.792 1.00 29.50 373 SER A C 1
ATOM 2969 O O . SER A 1 373 ? -37.507 6.168 -46.012 1.00 29.50 373 SER A O 1
ATOM 2971 N N . ALA A 1 374 ? -36.003 7.805 -45.575 1.00 26.92 374 ALA A N 1
ATOM 2972 C CA . ALA A 1 374 ? -36.650 9.046 -46.026 1.00 26.92 374 ALA A CA 1
ATOM 2973 C C . ALA A 1 374 ? -37.754 9.692 -45.164 1.00 26.92 374 ALA A C 1
ATOM 2975 O O . ALA A 1 374 ? -38.878 9.218 -45.064 1.00 26.92 374 ALA A O 1
ATOM 2976 N N . SER A 1 375 ? -37.480 10.912 -44.686 1.00 26.75 375 SER A N 1
ATOM 2977 C CA . SER A 1 375 ? -38.049 12.179 -45.208 1.00 26.75 375 SER A CA 1
ATOM 2978 C C . SER A 1 375 ? -37.907 13.296 -44.151 1.00 26.75 375 SER A C 1
ATOM 2980 O O . SER A 1 375 ? -38.115 13.075 -42.968 1.00 26.75 375 SER A O 1
ATOM 2982 N N . LEU A 1 376 ? -37.288 14.441 -44.463 1.00 29.98 376 LEU A N 1
ATOM 2983 C CA . LEU A 1 376 ? -37.848 15.616 -45.155 1.00 29.98 376 LEU A CA 1
ATOM 2984 C C . LEU A 1 376 ? -38.942 16.339 -44.348 1.00 29.98 376 LEU A C 1
ATOM 2986 O O . LEU A 1 376 ? -40.112 15.998 -44.447 1.00 29.98 376 LEU A O 1
ATOM 2990 N N . VAL A 1 377 ? -38.570 17.439 -43.680 1.00 31.11 377 VAL A N 1
ATOM 2991 C CA . VAL A 1 377 ? -39.448 18.608 -43.501 1.00 31.11 377 VAL A CA 1
ATOM 2992 C C . VAL A 1 377 ? -38.622 19.879 -43.717 1.00 31.11 377 VAL A C 1
ATOM 2994 O O . VAL A 1 377 ? -37.715 20.204 -42.955 1.00 31.11 377 VAL A O 1
ATOM 2997 N N . LYS A 1 378 ? -38.942 20.577 -44.810 1.00 36.31 378 LYS A N 1
ATOM 2998 C CA . LYS A 1 378 ? -38.584 21.974 -45.084 1.00 36.31 378 LYS A CA 1
ATOM 2999 C C . LYS A 1 378 ? -39.441 22.888 -44.203 1.00 36.31 378 LYS A C 1
ATOM 3001 O O . LYS A 1 378 ? -40.597 22.554 -43.971 1.00 36.31 378 LYS A O 1
ATOM 3006 N N . ASN A 1 379 ? -38.949 24.083 -43.872 1.00 30.88 379 ASN A N 1
ATOM 3007 C CA . ASN A 1 379 ? -39.709 25.311 -44.136 1.00 30.88 379 ASN A CA 1
ATOM 3008 C C . ASN A 1 379 ? -38.835 26.574 -44.089 1.00 30.88 379 ASN A C 1
ATOM 3010 O O . ASN A 1 379 ? -38.017 26.774 -43.199 1.00 30.88 379 ASN A O 1
ATOM 3014 N N . HIS A 1 380 ? -39.042 27.399 -45.115 1.00 33.28 380 HIS A N 1
ATOM 3015 C CA . HIS A 1 380 ? -38.480 28.725 -45.359 1.00 33.28 380 HIS A CA 1
ATOM 3016 C C . HIS A 1 380 ? -39.030 29.781 -44.383 1.00 33.28 380 HIS A C 1
ATOM 3018 O O . HIS A 1 380 ? -40.162 29.633 -43.932 1.00 33.28 380 HIS A O 1
ATOM 3024 N N . HIS A 1 381 ? -38.310 30.894 -44.176 1.00 30.89 381 HIS A N 1
ATOM 3025 C CA . HIS A 1 381 ? -38.690 32.235 -44.670 1.00 30.89 381 HIS A CA 1
ATOM 3026 C C . HIS A 1 381 ? -37.567 33.268 -44.445 1.00 30.89 381 HIS A C 1
ATOM 3028 O O . HIS A 1 381 ? -36.758 33.155 -43.532 1.00 30.89 381 HIS A O 1
ATOM 3034 N N . ALA A 1 382 ? -37.509 34.230 -45.364 1.00 37.59 382 ALA A N 1
ATOM 3035 C CA . ALA A 1 382 ? -36.429 35.175 -45.627 1.00 37.59 382 ALA A CA 1
ATOM 3036 C C . ALA A 1 382 ? -36.529 36.492 -44.833 1.00 37.59 382 ALA A C 1
ATOM 3038 O O . ALA A 1 382 ? -37.630 36.901 -44.477 1.00 37.59 382 ALA A O 1
ATOM 3039 N N . ASN A 1 383 ? -35.405 37.207 -44.668 1.00 33.56 383 ASN A N 1
ATOM 3040 C CA . ASN A 1 383 ? -35.198 38.544 -45.259 1.00 33.56 383 ASN A CA 1
ATOM 3041 C C . ASN A 1 383 ? -33.874 39.206 -44.830 1.00 33.56 383 ASN A C 1
ATOM 3043 O O . ASN A 1 383 ? -33.590 39.317 -43.646 1.00 33.56 383 ASN A O 1
ATOM 3047 N N . GLY A 1 384 ? -33.153 39.719 -45.837 1.00 32.84 384 GLY A N 1
ATOM 3048 C CA . GLY A 1 384 ? -32.493 41.032 -45.869 1.00 32.84 384 GLY A CA 1
ATOM 3049 C C . GLY A 1 384 ? -31.390 41.368 -44.859 1.00 32.84 384 GLY A C 1
ATOM 3050 O O . GLY A 1 384 ? -31.662 41.570 -43.686 1.00 32.84 384 GLY A O 1
ATOM 3051 N N . VAL A 1 385 ? -30.178 41.635 -45.358 1.00 34.19 385 VAL A N 1
ATOM 3052 C CA . VAL A 1 385 ? -29.574 42.988 -45.434 1.00 34.19 385 VAL A CA 1
ATOM 3053 C C . VAL A 1 385 ? -28.115 42.860 -45.903 1.00 34.19 385 VAL A C 1
ATOM 3055 O O . VAL A 1 385 ? -27.351 42.022 -45.440 1.00 34.19 385 VAL A O 1
ATOM 3058 N N . SER A 1 386 ? -27.752 43.696 -46.876 1.00 44.00 386 SER A N 1
ATOM 3059 C CA . SER A 1 386 ? -26.417 43.810 -47.471 1.00 44.00 386 SER A CA 1
ATOM 3060 C C . SER A 1 386 ? -25.400 44.399 -46.486 1.00 44.00 386 SER A C 1
ATOM 3062 O O . SER A 1 386 ? -25.773 45.328 -45.773 1.00 44.00 386 SER A O 1
ATOM 3064 N N . SER A 1 387 ? -24.122 43.995 -46.552 1.00 43.06 387 SER A N 1
ATOM 3065 C CA . SER A 1 387 ? -22.961 44.915 -46.531 1.00 43.06 387 SER A CA 1
ATOM 3066 C C . SER A 1 387 ? -21.622 44.184 -46.314 1.00 43.06 387 SER A C 1
ATOM 3068 O O . SER A 1 387 ? -21.327 43.748 -45.209 1.00 43.06 387 SER A O 1
ATOM 3070 N N . LYS A 1 388 ? -20.774 44.199 -47.354 1.00 46.91 388 LYS A N 1
ATOM 3071 C CA . LYS A 1 388 ? -19.298 44.304 -47.309 1.00 46.91 388 LYS A CA 1
ATOM 3072 C C . LYS A 1 388 ? -18.549 43.383 -46.324 1.00 46.91 388 LYS A C 1
ATOM 3074 O O . LYS A 1 388 ? -18.156 43.838 -45.253 1.00 46.91 388 LYS A O 1
ATOM 3079 N N . HIS A 1 389 ? -18.223 42.152 -46.730 1.00 45.19 389 HIS A N 1
ATOM 3080 C CA . HIS A 1 389 ? -17.239 41.346 -45.987 1.00 45.19 389 HIS A CA 1
ATOM 3081 C C . HIS A 1 389 ? -16.325 40.426 -46.832 1.00 45.19 389 HIS A C 1
ATOM 3083 O O . HIS A 1 389 ? -15.666 39.561 -46.274 1.00 45.19 389 HIS A O 1
ATOM 3089 N N . ASP A 1 390 ? -16.179 40.635 -48.146 1.00 55.34 390 ASP A N 1
ATOM 3090 C CA . ASP A 1 390 ? -15.362 39.727 -48.989 1.00 55.34 390 ASP A CA 1
ATOM 3091 C C . ASP A 1 390 ? -13.838 39.965 -48.935 1.00 55.34 390 ASP A C 1
ATOM 3093 O O . ASP A 1 390 ? -13.059 39.147 -49.415 1.00 55.34 390 ASP A O 1
ATOM 3097 N N . GLY A 1 391 ? -13.370 41.079 -48.360 1.00 53.75 391 GLY A N 1
ATOM 3098 C CA . GLY A 1 391 ? -11.935 41.407 -48.341 1.00 53.75 391 GLY A CA 1
ATOM 3099 C C . GLY A 1 391 ? -11.144 40.773 -47.192 1.00 53.75 391 GLY A C 1
ATOM 3100 O O . GLY A 1 391 ? -9.983 40.421 -47.366 1.00 53.75 391 GLY A O 1
ATOM 3101 N N . ARG A 1 392 ? -11.765 40.613 -46.015 1.00 52.84 392 ARG A N 1
ATOM 3102 C CA . ARG A 1 392 ? -11.065 40.186 -44.786 1.00 52.84 392 ARG A CA 1
ATOM 3103 C C . ARG A 1 392 ? -10.910 38.674 -44.652 1.00 52.84 392 ARG A C 1
ATOM 3105 O O . ARG A 1 392 ? -9.970 38.228 -44.009 1.00 52.84 392 ARG A O 1
ATOM 3112 N N . GLU A 1 393 ? -11.807 37.887 -45.240 1.00 57.53 393 GLU A N 1
ATOM 3113 C CA . GLU A 1 393 ? -11.734 36.421 -45.157 1.00 57.53 393 GLU A CA 1
ATOM 3114 C C . GLU A 1 393 ? -10.599 35.854 -46.016 1.00 57.53 393 GLU A C 1
ATOM 3116 O O . GLU A 1 393 ? -9.938 34.903 -45.608 1.00 57.53 393 GLU A O 1
ATOM 3121 N N . LYS A 1 394 ? -10.302 36.495 -47.153 1.00 58.03 394 LYS A N 1
ATOM 3122 C CA . LYS A 1 394 ? -9.182 36.111 -48.019 1.00 58.03 394 LYS A CA 1
ATOM 3123 C C . LYS A 1 394 ? -7.822 36.415 -47.381 1.00 58.03 394 LYS A C 1
ATOM 3125 O O . LYS A 1 394 ? -6.936 35.575 -47.399 1.00 58.03 394 LYS A O 1
ATOM 3130 N N . GLU A 1 395 ? -7.701 37.565 -46.722 1.00 56.91 395 GLU A N 1
ATOM 3131 C CA . GLU A 1 395 ? -6.484 37.966 -46.001 1.00 56.91 395 GLU A CA 1
ATOM 3132 C C . GLU A 1 395 ? -6.223 37.079 -44.764 1.00 56.91 395 GLU A C 1
ATOM 3134 O O . GLU A 1 395 ? -5.081 36.754 -44.445 1.00 56.91 395 GLU A O 1
ATOM 3139 N N . LEU A 1 396 ? -7.286 36.618 -44.088 1.00 57.69 396 LEU A N 1
ATOM 3140 C CA . LEU A 1 396 ? -7.192 35.644 -42.993 1.00 57.69 396 LEU A CA 1
ATOM 3141 C C . LEU A 1 396 ? -6.781 34.247 -43.480 1.00 57.69 396 LEU A C 1
ATOM 3143 O O . LEU A 1 396 ? -6.010 33.578 -42.791 1.00 57.69 396 LEU A O 1
ATOM 3147 N N . ALA A 1 397 ? -7.277 33.813 -44.642 1.00 63.19 397 ALA A N 1
ATOM 3148 C CA . ALA A 1 397 ? -6.897 32.541 -45.252 1.00 63.19 397 ALA A CA 1
ATOM 3149 C C . ALA A 1 397 ? -5.422 32.540 -45.685 1.00 63.19 397 ALA A C 1
ATOM 3151 O O . ALA A 1 397 ? -4.693 31.611 -45.336 1.00 63.19 397 ALA A O 1
ATOM 3152 N N . ASP A 1 398 ? -4.962 33.616 -46.329 1.00 62.19 398 ASP A N 1
ATOM 3153 C CA . ASP A 1 398 ? -3.571 33.761 -46.771 1.00 62.19 398 ASP A CA 1
ATOM 3154 C C . ASP A 1 398 ? -2.600 33.798 -45.566 1.00 62.19 398 ASP A C 1
ATOM 3156 O O . ASP A 1 398 ? -1.574 33.116 -45.569 1.00 62.19 398 ASP A O 1
ATOM 3160 N N . MET A 1 399 ? -2.954 34.487 -44.468 1.00 60.69 399 MET A N 1
ATOM 3161 C CA . MET A 1 399 ? -2.152 34.478 -43.229 1.00 60.69 399 MET A CA 1
ATOM 3162 C C . MET A 1 399 ? -2.141 33.120 -42.504 1.00 60.69 399 MET A C 1
ATOM 3164 O O . MET A 1 399 ? -1.160 32.785 -41.832 1.00 60.69 399 MET A O 1
ATOM 3168 N N . LEU A 1 400 ? -3.228 32.346 -42.578 1.00 59.81 400 LEU A N 1
ATOM 3169 C CA . LEU A 1 400 ? -3.295 30.994 -42.011 1.00 59.81 400 LEU A CA 1
ATOM 3170 C C . LEU A 1 400 ? -2.441 30.011 -42.818 1.00 59.81 400 LEU A C 1
ATOM 3172 O O . LEU A 1 400 ? -1.742 29.185 -42.231 1.00 59.81 400 LEU A O 1
ATOM 3176 N N . GLU A 1 401 ? -2.446 30.122 -44.146 1.00 63.38 401 GLU A N 1
ATOM 3177 C CA . GLU A 1 401 ? -1.595 29.319 -45.024 1.00 63.38 401 GLU A CA 1
ATOM 3178 C C . GLU A 1 401 ? -0.107 29.661 -44.822 1.00 63.38 401 GLU A C 1
ATOM 3180 O O . GLU A 1 401 ? 0.728 28.762 -44.681 1.00 63.38 401 GLU A O 1
ATOM 3185 N N . GLU A 1 402 ? 0.223 30.949 -44.671 1.00 57.00 402 GLU A N 1
ATOM 3186 C CA . GLU A 1 402 ? 1.586 31.417 -44.399 1.00 57.00 402 GLU A CA 1
ATOM 3187 C C . GLU A 1 402 ? 2.101 30.996 -43.009 1.00 57.00 402 GLU A C 1
ATOM 3189 O O . GLU A 1 402 ? 3.280 30.666 -42.872 1.00 57.00 402 GLU A O 1
ATOM 3194 N N . LYS A 1 403 ? 1.232 30.906 -41.988 1.00 59.12 403 LYS A N 1
ATOM 3195 C CA . LYS A 1 403 ? 1.587 30.373 -40.654 1.00 59.12 403 LYS A CA 1
ATOM 3196 C C . LYS A 1 403 ? 1.662 28.846 -40.582 1.00 59.12 403 LYS A C 1
ATOM 3198 O O . LYS A 1 403 ? 2.438 28.324 -39.782 1.00 59.12 403 LYS A O 1
ATOM 3203 N N . ASN A 1 404 ? 0.915 28.121 -41.411 1.00 56.66 404 ASN A N 1
ATOM 3204 C CA . ASN A 1 404 ? 0.956 26.654 -41.446 1.00 56.66 404 ASN A CA 1
ATOM 3205 C C . ASN A 1 404 ? 2.142 26.107 -42.255 1.00 56.66 404 ASN A C 1
ATOM 3207 O O . ASN A 1 404 ? 2.616 25.001 -41.993 1.00 56.66 404 ASN A O 1
ATOM 3211 N N . ARG A 1 405 ? 2.684 26.894 -43.190 1.00 59.66 405 ARG A N 1
ATOM 3212 C CA . ARG A 1 405 ? 3.875 26.544 -43.980 1.00 59.66 405 ARG A CA 1
ATOM 3213 C C . ARG A 1 405 ? 5.145 26.285 -43.143 1.00 59.66 405 ARG A C 1
ATOM 3215 O O . ARG A 1 405 ? 5.790 25.262 -43.382 1.00 59.66 405 ARG A O 1
ATOM 3222 N N . PRO A 1 406 ? 5.522 27.121 -42.152 1.00 61.19 406 PRO A N 1
ATOM 3223 C CA . PRO A 1 406 ? 6.655 26.829 -41.274 1.00 61.19 406 PRO A CA 1
ATOM 3224 C C . PRO A 1 406 ? 6.367 25.668 -40.313 1.00 61.19 406 PRO A C 1
ATOM 3226 O O . PRO A 1 406 ? 7.282 24.916 -39.994 1.00 61.19 406 PRO A O 1
ATOM 3229 N N . LEU A 1 407 ? 5.110 25.461 -39.900 1.00 63.28 407 LEU A N 1
ATOM 3230 C CA . LEU A 1 407 ? 4.736 24.354 -39.013 1.00 63.28 407 LEU A CA 1
ATOM 3231 C C . LEU A 1 407 ? 4.873 22.991 -39.712 1.00 63.28 407 LEU A C 1
ATOM 3233 O O . LEU A 1 407 ? 5.438 22.062 -39.139 1.00 63.28 407 LEU A O 1
ATOM 3237 N N . GLY A 1 408 ? 4.445 22.895 -40.976 1.00 70.00 408 GLY A N 1
ATOM 3238 C CA . GLY A 1 408 ? 4.634 21.695 -41.796 1.00 70.00 408 GLY A CA 1
ATOM 3239 C C . GLY A 1 408 ? 6.110 21.383 -42.065 1.00 70.00 408 GLY A C 1
ATOM 3240 O O . GLY A 1 408 ? 6.512 20.223 -42.021 1.00 70.00 408 GLY A O 1
ATOM 3241 N N . ALA A 1 409 ? 6.944 22.410 -42.264 1.00 69.50 409 ALA A N 1
ATOM 3242 C CA . ALA A 1 409 ? 8.389 22.238 -42.420 1.00 69.50 409 ALA A CA 1
ATOM 3243 C C . ALA A 1 409 ? 9.067 21.743 -41.126 1.00 69.50 409 ALA A C 1
ATOM 3245 O O . ALA A 1 409 ? 9.942 20.879 -41.181 1.00 69.50 409 ALA A O 1
ATOM 3246 N N . VAL A 1 410 ? 8.638 22.239 -39.960 1.00 71.38 410 VAL A N 1
ATOM 3247 C CA . VAL A 1 410 ? 9.124 21.768 -38.652 1.00 71.38 410 VAL A CA 1
ATOM 3248 C C . VAL A 1 410 ? 8.680 20.328 -38.387 1.00 71.38 410 VAL A C 1
ATOM 3250 O O . VAL A 1 410 ? 9.491 19.509 -37.959 1.00 71.38 410 VAL A O 1
ATOM 3253 N N . GLN A 1 411 ? 7.430 19.985 -38.701 1.00 77.88 411 GLN A N 1
ATOM 3254 C CA . GLN A 1 411 ? 6.917 18.625 -38.544 1.00 77.88 411 GLN A CA 1
ATOM 3255 C C . GLN A 1 411 ? 7.645 17.627 -39.456 1.00 77.88 411 GLN A C 1
ATOM 3257 O O . GLN A 1 411 ? 8.041 16.561 -38.991 1.00 77.88 411 GLN A O 1
ATOM 3262 N N . ALA A 1 412 ? 7.904 17.994 -40.715 1.00 79.31 412 ALA A N 1
ATOM 3263 C CA . ALA A 1 412 ? 8.691 17.177 -41.638 1.00 79.31 412 ALA A CA 1
ATOM 3264 C C . ALA A 1 412 ? 10.144 16.990 -41.161 1.00 79.31 412 ALA A C 1
ATOM 3266 O O . ALA A 1 412 ? 10.713 15.910 -41.318 1.00 79.31 412 ALA A O 1
ATOM 3267 N N . ASN A 1 413 ? 10.737 18.013 -40.536 1.00 83.62 413 ASN A N 1
ATOM 3268 C CA . ASN A 1 413 ? 12.076 17.916 -39.955 1.00 83.62 413 ASN A CA 1
ATOM 3269 C C . ASN A 1 413 ? 12.108 16.971 -38.738 1.00 83.62 413 ASN A C 1
ATOM 3271 O O . ASN A 1 413 ? 13.002 16.133 -38.633 1.00 83.62 413 ASN A O 1
ATOM 3275 N N . HIS A 1 414 ? 11.106 17.042 -37.854 1.00 81.94 414 HIS A N 1
ATOM 3276 C CA . HIS A 1 414 ? 10.967 16.091 -36.746 1.00 81.94 414 HIS A CA 1
ATOM 3277 C C . HIS A 1 414 ? 10.757 14.657 -37.248 1.00 81.94 414 HIS A C 1
ATOM 3279 O O . HIS A 1 414 ? 11.373 13.730 -36.730 1.00 81.94 414 HIS A O 1
ATOM 3285 N N . GLU A 1 415 ? 9.941 14.460 -38.286 1.00 86.50 415 GLU A N 1
ATOM 3286 C CA . GLU A 1 415 ? 9.723 13.135 -38.873 1.00 86.50 415 GLU A CA 1
ATOM 3287 C C . GLU A 1 415 ? 11.014 12.560 -39.481 1.00 86.50 415 GLU A C 1
ATOM 3289 O O . GLU A 1 415 ? 11.300 11.369 -39.338 1.00 86.50 415 GLU A O 1
ATOM 3294 N N . LEU A 1 416 ? 11.834 13.408 -40.110 1.00 90.12 416 LEU A N 1
ATOM 3295 C CA . LEU A 1 416 ? 13.136 13.017 -40.644 1.00 90.12 416 LEU A CA 1
ATOM 3296 C C . LEU A 1 416 ? 14.135 12.668 -39.529 1.00 90.12 416 LEU A C 1
ATOM 3298 O O . LEU A 1 416 ? 14.841 11.667 -39.646 1.00 90.12 416 LEU A O 1
ATOM 3302 N N . GLN A 1 417 ? 14.151 13.420 -38.423 1.00 86.62 417 GLN A N 1
ATOM 3303 C CA . GLN A 1 417 ? 14.959 13.081 -37.243 1.00 86.62 417 GLN A CA 1
ATOM 3304 C C . GLN A 1 417 ? 14.531 11.755 -36.603 1.00 86.62 417 GLN A C 1
ATOM 3306 O O . GLN A 1 417 ? 15.388 10.944 -36.264 1.00 86.62 417 GLN A O 1
ATOM 3311 N N . ILE A 1 418 ? 13.226 11.493 -36.488 1.00 87.94 418 ILE A N 1
ATOM 3312 C CA . ILE A 1 418 ? 12.709 10.222 -35.959 1.00 87.94 418 ILE A CA 1
ATOM 3313 C C . ILE A 1 418 ? 13.130 9.053 -36.858 1.00 87.94 418 ILE A C 1
ATOM 3315 O O . ILE A 1 418 ? 13.594 8.031 -36.358 1.00 87.94 418 ILE A O 1
ATOM 3319 N N . LYS A 1 419 ? 13.028 9.203 -38.186 1.00 89.12 419 LYS A N 1
ATOM 3320 C CA . LYS A 1 419 ? 13.497 8.179 -39.137 1.00 89.12 419 LYS A CA 1
ATOM 3321 C C . LYS A 1 419 ? 14.997 7.921 -39.001 1.00 89.12 419 LYS A C 1
ATOM 3323 O O . LYS A 1 419 ? 15.407 6.764 -39.001 1.00 89.12 419 LYS A O 1
ATOM 3328 N N . GLN A 1 420 ? 15.798 8.973 -38.835 1.00 90.50 420 GLN A N 1
ATOM 3329 C CA . GLN A 1 420 ? 17.240 8.843 -38.637 1.00 90.50 420 GLN A CA 1
ATOM 3330 C C . GLN A 1 420 ? 17.577 8.088 -37.343 1.00 90.50 420 GLN A C 1
ATOM 3332 O O . GLN A 1 420 ? 18.386 7.163 -37.376 1.00 90.50 420 GLN A O 1
ATOM 3337 N N . LEU A 1 421 ? 16.923 8.437 -36.231 1.00 88.75 421 LEU A N 1
ATOM 3338 C CA . LEU A 1 421 ? 17.120 7.771 -34.942 1.00 88.75 421 LEU A CA 1
ATOM 3339 C C . LEU A 1 421 ? 16.689 6.301 -34.980 1.00 88.75 421 LEU A C 1
ATOM 3341 O O . LEU A 1 421 ? 17.379 5.456 -34.420 1.00 88.75 421 LEU A O 1
ATOM 3345 N N . ASN A 1 422 ? 15.595 5.976 -35.673 1.00 85.94 422 ASN A N 1
ATOM 3346 C CA . ASN A 1 422 ? 15.145 4.591 -35.820 1.00 85.94 422 ASN A CA 1
ATOM 3347 C C . ASN A 1 422 ? 16.146 3.737 -36.611 1.00 85.94 422 ASN A C 1
ATOM 3349 O O . ASN A 1 422 ? 16.424 2.614 -36.203 1.00 85.94 422 ASN A O 1
ATOM 3353 N N . MET A 1 423 ? 16.731 4.270 -37.691 1.00 91.06 423 MET A N 1
ATOM 3354 C CA . MET A 1 423 ? 17.786 3.560 -38.431 1.00 91.06 423 MET A CA 1
ATOM 3355 C C . MET A 1 423 ? 19.040 3.334 -37.578 1.00 91.06 423 MET A C 1
ATOM 3357 O O . MET A 1 423 ? 19.694 2.298 -37.683 1.00 91.06 423 MET A O 1
ATOM 3361 N N . GLU A 1 424 ? 19.410 4.309 -36.746 1.00 89.94 424 GLU A N 1
ATOM 3362 C CA . GLU A 1 424 ? 20.571 4.184 -35.864 1.00 89.94 424 GLU A CA 1
ATOM 3363 C C . GLU A 1 424 ? 20.313 3.179 -34.733 1.00 89.94 424 GLU A C 1
ATOM 3365 O O . GLU A 1 424 ? 21.185 2.367 -34.424 1.00 89.94 424 GLU A O 1
ATOM 3370 N N . LEU A 1 425 ? 19.090 3.154 -34.195 1.00 89.31 425 LEU A N 1
ATOM 3371 C CA . LEU A 1 425 ? 18.652 2.161 -33.219 1.00 89.31 425 LEU A CA 1
ATOM 3372 C C . LEU A 1 425 ? 18.674 0.741 -33.800 1.00 89.31 425 LEU A C 1
ATOM 3374 O O . LEU A 1 425 ? 19.205 -0.159 -33.159 1.00 89.31 425 LEU A O 1
ATOM 3378 N N . GLU A 1 426 ? 18.157 0.544 -35.015 1.00 91.38 426 GLU A N 1
ATOM 3379 C CA . GLU A 1 426 ? 18.174 -0.754 -35.706 1.00 91.38 426 GLU A CA 1
ATOM 3380 C C . GLU A 1 426 ? 19.613 -1.257 -35.905 1.00 91.38 426 GLU A C 1
ATOM 3382 O O . GLU A 1 426 ? 19.934 -2.400 -35.581 1.00 91.38 426 GLU A O 1
ATOM 3387 N N . LYS A 1 427 ? 20.528 -0.360 -36.293 1.00 91.81 427 LYS A N 1
ATOM 3388 C CA . LYS A 1 427 ? 21.956 -0.672 -36.426 1.00 91.81 427 LYS A CA 1
ATOM 3389 C C . LYS A 1 427 ? 22.610 -1.075 -35.099 1.00 91.81 427 LYS A C 1
ATOM 3391 O O . LYS A 1 427 ? 23.482 -1.945 -35.092 1.00 91.81 427 LYS A O 1
ATOM 3396 N N . GLU A 1 428 ? 22.245 -0.442 -33.985 1.00 90.19 428 GLU A N 1
ATOM 3397 C CA . GLU A 1 428 ? 22.744 -0.832 -32.658 1.00 90.19 428 GLU A CA 1
ATOM 3398 C C . GLU A 1 428 ? 22.128 -2.153 -32.176 1.00 90.19 428 GLU A C 1
ATOM 3400 O O . GLU A 1 428 ? 22.837 -2.971 -31.587 1.00 90.19 428 GLU A O 1
ATOM 3405 N N . CYS A 1 429 ? 20.856 -2.421 -32.486 1.00 86.19 429 CYS A N 1
ATOM 3406 C CA . CYS A 1 429 ? 20.224 -3.715 -32.225 1.00 86.19 429 CYS A CA 1
ATOM 3407 C C . CYS A 1 429 ? 20.927 -4.855 -32.979 1.00 86.19 429 CYS A C 1
ATOM 3409 O O . CYS A 1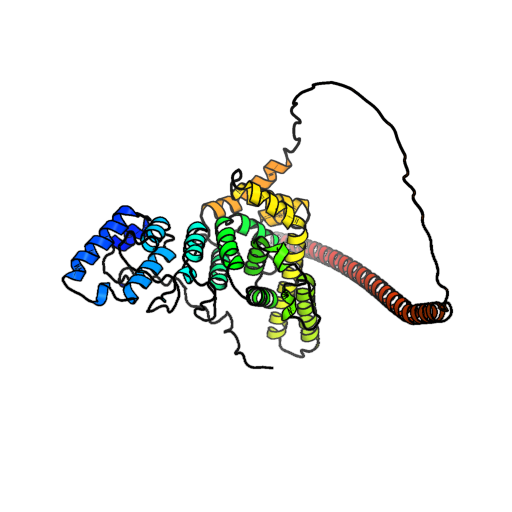 429 ? 21.242 -5.879 -32.371 1.00 86.19 429 CYS A O 1
ATOM 3411 N N . ASP A 1 430 ? 21.269 -4.657 -34.254 1.00 92.12 430 ASP A N 1
ATOM 3412 C CA . ASP A 1 430 ? 22.027 -5.637 -35.040 1.00 92.12 430 ASP A CA 1
ATOM 3413 C C . ASP A 1 430 ? 23.431 -5.877 -34.466 1.00 92.12 430 ASP A C 1
ATOM 3415 O O . ASP A 1 430 ? 23.913 -7.013 -34.393 1.00 92.12 430 ASP A O 1
ATOM 3419 N N . LYS A 1 431 ? 24.119 -4.818 -34.022 1.00 93.12 431 LYS A N 1
ATOM 3420 C CA . LYS A 1 431 ? 25.423 -4.949 -33.350 1.00 93.12 431 LYS A CA 1
ATOM 3421 C C . LYS A 1 431 ? 25.306 -5.731 -32.047 1.00 93.12 431 LYS A C 1
ATOM 3423 O O . LYS A 1 431 ? 26.150 -6.590 -31.787 1.00 93.12 431 LYS A O 1
ATOM 3428 N N . LEU A 1 432 ? 24.279 -5.452 -31.248 1.00 90.75 432 LEU A N 1
ATOM 3429 C CA . LEU A 1 432 ? 24.043 -6.143 -29.986 1.00 90.75 432 LEU A CA 1
ATOM 3430 C C . LEU A 1 432 ? 23.757 -7.632 -30.220 1.00 90.75 432 LEU A C 1
ATOM 3432 O O . LEU A 1 432 ? 24.361 -8.468 -29.552 1.00 90.75 432 LEU A O 1
ATOM 3436 N N . GLY A 1 433 ? 22.933 -7.967 -31.217 1.00 89.00 433 GLY A N 1
ATOM 3437 C CA . GLY A 1 433 ? 22.679 -9.356 -31.611 1.00 89.00 433 GLY A CA 1
ATOM 3438 C C . GLY A 1 433 ? 23.960 -10.094 -32.019 1.00 89.00 433 GLY A C 1
ATOM 3439 O O . GLY A 1 433 ? 24.203 -11.218 -31.580 1.00 89.00 433 GLY A O 1
ATOM 3440 N N . ASN A 1 434 ? 24.841 -9.436 -32.779 1.00 89.69 434 ASN A N 1
ATOM 3441 C CA . ASN A 1 434 ? 26.142 -10.001 -33.152 1.00 89.69 434 ASN A CA 1
ATOM 3442 C C . ASN A 1 434 ? 27.073 -10.222 -31.947 1.00 89.69 434 ASN A C 1
ATOM 3444 O O . ASN A 1 434 ? 27.772 -11.235 -31.885 1.00 89.69 434 ASN A O 1
ATOM 3448 N N . LEU A 1 435 ? 27.096 -9.296 -30.983 1.00 91.19 435 LEU A N 1
ATOM 3449 C CA . LEU A 1 435 ? 27.872 -9.458 -29.748 1.00 91.19 435 LEU A CA 1
ATOM 3450 C C . LEU A 1 435 ? 27.325 -10.594 -28.882 1.00 91.19 435 LEU A C 1
ATOM 3452 O O . LEU A 1 435 ? 28.107 -11.363 -28.328 1.00 91.19 435 LEU A O 1
ATOM 3456 N N . GLN A 1 436 ? 26.001 -10.731 -28.804 1.00 89.94 436 GLN A N 1
ATOM 3457 C CA . GLN A 1 436 ? 25.353 -11.799 -28.052 1.00 89.94 436 GLN A CA 1
ATOM 3458 C C . GLN A 1 436 ? 25.665 -13.181 -28.641 1.00 89.94 436 GLN A C 1
ATOM 3460 O O . GLN A 1 436 ? 25.984 -14.096 -27.884 1.00 89.94 436 GLN A O 1
ATOM 3465 N N . MET A 1 437 ? 25.663 -13.325 -29.974 1.00 90.12 437 MET A N 1
ATOM 3466 C CA . MET A 1 437 ? 26.097 -14.570 -30.625 1.00 90.12 437 MET A CA 1
ATOM 3467 C C . MET A 1 437 ? 27.554 -14.912 -30.297 1.00 90.12 437 MET A C 1
ATOM 3469 O O . MET A 1 437 ? 27.832 -16.038 -29.895 1.00 90.12 437 MET A O 1
ATOM 3473 N N . ARG A 1 438 ? 28.477 -13.942 -30.389 1.00 90.38 438 ARG A N 1
ATOM 3474 C CA . ARG A 1 438 ? 29.894 -14.168 -30.043 1.00 90.38 438 ARG A CA 1
ATOM 3475 C C . ARG A 1 438 ? 30.083 -14.558 -28.585 1.00 90.38 438 ARG A C 1
ATOM 3477 O O . ARG A 1 438 ? 30.853 -15.461 -28.292 1.00 90.38 438 ARG A O 1
ATOM 3484 N N . LEU A 1 439 ? 29.369 -13.905 -27.669 1.00 89.88 439 LEU A N 1
ATOM 3485 C CA . LEU A 1 439 ? 29.431 -14.250 -26.251 1.00 89.88 439 LEU A CA 1
ATOM 3486 C C . LEU A 1 439 ? 28.960 -15.692 -26.014 1.00 89.88 439 LEU A C 1
ATOM 3488 O O . LEU A 1 439 ? 29.562 -16.422 -25.234 1.00 89.88 439 LEU A O 1
ATOM 3492 N N . GLN A 1 440 ? 27.913 -16.125 -26.718 1.00 90.75 440 GLN A N 1
ATOM 3493 C CA . GLN A 1 440 ? 27.429 -17.500 -26.642 1.00 90.75 440 GLN A CA 1
ATOM 3494 C C . GLN A 1 440 ? 28.432 -18.513 -27.225 1.00 90.75 440 GLN A C 1
ATOM 3496 O O . GLN A 1 440 ? 28.558 -19.615 -26.694 1.00 90.75 440 GLN A O 1
ATOM 3501 N N . GLU A 1 441 ? 29.147 -18.161 -28.296 1.00 91.81 441 GLU A N 1
ATOM 3502 C CA . GLU A 1 441 ? 30.237 -18.977 -28.850 1.00 91.81 441 GLU A CA 1
ATOM 3503 C C . GLU A 1 441 ? 31.404 -19.107 -27.863 1.00 91.81 441 GLU A C 1
ATOM 3505 O O . GLU A 1 441 ? 31.861 -20.221 -27.610 1.00 91.81 441 GLU A O 1
ATOM 3510 N N . GLU A 1 442 ? 31.827 -18.003 -27.242 1.00 89.44 442 GLU A N 1
ATOM 3511 C CA . GLU A 1 442 ? 32.877 -17.994 -26.213 1.00 89.44 442 GLU A CA 1
ATOM 3512 C C . GLU A 1 442 ? 32.492 -18.841 -24.993 1.00 89.44 442 GLU A C 1
ATOM 3514 O O . GLU A 1 442 ? 33.314 -19.601 -24.484 1.00 89.44 442 GLU A O 1
ATOM 3519 N N . HIS A 1 443 ? 31.230 -18.788 -24.553 1.00 89.19 443 HIS A N 1
ATOM 3520 C CA . HIS A 1 443 ? 30.750 -19.659 -23.476 1.00 89.19 443 HIS A CA 1
ATOM 3521 C C . HIS A 1 443 ? 30.887 -21.144 -23.828 1.00 89.19 443 HIS A C 1
ATOM 3523 O O . HIS A 1 443 ? 31.402 -21.907 -23.014 1.00 89.19 443 HIS A O 1
ATOM 3529 N N . LYS A 1 444 ? 30.505 -21.546 -25.048 1.00 91.31 444 LYS A N 1
ATOM 3530 C CA . LYS A 1 444 ? 30.649 -22.938 -25.509 1.00 91.31 444 LYS A CA 1
ATOM 3531 C C . LYS A 1 444 ? 32.112 -23.370 -25.615 1.00 91.31 444 LYS A C 1
ATOM 3533 O O . LYS A 1 444 ? 32.446 -24.496 -25.259 1.00 91.31 444 LYS A O 1
ATOM 3538 N N . LEU A 1 445 ? 32.985 -22.487 -26.103 1.00 89.88 445 LEU A N 1
ATOM 3539 C CA . LEU A 1 445 ? 34.430 -22.732 -26.167 1.00 89.88 445 LEU A CA 1
ATOM 3540 C C . LEU A 1 445 ? 35.022 -22.922 -24.769 1.00 89.88 445 LEU A C 1
ATOM 3542 O O . LEU A 1 445 ? 35.802 -23.845 -24.553 1.00 89.88 445 LEU A O 1
ATOM 3546 N N . ASN A 1 446 ? 34.620 -22.085 -23.815 1.00 88.62 446 ASN A N 1
ATOM 3547 C CA . ASN A 1 446 ? 35.089 -22.171 -22.440 1.00 88.62 446 ASN A CA 1
ATOM 3548 C C . ASN A 1 446 ? 34.592 -23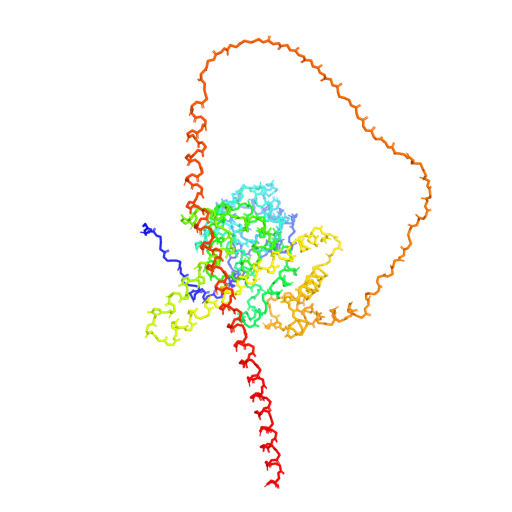.443 -21.732 1.00 88.62 446 ASN A C 1
ATOM 3550 O O . ASN A 1 446 ? 35.368 -24.084 -21.028 1.00 88.62 446 ASN A O 1
ATOM 3554 N N . GLU A 1 447 ? 33.337 -23.846 -21.952 1.00 88.38 447 GLU A N 1
ATOM 3555 C CA . GLU A 1 447 ? 32.809 -25.135 -21.476 1.00 88.38 447 GLU A CA 1
ATOM 3556 C C . GLU A 1 447 ? 33.605 -26.310 -22.063 1.00 88.38 447 GLU A C 1
ATOM 3558 O O . GLU A 1 447 ? 34.076 -27.168 -21.318 1.00 88.38 447 GLU A O 1
ATOM 3563 N N . SER A 1 448 ? 33.861 -26.298 -23.377 1.00 86.94 448 SER A N 1
ATOM 3564 C CA . SER A 1 448 ? 34.682 -27.320 -24.039 1.00 86.94 448 SER A CA 1
ATOM 3565 C C . SER A 1 448 ? 36.110 -27.382 -23.484 1.00 86.94 448 SER A C 1
ATOM 3567 O O . SER A 1 448 ? 36.670 -28.469 -23.361 1.00 86.94 448 SER A O 1
ATOM 3569 N N . LEU A 1 449 ? 36.709 -26.237 -23.143 1.00 84.94 449 LEU A N 1
ATOM 3570 C CA . LEU A 1 449 ? 38.055 -26.171 -22.569 1.00 84.94 449 LEU A CA 1
ATOM 3571 C C . LEU A 1 449 ? 38.089 -26.717 -21.131 1.00 84.94 449 LEU A C 1
ATOM 3573 O O . LEU A 1 449 ? 39.047 -27.383 -20.740 1.00 84.94 449 LEU A O 1
ATOM 3577 N N . GLN A 1 450 ? 37.043 -26.456 -20.341 1.00 83.38 450 GLN A N 1
ATOM 3578 C CA . GLN A 1 450 ? 36.899 -27.011 -18.992 1.00 83.38 450 GLN A CA 1
ATOM 3579 C C . GLN A 1 450 ? 36.726 -28.534 -19.017 1.00 83.38 450 GLN A C 1
ATOM 3581 O O . GLN A 1 450 ? 37.316 -29.225 -18.185 1.00 83.38 450 GLN A O 1
ATOM 3586 N N . GLU A 1 451 ? 35.974 -29.064 -19.984 1.00 84.56 451 GLU A N 1
ATOM 3587 C CA . GLU A 1 451 ? 35.864 -30.509 -20.202 1.00 84.56 451 GLU A CA 1
ATOM 3588 C C . GLU A 1 451 ? 37.217 -31.128 -20.577 1.00 84.56 451 GLU A C 1
ATOM 3590 O O . GLU A 1 451 ? 37.604 -32.149 -20.009 1.00 84.56 451 GLU A O 1
ATOM 3595 N N . GLU A 1 452 ? 37.978 -30.499 -21.478 1.00 81.31 452 GLU A N 1
ATOM 3596 C CA . GLU A 1 452 ? 39.292 -31.001 -21.898 1.00 81.31 452 GLU A CA 1
ATOM 3597 C C . GLU A 1 452 ? 40.311 -31.008 -20.744 1.00 81.31 452 GLU A C 1
ATOM 3599 O O . GLU A 1 452 ? 41.011 -32.005 -20.546 1.00 81.31 452 GLU A O 1
ATOM 3604 N N . LEU A 1 453 ? 40.332 -29.956 -19.915 1.00 78.25 453 LEU A N 1
ATOM 3605 C CA . LEU A 1 453 ? 41.177 -29.887 -18.715 1.00 78.25 453 LEU A CA 1
ATOM 3606 C C . LEU A 1 453 ? 40.801 -30.955 -17.673 1.00 78.25 453 LEU A C 1
ATOM 3608 O O . LEU A 1 453 ? 41.684 -31.622 -17.126 1.00 78.25 453 LEU A O 1
ATOM 3612 N N . GLY A 1 454 ? 39.503 -31.189 -17.453 1.00 71.12 454 GLY A N 1
ATOM 3613 C CA . GLY A 1 454 ? 39.026 -32.250 -16.560 1.00 71.12 454 GLY A CA 1
ATOM 3614 C C . GLY A 1 454 ? 39.368 -33.663 -17.055 1.00 71.12 454 GLY A C 1
ATOM 3615 O O . GLY A 1 454 ? 39.641 -34.556 -16.253 1.00 71.12 454 GLY A O 1
ATOM 3616 N N . VAL A 1 455 ? 39.421 -33.878 -18.374 1.00 61.09 455 VAL A N 1
ATOM 3617 C CA . VAL A 1 455 ? 39.846 -35.156 -18.973 1.00 61.09 455 VAL A CA 1
ATOM 3618 C C . VAL A 1 455 ? 41.356 -35.380 -18.824 1.00 61.09 455 VAL A C 1
ATOM 3620 O O . VAL A 1 455 ? 41.785 -36.525 -18.661 1.00 61.09 455 VAL A O 1
ATOM 3623 N N . THR A 1 456 ? 42.171 -34.320 -18.843 1.00 57.53 456 THR A N 1
ATOM 3624 C CA . THR A 1 456 ? 43.625 -34.441 -18.645 1.00 57.53 456 THR A CA 1
ATOM 3625 C C . THR A 1 456 ? 44.021 -34.759 -17.201 1.00 57.53 456 THR A C 1
ATOM 3627 O O . THR A 1 456 ? 44.911 -35.584 -17.007 1.00 57.53 456 THR A O 1
ATOM 3630 N N . GLU A 1 457 ? 43.314 -34.235 -16.192 1.00 55.47 457 GLU A N 1
ATOM 3631 C CA . GLU A 1 457 ? 43.582 -34.564 -14.778 1.00 55.47 457 GLU A CA 1
ATOM 3632 C C . GLU A 1 457 ? 43.250 -36.025 -14.422 1.00 55.47 457 GLU A C 1
ATOM 3634 O O . GLU A 1 457 ? 43.903 -36.618 -13.567 1.00 55.47 457 GLU A O 1
ATOM 3639 N N . ILE A 1 458 ? 42.290 -36.652 -15.111 1.00 57.47 458 ILE A N 1
ATOM 3640 C CA . ILE A 1 458 ? 41.932 -38.069 -14.900 1.00 57.47 458 ILE A CA 1
ATOM 3641 C C . ILE A 1 458 ? 42.945 -39.023 -15.563 1.00 57.47 458 ILE A C 1
ATOM 3643 O O . ILE A 1 458 ? 42.984 -40.210 -15.245 1.00 57.47 458 ILE A O 1
ATOM 3647 N N . ARG A 1 459 ? 43.776 -38.531 -16.491 1.00 53.22 459 ARG A N 1
ATOM 3648 C CA . ARG A 1 459 ? 44.739 -39.350 -17.245 1.00 53.22 459 ARG A CA 1
ATOM 3649 C C . ARG A 1 459 ? 46.149 -39.378 -16.647 1.00 53.22 459 ARG A C 1
ATOM 3651 O O . ARG A 1 459 ? 46.944 -40.212 -17.077 1.00 53.22 459 ARG A O 1
ATOM 3658 N N . GLU A 1 460 ? 46.451 -38.497 -15.693 1.00 52.56 460 GLU A N 1
ATOM 3659 C CA . GLU A 1 460 ? 47.756 -38.404 -15.013 1.00 52.56 460 GLU A CA 1
ATOM 3660 C C . GLU A 1 460 ? 47.757 -38.924 -13.557 1.00 52.56 460 GLU A C 1
ATOM 3662 O O . GLU A 1 460 ? 48.791 -38.859 -12.890 1.00 52.56 460 GLU A O 1
ATOM 3667 N N . GLY A 1 461 ? 46.642 -39.487 -13.073 1.00 44.47 461 GLY A N 1
ATOM 3668 C CA . GLY A 1 461 ? 46.560 -40.262 -11.822 1.00 44.47 461 GLY A CA 1
ATOM 3669 C C . GLY A 1 461 ? 46.412 -41.753 -12.087 1.00 44.47 461 GLY A C 1
ATOM 3670 O O . GLY A 1 461 ? 46.976 -42.543 -11.295 1.00 44.47 461 GLY A O 1
#

pLDDT: mean 74.96, std 20.94, range [26.36, 97.12]

Organism: Hibiscus syriacus (NCBI:txid106335)

Radius of gyration: 31.74 Å; chains: 1; bounding box: 88×85×92 Å

Sequence (461 aa):
MSQYGAYPSSEDSDSSFEICLSYDDFPFGDTKLLDLVVVDNKDAFVQRIKKQRKRSELHDAWYQSKNMLSSIFYYISARNAVKCATALLAGETGLDVDINALHPVLGSNPLYFTSGPPELIDLYIRNGARTDIRHKGMLPLNRFLDYIRRGHENIDWSSKQSICMVIVFLCLDMEKLESLRLLFENTKEVEKEVYHYMKGGKLVETTALLMIAREEITSPVFFKDFTSSGSMSLHQLVLLEIEALKASQMKLDSTSEEIHELKNKLETMNSMLCLIKVLQSVGPEIDQYRQDLPKLSMEELATKVAYLLISKGFVEYEDLKRFRPVSDETLPTSHQHFLKSLGSKLHGKNEGSQLESKDVGHVTDAMGNGDQSASLVKNHHANGVSSKHDGREKELADMLEEKNRPLGAVQANHELQIKQLNMELEKECDKLGNLQMRLQEEHKLNESLQEELGVTEIREG